Protein AF-A0ABD3PI04-F1 (afdb_monomer)

InterPro domains:
  IPR006575 RWD domain [PF05773] (42-159)
  IPR006575 RWD domain [PS50908] (46-163)
  IPR006575 RWD domain [SM00591] (46-163)
  IPR016135 Ubiquitin-conjugating enzyme/RWD-like [G3DSA:3.10.110.10] (34-164)
  IPR016135 Ubiquitin-conjugating enzyme/RWD-like [SSF54495] (39-161)
  IPR040213 GIR2-like [PTHR12292] (41-161)

Foldseek 3Di:
DDPVVVVVVVVVVVVVVVVVVVPPDDDDDDDDDPPDDPQLLVQVVVLLVVVCVVQVPFKAWDDSPPKTKIKGFQDAPPVVDPPPPPPVLDQPDRFKIWIWIDDNNPLQDFIDIAIGGPDPVSDQDPQLRVLLRVQLSVQSVVQRPHDGVVVSSVSSNVCSNVNVSVLSVLLPDDLLVLLVVLLVQDLDPVSSVVCCVVRVSCVVNVLALSNLLSSLCNNQLLAFCSVVLNVVLVVVVVVVVVVVVVVVVVCVVCVVPDDDDPDDPPPNNQSSVVSRVVVVVVLQDLFDDLVLQQVFWKFKFWQADPPDPPPCVVCVFKDQRDSDRPVFTWHADPVQAIPRPPDPPWGWDQDPVDRQWIWIDDPPDIDTWGWGHDPSRWIWTDDNTMIITGFGQNPNDTDDPCVSCVVVCVVADDDDDDPPDPDPTRIHGPPPDVVSSVVVVVVVVVD

pLDDT: mean 82.68, std 17.37, range [34.94, 98.5]

Solvent-accessible surface area (backbone atoms only — not comparable to full-atom values): 26022 Å² total; per-residue (Å²): 135,59,72,71,57,59,51,54,52,51,56,52,55,51,55,56,53,54,62,59,61,72,77,74,78,90,78,92,82,78,84,76,79,81,78,76,73,82,51,38,66,56,56,50,47,57,51,51,52,51,49,40,67,76,34,63,90,40,48,46,83,77,38,76,72,96,43,45,27,33,33,38,53,66,73,75,88,68,75,86,48,96,63,85,73,72,65,85,59,49,78,87,54,93,35,43,23,48,30,45,34,46,48,90,58,24,40,72,44,74,65,47,77,48,80,44,58,77,42,86,86,64,57,68,55,72,61,33,48,49,47,51,53,51,52,36,51,53,51,36,63,75,38,62,65,42,94,36,67,69,62,29,52,51,51,54,49,48,34,35,75,69,44,42,52,57,54,32,52,55,69,69,49,51,61,69,56,50,17,55,51,49,35,70,76,23,80,48,71,66,42,43,53,52,50,33,68,76,38,61,84,39,63,72,31,72,57,36,44,64,21,32,44,49,34,45,48,70,63,32,69,79,27,44,63,29,70,65,53,49,54,47,51,50,51,55,50,52,52,50,52,52,52,50,51,55,52,52,54,52,49,63,70,51,59,84,76,59,100,79,77,96,67,85,76,77,76,77,65,42,62,32,48,53,50,44,58,48,53,59,53,59,47,70,42,49,60,71,51,72,67,62,51,39,74,34,49,22,46,41,27,29,51,54,73,82,89,60,81,66,62,60,88,82,40,83,73,53,49,66,51,35,72,42,68,82,81,38,56,28,34,38,42,95,89,33,36,43,45,57,50,98,52,86,79,29,32,48,45,73,34,90,92,42,55,36,27,41,37,38,36,45,98,88,47,78,45,66,24,46,40,39,52,38,98,43,52,30,47,34,35,34,49,95,56,34,38,34,35,43,61,45,72,54,95,87,38,65,63,55,68,68,66,79,42,33,80,78,54,68,74,47,59,84,67,83,76,58,93,86,59,89,68,99,70,54,49,34,73,72,66,100,40,69,65,61,53,49,56,54,56,51,65,68,67,81,111

Mean predicted aligned error: 12.47 Å

Nearest PDB structures (foldseek):
  8xl0-assembly1_F  TM=3.400E-01  e=1.239E+00  Homo sapiens
  5csl-assembly1_A  TM=2.796E-01  e=2.886E+00  Saccharomyces cerevisiae S288C

Sequence (447 aa):
MNYLQKKKEKEKKEKEKEKKKENTAHGTMSTPLTIDDDDPLQLQRDESDSISAIFSEDFTMYSEIPSISYSINLRSAQLDDDNETENEFWPRDKGLALKVEYPSNYPEELPIFSVIYSQPKARLHKVQERALLNHLNSVAASEKGMPCILSCFYAARDFFDHLGLVLAGLSMLSDDCLACVLSYLASSKEDVDCVVTALPLFQGVYKTDIVWKELCCSRWKEKWGFRRRWEKALRDFHLQQQQQLETNQSKYRNQSRSNSSKRNSSHQPYFWFDRYDFEERDSLRATITIDELCQCPYERRRWFGHSDPLNIRSMRNLLPTGLTSPGNNCQFTFSGNILGYSHNNVTYSLDNSNPNIVIVSSMNAREHLVVHRTSTWGWQMQNDDFVLRSVVEEGGKFASPDQLWKDLTSIIVLQERPPDIQSRIMWREIPEDEDLKYFLSWRARDR

Organism: NCBI:txid29204

Structure (mmCIF, N/CA/C/O backbone):
data_AF-A0ABD3PI04-F1
#
_entry.id   AF-A0ABD3PI04-F1
#
loop_
_atom_site.group_PDB
_atom_site.id
_atom_site.type_symbol
_atom_site.label_atom_id
_atom_site.label_alt_id
_atom_site.label_comp_id
_atom_site.label_asym_id
_atom_site.label_entity_id
_atom_site.label_seq_id
_atom_site.pdbx_PDB_ins_code
_atom_site.Cartn_x
_atom_site.Cartn_y
_atom_site.Cartn_z
_atom_site.occupancy
_atom_site.B_iso_or_equiv
_atom_site.auth_seq_id
_atom_site.auth_comp_id
_atom_site.auth_asym_id
_atom_site.auth_atom_id
_atom_site.pdbx_PDB_model_num
ATOM 1 N N . MET A 1 1 ? 16.328 -25.340 14.668 1.00 55.28 1 MET A N 1
ATOM 2 C CA . MET A 1 1 ? 17.522 -25.030 13.844 1.00 55.28 1 MET A CA 1
ATOM 3 C C . MET A 1 1 ? 17.491 -23.557 13.456 1.00 55.28 1 MET A C 1
ATOM 5 O O . MET A 1 1 ? 16.519 -23.138 12.840 1.00 55.28 1 MET A O 1
ATOM 9 N N . ASN A 1 2 ? 18.499 -22.778 13.860 1.00 70.62 2 ASN A N 1
ATOM 10 C CA . ASN A 1 2 ? 18.573 -21.331 13.616 1.00 70.62 2 ASN A CA 1
ATOM 11 C C . ASN A 1 2 ? 18.861 -21.043 12.123 1.00 70.62 2 ASN A C 1
ATOM 13 O O . ASN A 1 2 ? 19.541 -21.827 11.460 1.00 70.62 2 ASN A O 1
ATOM 17 N N . TYR A 1 3 ? 18.351 -19.929 11.595 1.00 69.56 3 TYR A N 1
ATOM 18 C CA . TYR A 1 3 ? 18.490 -19.471 10.206 1.00 69.56 3 TYR A CA 1
ATOM 19 C C . TYR A 1 3 ? 19.941 -19.517 9.687 1.00 69.56 3 TYR A C 1
ATOM 21 O O . TYR A 1 3 ? 20.191 -19.968 8.568 1.00 69.56 3 TYR A O 1
ATOM 29 N N . LEU A 1 4 ? 20.920 -19.170 10.532 1.00 74.06 4 LEU A N 1
ATOM 30 C CA . LEU A 1 4 ? 22.346 -19.260 10.189 1.00 74.06 4 LEU A CA 1
ATOM 31 C C . LEU A 1 4 ? 22.822 -20.687 9.870 1.00 74.06 4 LEU A C 1
ATOM 33 O O . LEU A 1 4 ? 23.743 -20.867 9.077 1.00 74.06 4 LEU A O 1
ATOM 37 N N . GLN A 1 5 ? 22.202 -21.701 10.466 1.00 83.19 5 GLN A N 1
ATOM 38 C CA . GLN A 1 5 ? 22.579 -23.102 10.284 1.00 83.19 5 GLN A CA 1
ATOM 39 C C . GLN A 1 5 ? 22.042 -23.646 8.952 1.00 83.19 5 GLN A C 1
ATOM 41 O O . GLN A 1 5 ? 22.785 -24.290 8.215 1.00 83.19 5 GLN A O 1
ATOM 46 N N . LYS A 1 6 ? 20.814 -23.253 8.572 1.00 85.81 6 LYS A N 1
ATOM 47 C CA . LYS A 1 6 ? 20.247 -23.528 7.239 1.00 85.81 6 LYS A CA 1
ATOM 48 C C . LYS A 1 6 ? 21.042 -22.848 6.117 1.00 85.81 6 LYS A C 1
ATOM 50 O O . LYS A 1 6 ? 21.241 -23.450 5.065 1.00 85.81 6 LYS A O 1
ATOM 55 N N . LYS A 1 7 ? 21.539 -21.622 6.341 1.00 88.44 7 LYS A N 1
ATOM 56 C CA . LYS A 1 7 ? 22.371 -20.908 5.356 1.00 88.44 7 LYS A CA 1
ATOM 57 C C . LYS A 1 7 ? 23.713 -21.615 5.116 1.00 88.44 7 LYS A C 1
ATOM 59 O O . LYS A 1 7 ? 24.086 -21.828 3.967 1.00 88.44 7 LYS A O 1
ATOM 64 N N . LYS A 1 8 ? 24.384 -22.067 6.184 1.00 90.12 8 LYS A N 1
ATOM 65 C CA . LYS A 1 8 ? 25.651 -22.817 6.078 1.00 90.12 8 LYS A CA 1
ATOM 66 C C . LYS A 1 8 ? 25.493 -24.176 5.388 1.00 90.12 8 LYS A C 1
ATOM 68 O O . LYS A 1 8 ? 26.377 -24.574 4.635 1.00 90.12 8 LYS A O 1
ATOM 73 N N . GLU A 1 9 ? 24.383 -24.885 5.603 1.00 92.31 9 GLU A N 1
ATOM 74 C CA . GLU A 1 9 ? 24.108 -26.137 4.878 1.00 92.31 9 GLU A CA 1
ATOM 75 C C . GLU A 1 9 ? 23.837 -25.915 3.386 1.00 92.31 9 GLU A C 1
ATOM 77 O O . GLU A 1 9 ? 24.273 -26.725 2.566 1.00 92.31 9 GLU A O 1
ATOM 82 N N . LYS A 1 10 ? 23.158 -24.821 3.019 1.00 89.25 10 LYS A N 1
ATOM 83 C CA . LYS A 1 10 ? 22.892 -24.487 1.613 1.00 89.25 10 LYS A CA 1
ATOM 84 C C . LYS A 1 10 ? 24.184 -24.141 0.862 1.00 89.25 10 LYS A C 1
ATOM 86 O O . LYS A 1 10 ? 24.440 -24.735 -0.181 1.00 89.25 10 LYS A O 1
ATOM 91 N N . GLU A 1 11 ? 25.042 -23.301 1.446 1.00 90.88 11 GLU A N 1
ATOM 92 C CA . GLU A 1 11 ? 26.355 -22.954 0.868 1.00 90.88 11 GLU A CA 1
ATOM 93 C C . GLU A 1 11 ? 27.280 -24.178 0.748 1.00 90.88 11 GLU A C 1
ATOM 95 O O . GLU A 1 11 ? 28.028 -24.310 -0.222 1.00 90.88 11 GLU A O 1
ATOM 100 N N . LYS A 1 12 ? 27.216 -25.119 1.702 1.00 92.06 12 LYS A N 1
ATOM 101 C CA . LYS A 1 12 ? 27.989 -26.368 1.628 1.00 92.06 12 LYS A CA 1
ATOM 102 C C . LYS A 1 12 ? 27.526 -27.256 0.466 1.00 92.06 12 LYS A C 1
ATOM 104 O O . LYS A 1 12 ? 28.370 -27.808 -0.231 1.00 92.06 12 LYS A O 1
ATOM 109 N N . LYS A 1 13 ? 26.211 -27.355 0.229 1.00 90.50 13 LYS A N 1
ATOM 110 C CA . LYS A 1 13 ? 25.639 -28.140 -0.881 1.00 90.50 13 LYS A CA 1
ATOM 111 C C . LYS A 1 13 ? 25.898 -27.518 -2.258 1.00 90.50 13 LYS A C 1
ATOM 113 O O . LYS A 1 13 ? 26.044 -28.263 -3.223 1.00 90.50 13 LYS A O 1
ATOM 118 N N . GLU A 1 14 ? 25.977 -26.192 -2.364 1.00 87.31 14 GLU A N 1
ATOM 119 C CA . GLU A 1 14 ? 26.364 -25.512 -3.614 1.00 87.31 14 GLU A CA 1
ATOM 120 C C . GLU A 1 14 ? 27.832 -25.766 -3.969 1.00 87.31 14 GLU A C 1
ATOM 122 O O . GLU A 1 14 ? 28.119 -26.203 -5.083 1.00 87.31 14 GLU A O 1
ATOM 127 N N . LYS A 1 15 ? 28.746 -25.651 -2.996 1.00 87.25 15 LYS A N 1
ATOM 128 C CA . LYS A 1 15 ? 30.173 -25.947 -3.216 1.00 87.25 15 LYS A CA 1
ATOM 129 C C . LYS A 1 15 ? 30.441 -27.411 -3.579 1.00 87.25 15 LYS A C 1
ATOM 131 O O . LYS A 1 15 ? 31.375 -27.709 -4.320 1.00 87.25 15 LYS A O 1
ATOM 136 N N . GLU A 1 16 ? 29.624 -28.338 -3.080 1.00 85.44 16 GLU A N 1
ATOM 137 C CA . GLU A 1 16 ? 29.714 -29.761 -3.438 1.00 85.44 16 GLU A CA 1
ATOM 138 C C . GLU A 1 16 ? 29.197 -30.051 -4.859 1.00 85.44 16 GLU A C 1
ATOM 140 O O . GLU A 1 16 ? 29.680 -30.979 -5.512 1.00 85.44 16 GLU A O 1
ATOM 145 N N . LYS A 1 17 ? 28.251 -29.246 -5.367 1.00 79.25 17 LYS A N 1
ATOM 146 C CA . LYS A 1 17 ? 27.776 -29.330 -6.757 1.00 79.25 17 LYS A CA 1
ATOM 147 C C . LYS A 1 17 ? 28.774 -28.733 -7.749 1.00 79.25 17 LYS A C 1
ATOM 149 O O . LYS A 1 17 ? 28.950 -29.318 -8.815 1.00 79.25 17 LYS A O 1
ATOM 154 N N . GLU A 1 18 ? 29.457 -27.643 -7.401 1.00 75.62 18 GLU A N 1
ATOM 155 C CA . GLU A 1 18 ? 30.529 -27.077 -8.237 1.00 75.62 18 GLU A CA 1
ATOM 156 C C . GLU A 1 18 ? 31.714 -28.038 -8.366 1.00 75.62 18 GLU A C 1
ATOM 158 O O . GLU A 1 18 ? 32.129 -28.351 -9.480 1.00 75.62 18 GLU A O 1
ATOM 163 N N . LYS A 1 19 ? 32.163 -28.647 -7.259 1.00 72.06 19 LYS A N 1
ATOM 164 C CA . LYS A 1 19 ? 33.249 -29.645 -7.303 1.00 72.06 19 LYS A CA 1
ATOM 165 C C . LYS A 1 19 ? 32.917 -30.913 -8.092 1.00 72.06 19 LYS A C 1
ATOM 167 O O . LYS A 1 19 ? 33.825 -31.589 -8.566 1.00 72.06 19 LYS A O 1
ATOM 172 N N . LYS A 1 20 ? 31.635 -31.264 -8.242 1.00 64.62 20 LYS A N 1
ATOM 173 C CA . LYS A 1 20 ? 31.219 -32.390 -9.094 1.00 64.62 20 LYS A CA 1
ATOM 174 C C . LYS A 1 20 ? 31.152 -32.035 -10.581 1.00 64.62 20 LYS A C 1
ATOM 176 O O . LYS A 1 20 ? 31.234 -32.951 -11.394 1.00 64.62 20 LYS A O 1
ATOM 181 N N . LYS A 1 21 ? 31.050 -30.753 -10.948 1.00 60.00 21 LYS A N 1
ATOM 182 C CA . LYS A 1 21 ? 31.109 -30.324 -12.355 1.00 60.00 21 LYS A CA 1
ATOM 183 C C . LYS A 1 21 ? 32.540 -30.271 -12.900 1.00 60.00 21 LYS A C 1
ATOM 185 O O . LYS A 1 21 ? 32.724 -30.568 -14.073 1.00 60.00 21 LYS A O 1
ATOM 190 N N . GLU A 1 22 ? 33.545 -30.004 -12.067 1.00 53.09 22 GLU A N 1
ATOM 191 C CA . GLU A 1 22 ? 34.949 -29.935 -12.518 1.00 53.09 22 GLU A CA 1
ATOM 192 C C . GLU A 1 22 ? 35.589 -31.295 -12.853 1.00 53.09 22 GLU A C 1
ATOM 194 O O . GLU A 1 22 ? 36.534 -31.346 -13.632 1.00 53.09 22 GLU A O 1
ATOM 199 N N . ASN A 1 23 ? 35.061 -32.418 -12.355 1.00 50.22 23 ASN A N 1
ATOM 200 C CA . ASN A 1 23 ? 35.682 -33.739 -12.552 1.00 50.22 23 ASN A CA 1
ATOM 201 C C . ASN A 1 23 ? 35.126 -34.559 -13.735 1.00 50.22 23 ASN A C 1
ATOM 203 O O . ASN A 1 23 ? 35.385 -35.758 -13.812 1.00 50.22 23 ASN A O 1
ATOM 207 N N . THR A 1 24 ? 34.387 -33.947 -14.670 1.00 48.62 24 THR A N 1
ATOM 208 C CA . THR A 1 24 ? 33.804 -34.655 -15.836 1.00 48.62 24 THR A CA 1
ATOM 209 C C . THR A 1 24 ? 34.261 -34.071 -17.177 1.00 48.62 24 THR A C 1
ATOM 211 O O . THR A 1 24 ? 33.456 -33.894 -18.085 1.00 48.62 24 THR A O 1
ATOM 214 N N . ALA A 1 25 ? 35.548 -33.742 -17.324 1.00 52.44 25 ALA A N 1
ATOM 215 C CA . ALA A 1 25 ? 36.079 -33.270 -18.606 1.00 52.44 25 ALA A CA 1
ATOM 216 C C . ALA A 1 25 ? 37.562 -33.622 -18.806 1.00 52.44 25 ALA A C 1
ATOM 218 O O . ALA A 1 25 ? 38.414 -32.744 -18.879 1.00 52.44 25 ALA A O 1
ATOM 219 N N . HIS A 1 26 ? 37.879 -34.912 -18.939 1.00 47.84 26 HIS A N 1
ATOM 220 C CA . HIS A 1 26 ? 39.114 -35.357 -19.595 1.00 47.84 26 HIS A CA 1
ATOM 221 C C . HIS A 1 26 ? 38.802 -36.516 -20.545 1.00 47.84 26 HIS A C 1
ATOM 223 O O . HIS A 1 26 ? 38.909 -37.690 -20.204 1.00 47.84 26 HIS A O 1
ATOM 229 N N . GLY A 1 27 ? 38.374 -36.138 -21.750 1.00 43.12 27 GLY A N 1
ATOM 230 C CA . GLY A 1 27 ? 38.314 -36.979 -22.937 1.00 43.12 27 GLY A CA 1
ATOM 231 C C . GLY A 1 27 ? 38.999 -36.227 -24.070 1.00 43.12 27 GLY A C 1
ATOM 232 O O . GLY A 1 27 ? 38.442 -35.292 -24.632 1.00 43.12 27 GLY A O 1
ATOM 233 N N . THR A 1 28 ? 40.248 -36.590 -24.326 1.00 50.00 28 THR A N 1
ATOM 234 C CA . THR A 1 28 ? 41.088 -36.124 -25.427 1.00 50.00 28 THR A CA 1
ATOM 235 C C . THR A 1 28 ? 40.479 -36.567 -26.756 1.00 50.00 28 THR A C 1
ATOM 237 O O . THR A 1 28 ? 40.251 -37.763 -26.904 1.00 50.00 28 THR A O 1
ATOM 240 N N . MET A 1 29 ? 40.246 -35.648 -27.701 1.00 44.78 29 MET A N 1
ATOM 241 C CA . MET A 1 29 ? 40.470 -35.802 -29.153 1.00 44.78 29 MET A CA 1
ATOM 242 C C . MET A 1 29 ? 39.885 -34.611 -29.931 1.00 44.78 29 MET A C 1
ATOM 244 O O . MET A 1 29 ? 38.800 -34.130 -29.619 1.00 44.78 29 MET A O 1
ATOM 248 N N . SER A 1 30 ? 40.615 -34.234 -30.985 1.00 40.50 30 SER A N 1
ATOM 249 C CA . SER A 1 30 ? 40.223 -33.373 -32.111 1.00 40.50 30 SER A CA 1
ATOM 250 C C . SER A 1 30 ? 40.436 -31.867 -31.934 1.00 40.50 30 SER A C 1
ATOM 252 O O . SER A 1 30 ? 39.661 -31.151 -31.310 1.00 40.50 30 SER A O 1
ATOM 254 N N . THR A 1 31 ? 41.521 -31.405 -32.552 1.00 48.72 31 THR A N 1
ATOM 255 C CA . THR A 1 31 ? 41.856 -30.017 -32.881 1.00 48.72 31 THR A CA 1
ATOM 256 C C . THR A 1 31 ? 40.629 -29.285 -33.453 1.00 48.72 31 THR A C 1
ATOM 258 O O . THR A 1 31 ? 40.034 -29.808 -34.400 1.00 48.72 31 THR A O 1
ATOM 261 N N . PRO A 1 32 ? 40.227 -28.114 -32.921 1.00 46.47 32 PRO A N 1
ATOM 262 C CA . PRO A 1 32 ? 39.083 -27.380 -33.444 1.00 46.47 32 PRO A CA 1
ATOM 263 C C . PRO A 1 32 ? 39.429 -26.825 -34.824 1.00 46.47 32 PRO A C 1
ATOM 265 O O . PRO A 1 32 ? 40.480 -26.208 -35.001 1.00 46.47 32 PRO A O 1
ATOM 268 N N . LEU A 1 33 ? 38.534 -27.037 -35.787 1.00 43.28 33 LEU A N 1
ATOM 269 C CA . LEU A 1 33 ? 38.462 -26.214 -36.986 1.00 43.28 33 LEU A CA 1
ATOM 270 C C . LEU A 1 33 ? 38.284 -24.767 -36.514 1.00 43.28 33 LEU A C 1
ATOM 272 O O . LEU A 1 33 ? 37.268 -24.438 -35.905 1.00 43.28 33 LEU A O 1
ATOM 276 N N . THR A 1 34 ? 39.295 -23.933 -36.740 1.00 47.31 34 THR A N 1
ATOM 277 C CA . THR A 1 34 ? 39.160 -22.479 -36.748 1.00 47.31 34 THR A CA 1
ATOM 278 C C . THR A 1 34 ? 38.161 -22.151 -37.851 1.00 47.31 34 THR A C 1
ATOM 280 O O . THR A 1 34 ? 38.513 -22.146 -39.027 1.00 47.31 34 THR A O 1
ATOM 283 N N . ILE A 1 35 ? 36.886 -22.028 -37.479 1.00 50.66 35 ILE A N 1
ATOM 284 C CA . ILE A 1 35 ? 35.877 -21.397 -38.322 1.00 50.66 35 ILE A CA 1
ATOM 285 C C . ILE A 1 35 ? 36.302 -19.933 -38.361 1.00 50.66 35 ILE A C 1
ATOM 287 O O . ILE A 1 35 ? 36.248 -19.249 -37.340 1.00 50.66 35 ILE A O 1
ATOM 291 N N . ASP A 1 36 ? 36.875 -19.552 -39.497 1.00 51.84 36 ASP A N 1
ATOM 292 C CA . ASP A 1 36 ? 37.324 -18.203 -39.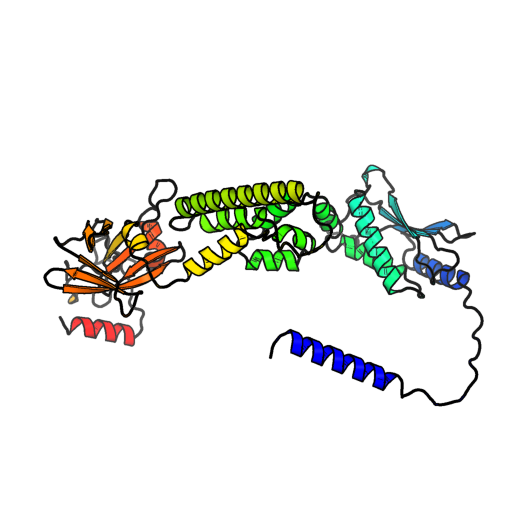802 1.00 51.84 36 ASP A CA 1
ATOM 293 C C . ASP A 1 36 ? 36.168 -17.215 -39.609 1.00 51.84 36 ASP A C 1
ATOM 295 O O . ASP A 1 36 ? 35.106 -17.382 -40.204 1.00 51.84 36 ASP A O 1
ATOM 299 N N . ASP A 1 37 ? 36.425 -16.221 -38.758 1.00 59.00 37 ASP A N 1
ATOM 300 C CA . ASP A 1 37 ? 35.950 -14.841 -38.826 1.00 59.00 37 ASP A CA 1
ATOM 301 C C . ASP A 1 37 ? 34.551 -14.636 -39.435 1.00 59.00 37 ASP A C 1
ATOM 303 O O . ASP A 1 37 ? 34.417 -14.227 -40.591 1.00 59.00 37 ASP A O 1
ATOM 307 N N . ASP A 1 38 ? 33.503 -14.816 -38.622 1.00 67.56 38 ASP A N 1
ATOM 308 C CA . ASP A 1 38 ? 32.255 -14.082 -38.846 1.00 67.56 38 ASP A CA 1
ATOM 309 C C . ASP A 1 38 ? 32.608 -12.589 -38.787 1.00 67.56 38 ASP A C 1
ATOM 311 O O . ASP A 1 38 ? 32.800 -12.021 -37.709 1.00 67.56 38 ASP A O 1
ATOM 315 N N . ASP A 1 39 ? 32.782 -11.973 -39.960 1.00 89.50 39 ASP A N 1
ATOM 316 C CA . ASP A 1 39 ? 33.062 -10.548 -40.085 1.00 89.50 39 ASP A CA 1
ATOM 317 C C . ASP A 1 39 ? 31.949 -9.792 -39.337 1.00 89.50 39 ASP A C 1
ATOM 319 O O . ASP A 1 39 ? 30.785 -9.862 -39.754 1.00 89.50 39 ASP A O 1
ATOM 323 N N . PRO A 1 40 ? 32.251 -9.081 -38.231 1.00 90.62 40 PRO A N 1
ATOM 324 C CA . PRO A 1 40 ? 31.237 -8.371 -37.455 1.00 90.62 40 PRO A CA 1
ATOM 325 C C . PRO A 1 40 ? 30.459 -7.380 -38.326 1.00 90.62 40 PRO A C 1
ATOM 327 O O . PRO A 1 40 ? 29.288 -7.111 -38.066 1.00 90.62 40 PRO A O 1
ATOM 330 N N . LEU A 1 41 ? 31.070 -6.882 -39.407 1.00 93.00 41 LEU A N 1
ATOM 331 C CA . LEU A 1 41 ? 30.399 -6.031 -40.379 1.00 93.00 41 LEU A CA 1
ATOM 332 C C . LEU A 1 41 ? 29.329 -6.783 -41.186 1.00 93.00 41 LEU A C 1
ATOM 334 O O . LEU A 1 41 ? 28.296 -6.198 -41.511 1.00 93.00 41 LEU A O 1
ATOM 338 N N . GLN A 1 42 ? 29.551 -8.059 -41.510 1.00 93.88 42 GLN A N 1
ATOM 339 C CA . GLN A 1 42 ? 28.562 -8.879 -42.207 1.00 93.88 42 GLN A CA 1
ATOM 340 C C . GLN A 1 42 ? 27.363 -9.164 -41.299 1.00 93.88 42 GLN A C 1
ATOM 342 O O . GLN A 1 42 ? 26.234 -8.943 -41.724 1.00 93.88 42 GLN A O 1
ATOM 347 N N . LEU A 1 43 ? 27.594 -9.525 -40.031 1.00 94.06 43 LEU A N 1
ATOM 348 C CA . LEU A 1 43 ? 26.514 -9.720 -39.051 1.00 94.06 43 LEU A CA 1
ATOM 349 C C . LEU A 1 43 ? 25.675 -8.449 -38.852 1.00 94.06 43 LEU A C 1
ATOM 351 O O . LEU A 1 43 ? 24.447 -8.506 -38.799 1.00 94.06 43 LEU A O 1
ATOM 355 N N . GLN A 1 44 ? 26.334 -7.290 -38.785 1.00 96.38 44 GLN A N 1
ATOM 356 C CA . GLN A 1 44 ? 25.670 -5.989 -38.712 1.00 96.38 44 GLN A CA 1
ATOM 357 C C . GLN A 1 44 ? 24.788 -5.714 -39.938 1.00 96.38 44 GLN A C 1
ATOM 359 O O . GLN A 1 44 ? 23.657 -5.243 -39.790 1.00 96.38 44 GLN A O 1
ATOM 364 N N . ARG A 1 45 ? 25.286 -6.004 -41.147 1.00 96.56 45 ARG A N 1
ATOM 365 C CA . ARG A 1 45 ? 24.523 -5.844 -42.395 1.00 96.56 45 ARG A CA 1
ATOM 366 C C . ARG A 1 45 ? 23.336 -6.792 -42.454 1.00 96.56 45 ARG A C 1
ATOM 368 O O . ARG A 1 45 ? 22.230 -6.330 -42.698 1.00 96.56 45 ARG A O 1
ATOM 375 N N . ASP A 1 46 ? 23.548 -8.067 -42.146 1.00 96.94 46 ASP A N 1
ATOM 376 C CA . ASP A 1 46 ? 22.500 -9.088 -42.180 1.00 96.94 46 ASP A CA 1
ATOM 377 C C . ASP A 1 46 ? 21.349 -8.744 -41.217 1.00 96.94 46 ASP A C 1
ATOM 379 O O . ASP A 1 46 ? 20.172 -8.853 -41.579 1.00 96.94 46 ASP A O 1
ATOM 383 N N . GLU A 1 47 ? 21.662 -8.269 -40.003 1.00 97.88 47 GLU A N 1
ATOM 384 C CA . GLU A 1 47 ? 20.640 -7.804 -39.059 1.00 97.88 47 GLU A CA 1
ATOM 385 C C . GLU A 1 47 ? 19.952 -6.525 -39.556 1.00 97.88 47 GLU A C 1
ATOM 387 O O . GLU A 1 47 ? 18.724 -6.453 -39.542 1.00 97.88 47 GLU A O 1
ATOM 392 N N . SER A 1 48 ? 20.707 -5.531 -40.037 1.00 97.75 48 SER A N 1
ATOM 393 C CA . SER A 1 48 ? 20.148 -4.277 -40.566 1.00 97.75 48 SER A CA 1
ATOM 394 C C . SER A 1 48 ? 19.198 -4.519 -41.745 1.00 97.75 48 SER A C 1
ATOM 396 O O . SER A 1 48 ? 18.102 -3.957 -41.784 1.00 97.75 48 SER A O 1
ATOM 398 N N . ASP A 1 49 ? 19.583 -5.382 -42.683 1.00 97.94 49 ASP A N 1
ATOM 399 C CA . ASP A 1 49 ? 18.775 -5.744 -43.846 1.00 97.94 49 ASP A CA 1
ATOM 400 C C . ASP A 1 49 ? 17.495 -6.459 -43.407 1.00 97.94 49 ASP A C 1
ATOM 402 O O . ASP A 1 49 ? 16.401 -6.111 -43.861 1.00 97.94 49 ASP A O 1
ATOM 406 N N . SER A 1 50 ? 17.607 -7.381 -42.446 1.00 98.19 50 SER A N 1
ATOM 407 C CA . SER A 1 50 ? 16.455 -8.068 -41.853 1.00 98.19 50 SER A CA 1
ATOM 408 C C . SER A 1 50 ? 15.486 -7.085 -41.187 1.00 98.19 50 SER A C 1
ATOM 410 O O . SER A 1 50 ? 14.279 -7.155 -41.412 1.00 98.19 50 SER A O 1
ATOM 412 N N . ILE A 1 51 ? 15.998 -6.125 -40.413 1.00 98.25 51 ILE A N 1
ATOM 413 C CA . ILE A 1 51 ? 15.199 -5.072 -39.772 1.00 98.25 51 ILE A CA 1
ATOM 414 C C . ILE A 1 51 ? 14.519 -4.182 -40.822 1.00 98.25 51 ILE A C 1
ATOM 416 O O . ILE A 1 51 ? 13.333 -3.879 -40.683 1.00 98.25 51 ILE A O 1
ATOM 420 N N . SER A 1 52 ? 15.226 -3.804 -41.891 1.00 98.12 52 SER A N 1
ATOM 421 C CA . SER A 1 52 ? 14.662 -2.996 -42.980 1.00 98.12 52 SER A CA 1
ATOM 422 C C . SER A 1 52 ? 13.531 -3.718 -43.723 1.00 98.12 52 SER A C 1
ATOM 424 O O . SER A 1 52 ? 12.542 -3.094 -44.104 1.00 98.12 52 SER A O 1
ATOM 426 N N . ALA A 1 53 ? 13.640 -5.042 -43.871 1.00 97.94 53 ALA A N 1
ATOM 427 C CA . ALA A 1 53 ? 12.617 -5.871 -44.494 1.00 97.94 53 ALA A CA 1
ATOM 428 C C . ALA A 1 53 ? 11.381 -6.035 -43.595 1.00 97.94 53 ALA A C 1
ATOM 430 O O . ALA A 1 53 ? 10.258 -6.019 -44.095 1.00 97.94 53 ALA A O 1
ATOM 431 N N . ILE A 1 54 ? 11.573 -6.174 -42.277 1.00 96.81 54 ILE A N 1
ATOM 432 C CA . ILE A 1 54 ? 10.476 -6.300 -41.303 1.00 96.81 54 ILE A CA 1
ATOM 433 C C . ILE A 1 54 ? 9.721 -4.971 -41.146 1.00 96.81 54 ILE A C 1
ATOM 435 O O . ILE A 1 54 ? 8.496 -4.972 -41.047 1.00 96.81 54 ILE A O 1
ATOM 439 N N . PHE A 1 55 ? 10.435 -3.841 -41.130 1.00 96.25 55 PHE A N 1
ATOM 440 C CA . PHE A 1 55 ? 9.881 -2.514 -40.839 1.00 96.25 55 PHE A CA 1
ATOM 441 C C . PHE A 1 55 ? 10.010 -1.550 -42.024 1.00 96.25 55 PHE A C 1
ATOM 443 O O . PHE A 1 55 ? 10.417 -0.402 -41.853 1.00 96.25 55 PHE A O 1
ATOM 450 N N . SER A 1 56 ? 9.653 -1.988 -43.232 1.00 96.06 56 SER A N 1
ATOM 451 C CA . SER A 1 56 ? 9.903 -1.231 -44.469 1.00 96.06 56 SER A CA 1
ATOM 452 C C . SER A 1 56 ? 9.325 0.191 -44.488 1.00 96.06 56 SER A C 1
ATOM 454 O O . SER A 1 56 ? 9.882 1.069 -45.139 1.00 96.06 56 SER A O 1
ATOM 456 N N . GLU A 1 57 ? 8.219 0.436 -43.781 1.00 95.00 57 GLU A N 1
ATOM 457 C CA . GLU A 1 57 ? 7.575 1.758 -43.701 1.00 95.00 57 GLU A CA 1
ATOM 458 C C . GLU A 1 57 ? 8.105 2.642 -42.563 1.00 95.00 57 GLU A C 1
ATOM 460 O O . GLU A 1 57 ? 7.897 3.857 -42.559 1.00 95.00 57 GLU A O 1
ATOM 465 N N . ASP A 1 58 ? 8.767 2.034 -41.581 1.00 95.69 58 ASP A N 1
ATOM 466 C CA . ASP A 1 58 ? 9.191 2.684 -40.341 1.00 95.69 58 ASP A CA 1
ATOM 467 C C . ASP A 1 58 ? 10.705 2.829 -40.217 1.00 95.69 58 ASP A C 1
ATOM 469 O O . ASP A 1 58 ? 11.185 3.510 -39.310 1.00 95.69 58 ASP A O 1
ATOM 473 N N . PHE A 1 59 ? 11.448 2.216 -41.133 1.00 97.69 59 PHE A N 1
ATOM 474 C CA . PHE A 1 59 ? 12.897 2.207 -41.163 1.00 97.69 59 PHE A CA 1
ATOM 475 C C . PHE A 1 59 ? 13.461 3.413 -41.923 1.00 97.69 59 PHE A C 1
ATOM 477 O O . PHE A 1 59 ? 13.020 3.754 -43.020 1.00 97.69 59 PHE A O 1
ATOM 484 N N . THR A 1 60 ? 14.477 4.064 -41.360 1.00 97.62 60 THR A N 1
ATOM 485 C CA . THR A 1 60 ? 15.227 5.139 -42.027 1.00 97.62 60 THR A CA 1
ATOM 486 C C . THR A 1 60 ? 16.725 4.948 -41.815 1.00 97.62 60 THR A C 1
ATOM 488 O O . THR A 1 60 ? 17.214 5.077 -40.694 1.00 97.62 60 THR A O 1
ATOM 491 N N . MET A 1 61 ? 17.467 4.687 -42.895 1.00 97.75 61 MET A N 1
ATOM 492 C CA . MET A 1 61 ? 18.930 4.577 -42.875 1.00 97.75 61 MET A CA 1
ATOM 493 C C . MET A 1 61 ? 19.587 5.966 -42.834 1.00 97.75 61 MET A C 1
ATOM 495 O O . MET A 1 61 ? 19.223 6.845 -43.616 1.00 97.75 61 MET A O 1
ATOM 499 N N . TYR A 1 62 ? 20.577 6.164 -41.958 1.00 97.19 62 TYR A N 1
ATOM 500 C CA . TYR A 1 62 ? 21.368 7.402 -41.887 1.00 97.19 62 TYR A CA 1
ATOM 501 C C . TYR A 1 62 ? 22.788 7.241 -42.426 1.00 97.19 62 TYR A C 1
ATOM 503 O O . TYR A 1 62 ? 23.308 8.156 -43.062 1.00 97.19 62 TYR A O 1
ATOM 511 N N . SER A 1 63 ? 23.434 6.115 -42.132 1.00 95.81 63 SER A N 1
ATOM 512 C CA . SER A 1 63 ? 24.825 5.844 -42.495 1.00 95.81 63 SER A CA 1
ATOM 513 C C . SER A 1 63 ? 25.042 4.343 -42.607 1.00 95.81 63 SER A C 1
ATOM 515 O O . SER A 1 63 ? 24.571 3.600 -41.755 1.00 95.81 63 SER A O 1
ATOM 517 N N . GLU A 1 64 ? 25.797 3.918 -43.617 1.00 92.56 64 GLU A N 1
ATOM 518 C CA . GLU A 1 64 ? 26.275 2.535 -43.767 1.00 92.56 64 GLU A CA 1
ATOM 519 C C . GLU A 1 64 ? 27.786 2.414 -43.506 1.00 92.56 64 GLU A C 1
ATOM 521 O O . GLU A 1 64 ? 28.280 1.337 -43.179 1.00 92.56 64 GLU A O 1
ATOM 526 N N . ILE A 1 65 ? 28.540 3.511 -43.663 1.00 87.75 65 ILE A N 1
ATOM 527 C CA . ILE A 1 65 ? 30.007 3.556 -43.570 1.00 87.75 65 ILE A CA 1
ATOM 528 C C . ILE A 1 65 ? 30.406 4.890 -42.913 1.00 87.75 65 ILE A C 1
ATOM 530 O O . ILE A 1 65 ? 29.968 5.938 -43.392 1.00 87.75 65 ILE A O 1
ATOM 534 N N . PRO A 1 66 ? 31.264 4.910 -41.870 1.00 85.75 66 PRO A N 1
ATOM 535 C CA . PRO A 1 66 ? 32.052 3.797 -41.321 1.00 85.75 66 PRO A CA 1
ATOM 536 C C . PRO A 1 66 ? 31.314 2.927 -40.292 1.00 85.75 66 PRO A C 1
ATOM 538 O O . PRO A 1 66 ? 31.810 1.857 -39.957 1.00 85.75 66 PRO A O 1
ATOM 541 N N . SER A 1 67 ? 30.162 3.376 -39.798 1.00 93.69 67 SER A N 1
ATOM 542 C CA . SER A 1 67 ? 29.291 2.632 -38.888 1.00 93.69 67 SER A CA 1
ATOM 543 C C . SER A 1 67 ? 27.861 2.645 -39.415 1.00 93.69 67 SER A C 1
ATOM 545 O O . SER A 1 67 ? 27.397 3.655 -39.967 1.00 93.69 67 SER A O 1
ATOM 547 N N . ILE A 1 68 ? 27.169 1.516 -39.249 1.00 97.38 68 ILE A N 1
ATOM 548 C CA . ILE A 1 68 ? 25.756 1.405 -39.595 1.00 97.38 68 ILE A CA 1
ATOM 549 C C . ILE A 1 68 ? 24.943 2.151 -38.536 1.00 97.38 68 ILE A C 1
ATOM 551 O O . ILE A 1 68 ? 25.064 1.903 -37.333 1.00 97.38 68 ILE A O 1
ATOM 555 N N . SER A 1 69 ? 24.114 3.087 -38.989 1.00 98.12 69 SER A N 1
ATOM 556 C CA . SER A 1 69 ? 23.167 3.799 -38.144 1.00 98.12 69 SER A CA 1
ATOM 557 C C . SER A 1 69 ? 21.863 4.045 -38.881 1.00 98.12 69 SER A C 1
ATOM 559 O O . SER A 1 69 ? 21.845 4.550 -40.004 1.00 98.12 69 SER A O 1
ATOM 561 N N . TYR A 1 70 ? 20.764 3.738 -38.206 1.00 98.44 70 TYR A N 1
ATOM 562 C CA . TYR A 1 70 ? 19.407 3.890 -38.711 1.00 98.44 70 TYR A CA 1
ATOM 563 C C . TYR A 1 70 ? 18.454 4.239 -37.566 1.00 98.44 70 TYR A C 1
ATOM 565 O O . TYR A 1 70 ? 18.841 4.273 -36.394 1.00 98.44 70 TYR A O 1
ATOM 573 N N . SER A 1 71 ? 17.197 4.520 -37.888 1.00 98.25 71 SER A N 1
ATOM 574 C CA . SER A 1 71 ? 16.115 4.567 -36.910 1.00 98.25 71 SER A CA 1
ATOM 575 C C . SER A 1 71 ? 14.921 3.731 -37.339 1.00 98.25 71 SER A C 1
ATOM 577 O O . SER A 1 71 ? 14.722 3.470 -38.525 1.00 98.25 71 SER A O 1
ATOM 579 N N . ILE A 1 72 ? 14.144 3.308 -36.345 1.00 98.00 72 ILE A N 1
ATOM 580 C CA . ILE A 1 72 ? 12.863 2.629 -36.522 1.00 98.00 72 ILE A CA 1
ATOM 581 C C . ILE A 1 72 ? 11.806 3.440 -35.773 1.00 98.00 72 ILE A C 1
ATOM 583 O O . ILE A 1 72 ? 11.960 3.690 -34.572 1.00 98.00 72 ILE A O 1
ATOM 587 N N . ASN A 1 73 ? 10.739 3.864 -36.448 1.00 96.50 73 ASN A N 1
ATOM 588 C CA . ASN A 1 73 ? 9.615 4.516 -35.775 1.00 96.50 73 ASN A CA 1
ATOM 589 C C . ASN A 1 73 ? 8.924 3.541 -34.811 1.00 96.50 73 ASN A C 1
ATOM 591 O O . ASN A 1 73 ? 8.660 2.385 -35.132 1.00 96.50 73 ASN A O 1
ATOM 595 N N . LEU A 1 74 ? 8.597 4.030 -33.619 1.00 95.25 74 LEU A N 1
ATOM 596 C CA . LEU A 1 74 ? 7.870 3.282 -32.603 1.00 95.25 74 LEU A CA 1
ATOM 597 C C . LEU A 1 74 ? 6.375 3.590 -32.743 1.00 95.25 74 LEU A C 1
ATOM 599 O O . LEU A 1 74 ? 5.958 4.741 -32.601 1.00 95.25 74 LEU A O 1
ATOM 603 N N . ARG A 1 75 ? 5.564 2.559 -33.007 1.00 91.06 75 ARG A N 1
ATOM 604 C CA . ARG A 1 75 ? 4.100 2.655 -33.128 1.00 91.06 75 ARG A CA 1
ATOM 605 C C . ARG A 1 75 ? 3.407 1.594 -32.269 1.00 91.06 75 ARG A C 1
ATOM 607 O O . ARG A 1 75 ? 3.926 0.487 -32.107 1.00 91.06 75 ARG A O 1
ATOM 614 N N . SER A 1 76 ? 2.223 1.932 -31.755 1.00 89.19 76 SER A N 1
ATOM 615 C CA . SER A 1 76 ? 1.345 0.983 -31.056 1.00 89.19 76 SER A CA 1
ATOM 616 C C . SER A 1 76 ? 0.886 -0.126 -32.005 1.00 89.19 76 SER A C 1
ATOM 618 O O . SER A 1 76 ? 0.606 0.139 -33.172 1.00 89.19 76 SER A O 1
ATOM 620 N N . ALA A 1 77 ? 0.779 -1.362 -31.501 1.00 81.94 77 ALA A N 1
ATOM 621 C CA . ALA A 1 77 ? 0.317 -2.518 -32.283 1.00 81.94 77 ALA A CA 1
ATOM 622 C C . ALA A 1 77 ? -1.155 -2.426 -32.705 1.00 81.94 77 ALA A C 1
ATOM 624 O O . ALA A 1 77 ? -1.569 -3.104 -33.634 1.00 81.94 77 ALA A O 1
ATOM 625 N N . GLN A 1 78 ? -1.949 -1.636 -31.981 1.00 68.94 78 GLN A N 1
ATOM 626 C CA . GLN A 1 78 ? -3.412 -1.666 -32.054 1.00 68.94 78 GLN A CA 1
ATOM 627 C C . GLN A 1 78 ? -4.012 -0.686 -33.070 1.00 68.94 78 GLN A C 1
ATOM 629 O O . GLN A 1 78 ? -5.227 -0.603 -33.173 1.00 68.94 78 GLN A O 1
ATOM 634 N N . LEU A 1 79 ? -3.192 0.075 -33.800 1.00 61.09 79 LEU A N 1
ATOM 635 C CA . LEU A 1 79 ? -3.675 1.155 -34.672 1.00 61.09 79 LEU A CA 1
ATOM 636 C C . LEU A 1 79 ? -4.139 0.701 -36.066 1.00 61.09 79 LEU A C 1
ATOM 638 O O . LEU A 1 79 ? -4.595 1.547 -36.830 1.00 61.09 79 LEU A O 1
ATOM 642 N N . ASP A 1 80 ? -4.034 -0.589 -36.392 1.00 63.38 80 ASP A N 1
ATOM 643 C CA . ASP A 1 80 ? -4.442 -1.122 -37.703 1.00 63.38 80 ASP A CA 1
ATOM 644 C C . ASP A 1 80 ? -5.922 -1.548 -37.754 1.00 63.38 80 ASP A C 1
ATOM 646 O O . ASP A 1 80 ? -6.416 -1.938 -38.810 1.00 63.38 80 ASP A O 1
ATOM 650 N N . ASP A 1 81 ? -6.637 -1.464 -36.629 1.00 65.75 81 ASP A N 1
ATOM 651 C CA . ASP A 1 81 ? -8.076 -1.711 -36.546 1.00 65.75 81 ASP A CA 1
ATOM 652 C C . ASP A 1 81 ? -8.759 -0.365 -36.258 1.00 65.75 81 ASP A C 1
ATOM 654 O O . ASP A 1 81 ? -8.391 0.308 -35.296 1.00 65.75 81 ASP A O 1
ATOM 658 N N . ASP A 1 82 ? -9.728 0.049 -37.084 1.00 67.19 82 ASP A N 1
ATOM 659 C CA . ASP A 1 82 ? -10.386 1.380 -37.105 1.00 67.19 82 ASP A CA 1
ATOM 660 C C . ASP A 1 82 ? -11.101 1.787 -35.786 1.00 67.19 82 ASP A C 1
ATOM 662 O O . ASP A 1 82 ? -11.828 2.781 -35.719 1.00 67.19 82 ASP A O 1
ATOM 666 N N . ASN A 1 83 ? -10.916 1.030 -34.707 1.00 65.38 83 ASN A N 1
ATOM 667 C CA . ASN A 1 83 ? -11.398 1.356 -33.379 1.00 65.38 83 ASN A CA 1
ATOM 668 C C . ASN A 1 83 ? -10.411 2.303 -32.681 1.00 65.38 83 ASN A C 1
ATOM 670 O O . ASN A 1 83 ? -9.441 1.878 -32.058 1.00 65.38 83 ASN A O 1
ATOM 674 N N . GLU A 1 84 ? -10.717 3.601 -32.747 1.00 61.91 84 GLU A N 1
ATOM 675 C CA . GLU A 1 84 ? -10.046 4.726 -32.071 1.00 61.91 84 GLU A CA 1
ATOM 676 C C . GLU A 1 84 ? -10.077 4.663 -30.525 1.00 61.91 84 GLU A C 1
ATOM 678 O O . GLU A 1 84 ? -10.215 5.682 -29.846 1.00 61.91 84 GLU A O 1
ATOM 683 N N . THR A 1 85 ? -9.946 3.493 -29.903 1.00 63.91 85 THR A N 1
ATOM 684 C CA . THR A 1 85 ? -9.547 3.448 -28.495 1.00 63.91 85 THR A CA 1
ATOM 685 C C . THR A 1 85 ? -8.079 3.846 -28.425 1.00 63.91 85 THR A C 1
ATOM 687 O O . THR A 1 85 ? -7.191 2.998 -28.488 1.00 63.91 85 THR A O 1
ATOM 690 N N . GLU A 1 86 ? -7.832 5.159 -28.372 1.00 65.56 86 GLU A N 1
ATOM 691 C CA . GLU A 1 86 ? -6.511 5.741 -28.150 1.00 65.56 86 GLU A CA 1
ATOM 692 C C . GLU A 1 86 ? -5.858 5.028 -26.961 1.00 65.56 86 GLU A C 1
ATOM 694 O O . GLU A 1 86 ? -6.336 5.105 -25.830 1.00 65.56 86 GLU A O 1
ATOM 699 N N . ASN A 1 87 ? -4.771 4.302 -27.219 1.00 72.88 87 ASN A N 1
ATOM 700 C CA . ASN A 1 87 ? -4.000 3.670 -26.161 1.00 72.88 87 ASN A CA 1
ATOM 701 C C . ASN A 1 87 ? -3.335 4.793 -25.340 1.00 72.88 87 ASN A C 1
ATOM 703 O O . ASN A 1 87 ? -2.318 5.348 -25.759 1.00 72.88 87 ASN A O 1
ATOM 707 N N . GLU A 1 88 ? -3.948 5.170 -24.207 1.00 81.12 88 GLU A N 1
ATOM 708 C CA . GLU A 1 88 ? -3.603 6.356 -23.395 1.00 81.12 88 GLU A CA 1
ATOM 709 C C . GLU A 1 88 ? -2.134 6.395 -22.937 1.00 81.12 88 GLU A C 1
ATOM 711 O O . GLU A 1 88 ? -1.629 7.445 -22.533 1.00 81.12 88 GLU A O 1
ATOM 716 N N . PHE A 1 89 ? -1.438 5.259 -22.999 1.00 83.38 89 PHE A N 1
ATOM 717 C CA . PHE A 1 89 ? -0.065 5.097 -22.526 1.00 83.38 89 PHE A CA 1
ATOM 718 C C . PHE A 1 89 ? 0.997 5.427 -23.576 1.00 83.38 89 PHE A C 1
ATOM 720 O O . PHE A 1 89 ? 2.157 5.654 -23.220 1.00 83.38 89 PHE A O 1
ATOM 727 N N . TRP A 1 90 ? 0.617 5.493 -24.853 1.00 90.06 90 TRP A N 1
ATOM 728 C CA . TRP A 1 90 ? 1.524 5.887 -25.923 1.00 90.06 90 TRP A CA 1
ATOM 729 C C . TRP A 1 90 ? 1.599 7.413 -26.048 1.00 90.06 90 TRP A C 1
ATOM 731 O O . TRP A 1 90 ? 0.598 8.110 -25.861 1.00 90.06 90 TRP A O 1
ATOM 741 N N . PRO A 1 91 ? 2.769 7.976 -26.401 1.00 88.44 91 PRO A N 1
ATOM 742 C CA . PRO A 1 91 ? 2.850 9.378 -26.783 1.00 88.44 91 PRO A CA 1
ATOM 743 C C . PRO A 1 91 ? 1.872 9.671 -27.928 1.00 88.44 91 PRO A C 1
ATOM 745 O O . PRO A 1 91 ? 1.900 9.002 -28.958 1.00 88.44 91 PRO A O 1
ATOM 748 N N . ARG A 1 92 ? 1.014 10.684 -27.752 1.00 82.94 92 ARG A N 1
ATOM 749 C CA . ARG A 1 92 ? -0.013 11.056 -28.746 1.00 82.94 92 ARG A CA 1
ATOM 750 C C . ARG A 1 92 ? 0.581 11.497 -30.084 1.00 82.94 92 ARG A C 1
ATOM 752 O O . ARG A 1 92 ? -0.045 11.351 -31.131 1.00 82.94 92 ARG A O 1
ATOM 759 N N . ASP A 1 93 ? 1.793 12.037 -30.050 1.00 80.88 93 ASP A N 1
ATOM 760 C CA . ASP A 1 93 ? 2.471 12.532 -31.236 1.00 80.88 93 ASP A CA 1
ATOM 761 C C . ASP A 1 93 ? 3.147 11.376 -31.989 1.00 80.88 93 ASP A C 1
ATOM 763 O O . ASP A 1 93 ? 4.121 10.779 -31.522 1.00 80.88 93 ASP A O 1
ATOM 767 N N . LYS A 1 94 ? 2.653 11.092 -33.201 1.00 75.50 94 LYS A N 1
ATOM 768 C CA . LYS A 1 94 ? 3.261 10.143 -34.145 1.00 75.50 94 LYS A CA 1
ATOM 769 C C . LYS A 1 94 ? 4.598 10.706 -34.632 1.00 75.50 94 LYS A C 1
ATOM 771 O O . LYS A 1 94 ? 4.661 11.505 -35.567 1.00 75.50 94 LYS A O 1
ATOM 776 N N . GLY A 1 95 ? 5.671 10.359 -33.934 1.00 88.06 95 GLY A N 1
ATOM 777 C CA . GLY A 1 95 ? 6.969 10.973 -34.191 1.00 88.06 95 GLY A CA 1
ATOM 778 C C . GLY A 1 95 ? 8.145 10.434 -33.403 1.00 88.06 95 GLY A C 1
ATOM 779 O O . GLY A 1 95 ? 9.218 11.027 -33.472 1.00 88.06 95 GLY A O 1
ATOM 780 N N . LEU A 1 96 ? 7.942 9.378 -32.625 1.00 95.06 96 LEU A N 1
ATOM 781 C CA . LEU A 1 96 ? 8.981 8.788 -31.803 1.00 95.06 96 LEU A CA 1
ATOM 782 C C . LEU A 1 96 ? 9.700 7.702 -32.601 1.00 95.06 96 LEU A C 1
ATOM 784 O O . LEU A 1 96 ? 9.054 6.773 -33.077 1.00 95.06 96 LEU A O 1
ATOM 788 N N . ALA A 1 97 ? 11.021 7.791 -32.715 1.00 96.88 97 ALA A N 1
ATOM 789 C CA . ALA A 1 97 ? 11.828 6.766 -33.365 1.00 96.88 97 ALA A CA 1
ATOM 790 C C . ALA A 1 97 ? 13.004 6.344 -32.484 1.00 96.88 97 ALA A C 1
ATOM 792 O O . ALA A 1 97 ? 13.638 7.175 -31.826 1.00 96.88 97 ALA A O 1
ATOM 793 N N . LEU A 1 98 ? 13.306 5.048 -32.484 1.00 98.00 98 LEU A N 1
ATOM 794 C CA . LEU A 1 98 ? 14.490 4.490 -31.848 1.00 98.00 98 LEU A CA 1
ATOM 795 C C . LEU A 1 98 ? 15.647 4.539 -32.845 1.00 98.00 98 LEU A C 1
ATOM 797 O O . LEU A 1 98 ? 15.625 3.829 -33.846 1.00 98.00 98 LEU A O 1
ATOM 801 N N . LYS A 1 99 ? 16.651 5.376 -32.579 1.00 98.38 99 LYS A N 1
ATOM 802 C CA . LYS A 1 99 ? 17.904 5.400 -33.334 1.00 98.38 99 LYS A CA 1
ATOM 803 C C . LYS A 1 99 ? 18.854 4.350 -32.779 1.00 98.38 99 LYS A C 1
ATOM 805 O O . LYS A 1 99 ? 19.100 4.312 -31.571 1.00 98.38 99 LYS A O 1
ATOM 810 N N . VAL A 1 100 ? 19.421 3.575 -33.690 1.00 98.50 100 VAL A N 1
ATOM 811 C CA . VAL A 1 100 ? 20.429 2.552 -33.440 1.00 98.50 100 VAL A CA 1
ATOM 812 C C . VAL A 1 100 ? 21.725 2.973 -34.128 1.00 98.50 100 VAL A C 1
ATOM 814 O O . VAL A 1 100 ? 21.722 3.495 -35.248 1.00 98.50 100 VAL A O 1
ATOM 817 N N . GLU A 1 101 ? 22.842 2.789 -33.439 1.00 98.50 101 GLU A N 1
ATOM 818 C CA . GLU A 1 101 ? 24.181 2.995 -33.980 1.00 98.50 101 GLU A CA 1
ATOM 819 C C . GLU A 1 101 ? 25.075 1.835 -33.538 1.00 98.50 101 GLU A C 1
ATOM 821 O O . GLU A 1 101 ? 25.231 1.581 -32.340 1.00 98.50 101 GLU A O 1
ATOM 826 N N . TYR A 1 102 ? 25.615 1.103 -34.512 1.00 98.31 102 TYR A N 1
ATOM 827 C CA . TYR A 1 102 ? 26.466 -0.049 -34.242 1.00 98.31 102 TYR A CA 1
ATOM 828 C C . TYR A 1 102 ? 27.902 0.383 -33.940 1.00 98.31 102 TYR A C 1
ATOM 830 O O . TYR A 1 102 ? 28.511 1.092 -34.750 1.00 98.31 102 TYR A O 1
ATOM 838 N N . PRO A 1 103 ? 28.485 -0.053 -32.807 1.00 97.50 103 PRO A N 1
ATOM 839 C CA . PRO A 1 103 ? 29.927 0.003 -32.634 1.00 97.50 103 PRO A CA 1
ATOM 840 C C . PRO A 1 103 ? 30.605 -0.963 -33.613 1.00 97.50 103 PRO A C 1
ATOM 842 O O . PRO A 1 103 ? 30.030 -1.959 -34.051 1.00 97.50 103 PRO A O 1
ATOM 845 N N . SER A 1 104 ? 31.868 -0.698 -33.940 1.00 95.38 104 SER A N 1
ATOM 846 C CA . SER A 1 104 ? 32.609 -1.457 -34.958 1.00 95.38 104 SER A CA 1
ATOM 847 C C . SER A 1 104 ? 32.815 -2.942 -34.629 1.00 95.38 104 SER A C 1
ATOM 849 O O . SER A 1 104 ? 33.153 -3.714 -35.515 1.00 95.38 104 SER A O 1
ATOM 851 N N . ASN A 1 105 ? 32.645 -3.344 -33.369 1.00 95.62 105 ASN A N 1
ATOM 852 C CA . ASN A 1 105 ? 32.778 -4.722 -32.882 1.00 95.62 105 ASN A CA 1
ATOM 853 C C . ASN A 1 105 ? 31.424 -5.351 -32.486 1.00 95.62 105 ASN A C 1
ATOM 855 O O . ASN A 1 105 ? 31.422 -6.391 -31.834 1.00 95.62 105 ASN A O 1
ATOM 859 N N . TYR A 1 106 ? 30.282 -4.728 -32.796 1.00 97.00 106 TYR A N 1
ATOM 860 C CA . TYR A 1 106 ? 28.975 -5.339 -32.536 1.00 97.00 106 TYR A CA 1
ATOM 861 C C . TYR A 1 106 ? 28.887 -6.712 -33.234 1.00 97.00 106 TYR A C 1
ATOM 863 O O . TYR A 1 106 ? 29.302 -6.791 -34.395 1.00 97.00 106 TYR A O 1
ATOM 871 N N . PRO A 1 107 ? 28.361 -7.769 -32.573 1.00 96.56 107 PRO A N 1
ATOM 872 C CA . PRO A 1 107 ? 27.586 -7.757 -31.318 1.00 96.56 107 PRO A CA 1
ATOM 873 C C . PRO A 1 107 ? 28.380 -7.912 -30.003 1.00 96.56 107 PRO A C 1
ATOM 875 O O . PRO A 1 107 ? 27.783 -8.077 -28.935 1.00 96.56 107 PRO A O 1
ATOM 878 N N . GLU A 1 108 ? 29.715 -7.854 -30.035 1.00 96.38 108 GLU A N 1
ATOM 879 C CA . GLU A 1 108 ? 30.545 -7.970 -28.822 1.00 96.38 108 GLU A CA 1
ATOM 880 C C . GLU A 1 108 ? 30.464 -6.733 -27.916 1.00 96.38 108 GLU A C 1
ATOM 882 O O . GLU A 1 108 ? 30.590 -6.834 -26.691 1.00 96.38 108 GLU A O 1
ATOM 887 N N . GLU A 1 109 ? 30.227 -5.555 -28.488 1.00 97.25 109 GLU A N 1
ATOM 888 C CA . GLU A 1 109 ? 29.861 -4.344 -27.749 1.00 97.25 109 GLU A CA 1
ATOM 889 C C . GLU A 1 109 ? 28.400 -4.001 -27.985 1.00 97.25 109 GLU A C 1
ATOM 891 O O . GLU A 1 109 ? 27.813 -4.319 -29.018 1.00 97.25 109 GLU A O 1
ATOM 896 N N . LEU A 1 110 ? 27.808 -3.347 -26.990 1.00 98.19 110 LEU A N 1
ATOM 897 C CA . LEU A 1 110 ? 26.396 -3.012 -27.016 1.00 98.19 110 LEU A CA 1
ATOM 898 C C . LEU A 1 110 ? 26.129 -1.903 -28.042 1.00 98.19 110 LEU A C 1
ATOM 900 O O . LEU A 1 110 ? 26.900 -0.943 -28.115 1.00 98.19 110 LEU A O 1
ATOM 904 N N . PRO A 1 111 ? 25.023 -1.993 -28.793 1.00 98.06 111 PRO A N 1
ATOM 905 C CA . PRO A 1 111 ? 24.615 -0.934 -29.700 1.00 98.06 111 PRO A CA 1
ATOM 906 C C . PRO A 1 111 ? 24.289 0.342 -28.917 1.00 98.06 111 PRO A C 1
ATOM 908 O O . PRO A 1 111 ? 23.856 0.305 -27.761 1.00 98.06 111 PRO A O 1
ATOM 911 N N . ILE A 1 112 ? 24.483 1.493 -29.553 1.00 98.44 112 ILE A N 1
ATOM 912 C CA . ILE A 1 112 ? 24.179 2.790 -28.953 1.00 98.44 112 ILE A CA 1
ATOM 913 C C . ILE A 1 112 ? 22.749 3.170 -29.330 1.00 98.44 112 ILE A C 1
ATOM 915 O O . ILE A 1 112 ? 22.429 3.393 -30.498 1.00 98.44 112 ILE A O 1
ATOM 919 N N . PHE A 1 113 ? 21.893 3.282 -28.317 1.00 98.50 113 PHE A N 1
ATOM 920 C CA . PHE A 1 113 ? 20.508 3.707 -28.485 1.00 98.50 113 PHE A CA 1
ATOM 921 C C . PHE A 1 113 ? 20.337 5.201 -28.211 1.00 98.50 113 PHE A C 1
ATOM 923 O O . PHE A 1 113 ? 20.875 5.749 -27.245 1.00 98.50 113 PHE A O 1
ATOM 930 N N . SER A 1 114 ? 19.514 5.861 -29.021 1.00 98.00 114 SER A N 1
ATOM 931 C CA . SER A 1 114 ? 18.993 7.198 -28.721 1.00 98.00 114 SER A CA 1
ATOM 932 C C . SER A 1 114 ? 17.580 7.368 -29.270 1.00 98.00 114 SER A C 1
ATOM 934 O O . SER A 1 114 ? 17.133 6.592 -30.110 1.00 98.00 114 SER A O 1
ATOM 936 N N . VAL A 1 115 ? 16.851 8.365 -28.775 1.00 97.50 115 VAL A N 1
ATOM 937 C CA . VAL A 1 115 ? 15.469 8.623 -29.192 1.00 97.50 115 VAL A CA 1
ATOM 938 C C . VAL A 1 115 ? 15.433 9.849 -30.097 1.00 97.50 115 VAL A C 1
ATOM 940 O O . VAL A 1 115 ? 15.926 10.919 -29.731 1.00 97.50 115 VAL A O 1
ATOM 943 N N . ILE A 1 116 ? 14.843 9.696 -31.280 1.00 96.88 116 ILE A N 1
ATOM 944 C CA . ILE A 1 116 ? 14.601 10.781 -32.231 1.00 96.88 116 ILE A CA 1
ATOM 945 C C . ILE A 1 116 ? 13.130 11.182 -32.154 1.00 96.88 116 ILE A C 1
ATOM 947 O O . ILE A 1 116 ? 12.244 10.344 -31.990 1.00 96.88 116 ILE A O 1
ATOM 951 N N . TYR A 1 117 ? 12.890 12.483 -32.293 1.00 95.62 117 TYR A N 1
ATOM 952 C CA . TYR A 1 117 ? 11.562 13.078 -32.288 1.00 95.62 117 TYR A CA 1
ATOM 953 C C . TYR A 1 117 ? 11.337 13.823 -33.602 1.00 95.62 117 TYR A C 1
ATOM 955 O O . TYR A 1 117 ? 12.140 14.685 -33.963 1.00 95.62 117 TYR A O 1
ATOM 963 N N . SER A 1 118 ? 10.235 13.539 -34.296 1.00 92.00 118 SER A N 1
ATOM 964 C CA . SER A 1 118 ? 9.842 14.272 -35.508 1.00 92.00 118 SER A CA 1
ATOM 965 C C . SER A 1 118 ? 9.439 15.718 -35.198 1.00 92.00 118 SER A C 1
ATOM 967 O O . SER A 1 118 ? 9.630 16.615 -36.019 1.00 92.00 118 SER A O 1
ATOM 969 N N . GLN A 1 119 ? 8.916 15.962 -33.991 1.00 89.62 119 GLN A N 1
ATOM 970 C CA . GLN A 1 119 ? 8.511 17.279 -33.513 1.00 89.62 119 GLN A CA 1
ATOM 971 C C . GLN A 1 119 ? 9.103 17.569 -32.127 1.00 89.62 119 GLN A C 1
ATOM 973 O O . GLN A 1 119 ? 9.051 16.709 -31.248 1.00 89.62 119 GLN A O 1
ATOM 978 N N . PRO A 1 120 ? 9.578 18.800 -31.853 1.00 85.38 120 PRO A N 1
ATOM 979 C CA . PRO A 1 120 ? 10.121 19.156 -30.540 1.00 85.38 120 PRO A CA 1
ATOM 980 C C . PRO A 1 120 ? 9.129 19.006 -29.376 1.00 85.38 120 PRO A C 1
ATOM 982 O O . PRO A 1 120 ? 9.550 18.802 -28.240 1.00 85.38 120 PRO A O 1
ATOM 985 N N . LYS A 1 121 ? 7.822 19.133 -29.647 1.00 84.75 121 LYS A N 1
ATOM 986 C CA . LYS A 1 121 ? 6.756 19.016 -28.638 1.00 84.75 121 LYS A CA 1
ATOM 987 C C . LYS A 1 121 ? 6.500 17.572 -28.195 1.00 84.75 121 LYS A C 1
ATOM 989 O O . LYS A 1 121 ? 6.097 17.377 -27.057 1.00 84.75 121 LYS A O 1
ATOM 994 N N . ALA A 1 122 ? 6.839 16.598 -29.038 1.00 85.38 122 ALA A N 1
ATOM 995 C CA . ALA A 1 122 ? 6.687 15.166 -28.776 1.00 85.38 122 ALA A CA 1
ATOM 996 C C . ALA A 1 122 ? 7.764 14.601 -27.831 1.00 85.38 122 ALA A C 1
ATOM 998 O O . ALA A 1 122 ? 7.863 13.390 -27.634 1.00 85.38 122 ALA A O 1
ATOM 999 N N . ARG A 1 123 ? 8.639 15.463 -27.297 1.00 92.81 123 ARG A N 1
ATOM 1000 C CA . ARG A 1 123 ? 9.822 15.036 -26.560 1.00 92.81 123 ARG A CA 1
ATOM 1001 C C . ARG A 1 123 ? 9.448 14.448 -25.201 1.00 92.81 123 ARG A C 1
ATOM 1003 O O . ARG A 1 123 ? 8.868 15.140 -24.366 1.00 92.81 123 ARG A O 1
ATOM 1010 N N . LEU A 1 124 ? 9.878 13.210 -24.950 1.00 93.56 124 LEU A N 1
ATOM 1011 C CA . LEU A 1 124 ? 9.757 12.588 -23.633 1.00 93.56 124 LEU A CA 1
ATOM 1012 C C . LEU A 1 124 ? 10.550 13.384 -22.595 1.00 93.56 124 LEU A C 1
ATOM 1014 O O . LEU A 1 124 ? 11.595 13.981 -22.882 1.00 93.56 124 LEU A O 1
ATOM 1018 N N . HIS A 1 125 ? 10.089 13.362 -21.346 1.00 94.12 125 HIS A N 1
ATOM 1019 C CA . HIS A 1 125 ? 10.890 13.931 -20.275 1.00 94.12 125 HIS A CA 1
ATOM 1020 C C . HIS A 1 125 ? 12.222 13.168 -20.154 1.00 94.12 125 HIS A C 1
ATOM 1022 O O . HIS A 1 125 ? 12.264 11.948 -20.300 1.00 94.12 125 HIS A O 1
ATOM 1028 N N . LYS A 1 126 ? 13.322 13.857 -19.815 1.00 92.50 126 LYS A N 1
ATOM 1029 C CA . LYS A 1 126 ? 14.672 13.253 -19.750 1.00 92.50 126 LYS A CA 1
ATOM 1030 C C . LYS A 1 126 ? 14.751 12.001 -18.865 1.00 92.50 126 LYS A C 1
ATOM 1032 O O . LYS A 1 126 ? 15.572 11.126 -19.114 1.00 92.50 126 LYS A O 1
ATOM 1037 N N . VAL A 1 127 ? 13.933 11.935 -17.813 1.00 90.62 127 VAL A N 1
ATOM 1038 C CA . VAL A 1 127 ? 13.856 10.769 -16.914 1.00 90.62 127 VAL A CA 1
ATOM 1039 C C . VAL A 1 127 ? 13.171 9.585 -17.597 1.00 90.62 127 VAL A C 1
ATOM 1041 O O . VAL A 1 127 ? 13.665 8.470 -17.483 1.00 90.62 127 VAL A O 1
ATOM 1044 N N . GLN A 1 128 ? 12.098 9.830 -18.351 1.00 94.50 128 GLN A N 1
ATOM 1045 C CA . GLN A 1 128 ? 11.399 8.805 -19.129 1.00 94.50 128 GLN A CA 1
ATOM 1046 C C . GLN A 1 128 ? 12.277 8.275 -20.264 1.00 94.50 128 GLN A C 1
ATOM 1048 O O . GLN A 1 128 ? 12.413 7.066 -20.411 1.00 94.50 128 GLN A O 1
ATOM 1053 N N . GLU A 1 129 ? 12.945 9.171 -20.999 1.00 95.81 129 GLU A N 1
ATOM 1054 C CA . GLU A 1 129 ? 13.901 8.804 -22.050 1.00 95.81 129 GLU A CA 1
ATOM 1055 C C . GLU A 1 129 ? 15.035 7.939 -21.480 1.00 95.81 129 GLU A C 1
ATOM 1057 O O . GLU A 1 129 ? 15.334 6.872 -22.004 1.00 95.81 129 GLU A O 1
ATOM 1062 N N . ARG A 1 130 ? 15.613 8.335 -20.337 1.00 95.19 130 ARG A N 1
ATOM 1063 C CA . ARG A 1 130 ? 16.633 7.530 -19.652 1.00 95.19 130 ARG A CA 1
ATOM 1064 C C . ARG A 1 130 ? 16.095 6.174 -19.190 1.00 95.19 130 ARG A C 1
ATOM 1066 O O . ARG A 1 130 ? 16.823 5.193 -19.283 1.00 95.19 130 ARG A O 1
ATOM 1073 N N . ALA A 1 131 ? 14.871 6.111 -18.669 1.00 94.81 131 ALA A N 1
ATOM 1074 C CA . ALA A 1 131 ? 14.265 4.858 -18.220 1.00 94.81 131 ALA A CA 1
ATOM 1075 C C . ALA A 1 131 ? 14.075 3.878 -19.386 1.00 94.81 131 ALA A C 1
ATOM 1077 O O . ALA A 1 131 ? 14.474 2.722 -19.263 1.00 94.81 131 ALA A O 1
ATOM 1078 N N . LEU A 1 132 ? 13.571 4.367 -20.525 1.00 96.94 132 LEU A N 1
ATOM 1079 C CA . LEU A 1 132 ? 13.476 3.597 -21.762 1.00 96.94 132 LEU A CA 1
ATOM 1080 C C . LEU A 1 132 ? 14.859 3.097 -22.197 1.00 96.94 132 LEU A C 1
ATOM 1082 O O . LEU A 1 132 ? 15.061 1.898 -22.327 1.00 96.94 132 LEU A O 1
ATOM 1086 N N . LEU A 1 133 ? 15.841 3.991 -22.345 1.00 97.62 133 LEU A N 1
ATOM 1087 C CA . LEU A 1 133 ? 17.184 3.611 -22.797 1.00 97.62 133 LEU A CA 1
ATOM 1088 C C . LEU A 1 133 ? 17.874 2.626 -21.839 1.00 97.62 133 LEU A C 1
ATOM 1090 O O . LEU A 1 133 ? 18.549 1.705 -22.286 1.00 97.62 133 LEU A O 1
ATOM 1094 N N . ASN A 1 134 ? 17.683 2.767 -20.525 1.00 96.44 134 ASN A N 1
ATOM 1095 C CA . ASN A 1 134 ? 18.184 1.801 -19.545 1.00 96.44 134 ASN A CA 1
ATOM 1096 C C . ASN A 1 134 ? 17.523 0.425 -19.704 1.00 96.44 134 ASN A C 1
ATOM 1098 O O . ASN A 1 134 ? 18.202 -0.588 -19.543 1.00 96.44 134 ASN A O 1
ATOM 1102 N N . HIS A 1 135 ? 16.225 0.385 -20.016 1.00 97.19 135 HIS A N 1
ATOM 1103 C CA . HIS A 1 135 ? 15.516 -0.861 -20.293 1.00 97.19 135 HIS A CA 1
ATOM 1104 C C . HIS A 1 135 ? 16.091 -1.556 -21.535 1.00 97.19 135 HIS A C 1
ATOM 1106 O O . HIS A 1 135 ? 16.449 -2.729 -21.458 1.00 97.19 135 HIS A O 1
ATOM 1112 N N . LEU A 1 136 ? 16.309 -0.810 -22.624 1.00 98.00 136 LEU A N 1
ATOM 1113 C CA . LEU A 1 136 ? 16.925 -1.329 -23.854 1.00 98.00 136 LEU A CA 1
ATOM 1114 C C . LEU A 1 136 ? 18.349 -1.834 -23.624 1.00 98.00 136 LEU A C 1
ATOM 1116 O O . LEU A 1 136 ? 18.680 -2.951 -24.005 1.00 98.00 136 LEU A O 1
ATOM 1120 N N . ASN A 1 137 ? 19.170 -1.053 -22.922 1.00 97.94 137 ASN A N 1
ATOM 1121 C CA . ASN A 1 137 ? 20.529 -1.459 -22.571 1.00 97.94 137 ASN A CA 1
ATOM 1122 C C . ASN A 1 137 ? 20.550 -2.726 -21.705 1.00 97.94 137 ASN A C 1
ATOM 1124 O O . ASN A 1 137 ? 21.455 -3.544 -21.849 1.00 97.94 137 ASN A O 1
ATOM 1128 N N . SER A 1 138 ? 19.569 -2.912 -20.814 1.00 97.69 138 SER A N 1
ATOM 1129 C CA . SER A 1 138 ? 19.450 -4.141 -20.023 1.00 97.69 138 SER A CA 1
ATOM 1130 C C . SER A 1 138 ? 19.126 -5.357 -20.892 1.00 97.69 138 SER A C 1
ATOM 1132 O O . SER A 1 138 ? 19.662 -6.432 -20.628 1.00 97.69 138 SER A O 1
ATOM 1134 N N . VAL A 1 139 ? 18.261 -5.202 -21.901 1.00 98.06 139 VAL A N 1
ATOM 1135 C CA . VAL A 1 139 ? 17.912 -6.280 -22.840 1.00 98.06 139 VAL A CA 1
ATOM 1136 C C . VAL A 1 139 ? 19.115 -6.621 -23.717 1.00 98.06 139 VAL A C 1
ATOM 1138 O O . VAL A 1 139 ? 19.551 -7.770 -23.714 1.00 98.06 139 VAL A O 1
ATOM 1141 N N . ALA A 1 140 ? 19.744 -5.620 -24.337 1.00 98.06 140 ALA A N 1
ATOM 1142 C CA . ALA A 1 140 ? 20.960 -5.803 -25.130 1.00 98.06 140 ALA A CA 1
ATOM 1143 C C . ALA A 1 140 ? 22.091 -6.467 -24.322 1.00 98.06 140 ALA A C 1
ATOM 1145 O O . ALA A 1 140 ? 22.756 -7.379 -24.800 1.00 98.06 140 ALA A O 1
ATOM 1146 N N . ALA A 1 141 ? 22.287 -6.071 -23.057 1.00 97.75 141 ALA A N 1
ATOM 1147 C CA . ALA A 1 141 ? 23.297 -6.677 -22.189 1.00 97.75 141 ALA A CA 1
ATOM 1148 C C . ALA A 1 141 ? 23.026 -8.156 -21.871 1.00 97.75 141 ALA A C 1
ATOM 1150 O O . ALA A 1 141 ? 23.977 -8.906 -21.645 1.00 97.75 141 ALA A O 1
ATOM 1151 N N . SER A 1 142 ? 21.758 -8.578 -21.848 1.00 97.94 142 SER A N 1
ATOM 1152 C CA . SER A 1 142 ? 21.389 -9.984 -21.646 1.00 97.94 142 SER A CA 1
ATOM 1153 C C . SER A 1 142 ? 21.636 -10.859 -22.881 1.00 97.94 142 SER A C 1
ATOM 1155 O O . SER A 1 142 ? 21.811 -12.067 -22.738 1.00 97.94 142 SER A O 1
ATOM 1157 N N . GLU A 1 143 ? 21.730 -10.238 -24.060 1.00 97.69 143 GLU A N 1
ATOM 1158 C CA . GLU A 1 143 ? 21.969 -10.876 -25.363 1.00 97.69 143 GLU A CA 1
ATOM 1159 C C . GLU A 1 143 ? 23.365 -10.555 -25.928 1.00 97.69 143 GLU A C 1
ATOM 1161 O O . GLU A 1 143 ? 23.620 -10.719 -27.118 1.00 97.69 143 GLU A O 1
ATOM 1166 N N . LYS A 1 144 ? 24.297 -10.102 -25.081 1.00 97.00 144 LYS A N 1
ATOM 1167 C CA . LYS A 1 144 ? 25.654 -9.727 -25.498 1.00 97.00 144 LYS A CA 1
ATOM 1168 C C . LYS A 1 144 ? 26.345 -10.864 -26.270 1.00 97.00 144 LYS A C 1
ATOM 1170 O O . LYS A 1 144 ? 26.382 -11.997 -25.786 1.00 97.00 144 LYS A O 1
ATOM 1175 N N . GLY A 1 145 ? 26.949 -10.534 -27.415 1.00 96.25 145 GLY A N 1
ATOM 1176 C CA . GLY A 1 145 ? 27.567 -11.499 -28.333 1.00 96.25 145 GLY A CA 1
ATOM 1177 C C . GLY A 1 145 ? 26.593 -12.091 -29.361 1.00 96.25 145 GLY A C 1
ATOM 1178 O O . GLY A 1 145 ? 26.988 -12.950 -30.142 1.00 96.25 145 GLY A O 1
ATOM 1179 N N . MET A 1 146 ? 25.330 -11.650 -29.380 1.00 96.75 146 MET A N 1
ATOM 1180 C CA . MET A 1 146 ? 24.322 -12.035 -30.373 1.00 96.75 146 MET A CA 1
ATOM 1181 C C . MET A 1 146 ? 23.615 -10.788 -30.942 1.00 96.75 146 MET A C 1
ATOM 1183 O O . MET A 1 146 ? 23.520 -9.775 -30.244 1.00 96.75 146 MET A O 1
ATOM 1187 N N . PRO A 1 147 ? 23.101 -10.841 -32.188 1.00 97.44 147 PRO A N 1
ATOM 1188 C CA . PRO A 1 147 ? 22.205 -9.814 -32.723 1.00 97.44 147 PRO A CA 1
ATOM 1189 C C . PRO A 1 147 ? 20.980 -9.612 -31.811 1.00 97.44 147 PRO A C 1
ATOM 1191 O O . PRO A 1 147 ? 20.297 -10.585 -31.490 1.00 97.44 147 PRO A O 1
ATOM 1194 N N . CYS A 1 148 ? 20.719 -8.378 -31.369 1.00 98.19 148 CYS A N 1
ATOM 1195 C CA . CYS A 1 148 ? 19.749 -8.071 -30.307 1.00 98.19 148 CYS A CA 1
ATOM 1196 C C . CYS A 1 148 ? 18.784 -6.914 -30.625 1.00 98.19 148 CYS A C 1
ATOM 1198 O O . CYS A 1 148 ? 17.957 -6.540 -29.783 1.00 98.19 148 CYS A O 1
ATOM 1200 N N . ILE A 1 149 ? 18.854 -6.304 -31.816 1.00 98.44 149 ILE A N 1
ATOM 1201 C CA . ILE A 1 149 ? 18.069 -5.094 -32.106 1.00 98.44 149 ILE A CA 1
ATOM 1202 C C . ILE A 1 149 ? 16.580 -5.386 -32.173 1.00 98.44 149 ILE A C 1
ATOM 1204 O O . ILE A 1 149 ? 15.782 -4.586 -31.682 1.00 98.44 149 ILE A O 1
ATOM 1208 N N . LEU A 1 150 ? 16.195 -6.538 -32.722 1.00 98.06 150 LEU A N 1
ATOM 1209 C CA . LEU A 1 150 ? 14.790 -6.926 -32.777 1.00 98.06 150 LEU A CA 1
ATOM 1210 C C . LEU A 1 150 ? 14.202 -7.100 -31.366 1.00 98.06 150 LEU A C 1
ATOM 1212 O O . LEU A 1 150 ? 13.133 -6.558 -31.080 1.00 98.06 150 LEU A O 1
ATOM 1216 N N . SER A 1 151 ? 14.923 -7.780 -30.466 1.00 98.31 151 SER A N 1
ATOM 1217 C CA . SER A 1 151 ? 14.542 -7.926 -29.054 1.00 98.31 151 SER A CA 1
ATOM 1218 C C . SER A 1 151 ? 14.420 -6.569 -28.362 1.00 98.31 151 SER A C 1
ATOM 1220 O O . SER A 1 151 ? 13.435 -6.306 -27.674 1.00 98.31 151 SER A O 1
ATOM 1222 N N . CYS A 1 152 ? 15.380 -5.666 -28.585 1.00 98.31 152 CYS A N 1
ATOM 1223 C CA . CYS A 1 152 ? 15.338 -4.314 -28.028 1.00 98.31 152 CYS A CA 1
ATOM 1224 C C . CYS A 1 152 ? 14.159 -3.498 -28.577 1.00 98.31 152 CYS A C 1
ATOM 1226 O O . CYS A 1 152 ? 13.506 -2.783 -27.822 1.00 98.31 152 CYS A O 1
ATOM 1228 N N . PHE A 1 153 ? 13.839 -3.613 -29.865 1.00 97.75 153 PHE A N 1
ATOM 1229 C CA . PHE A 1 153 ? 12.683 -2.935 -30.450 1.00 97.75 153 PHE A CA 1
ATOM 1230 C C . PHE A 1 153 ? 11.370 -3.394 -29.802 1.00 97.75 153 PHE A C 1
ATOM 1232 O O . PHE A 1 153 ? 10.566 -2.555 -29.393 1.00 97.75 153 PHE A O 1
ATOM 1239 N N . TYR A 1 154 ? 11.163 -4.705 -29.639 1.00 97.06 154 TYR A N 1
ATOM 1240 C CA . TYR A 1 154 ? 9.977 -5.212 -28.943 1.00 97.06 154 TYR A CA 1
ATOM 1241 C C . TYR A 1 154 ? 9.967 -4.833 -27.461 1.00 97.06 154 TYR A C 1
ATOM 1243 O O . TYR A 1 154 ? 8.928 -4.415 -26.963 1.00 97.06 154 TYR A O 1
ATOM 1251 N N . ALA A 1 155 ? 11.117 -4.836 -26.785 1.00 97.50 155 ALA A N 1
ATOM 1252 C CA . ALA A 1 155 ? 11.222 -4.335 -25.416 1.00 97.50 155 ALA A CA 1
ATOM 1253 C C . ALA A 1 155 ? 10.862 -2.843 -25.303 1.00 97.50 155 ALA A C 1
ATOM 1255 O O . ALA A 1 155 ? 10.238 -2.422 -24.329 1.00 97.50 155 ALA A O 1
ATOM 1256 N N . ALA A 1 156 ? 11.210 -2.026 -26.305 1.00 97.25 156 ALA A N 1
ATOM 1257 C CA . ALA A 1 156 ? 10.782 -0.631 -26.366 1.00 97.25 156 ALA A CA 1
ATOM 1258 C C . ALA A 1 156 ? 9.255 -0.531 -26.436 1.00 97.25 156 ALA A C 1
ATOM 1260 O O . ALA A 1 156 ? 8.668 0.267 -25.714 1.00 97.25 156 ALA A O 1
ATOM 1261 N N . ARG A 1 157 ? 8.612 -1.343 -27.282 1.00 95.12 157 ARG A N 1
ATOM 1262 C CA . ARG A 1 157 ? 7.146 -1.378 -27.415 1.00 95.12 157 ARG A CA 1
ATOM 1263 C C . ARG A 1 157 ? 6.479 -1.835 -26.126 1.00 95.12 157 ARG A C 1
ATOM 1265 O O . ARG A 1 157 ? 5.637 -1.112 -25.601 1.00 95.12 157 ARG A O 1
ATOM 1272 N N . ASP A 1 158 ? 6.947 -2.947 -25.567 1.00 94.88 158 ASP A N 1
ATOM 1273 C CA . ASP A 1 158 ? 6.463 -3.486 -24.299 1.00 94.88 158 ASP A CA 1
ATOM 1274 C C . ASP A 1 158 ? 6.585 -2.459 -23.171 1.00 94.88 158 ASP A C 1
ATOM 1276 O O . ASP A 1 158 ? 5.694 -2.365 -22.328 1.00 94.88 158 ASP A O 1
ATOM 1280 N N . PHE A 1 159 ? 7.644 -1.645 -23.167 1.00 95.38 159 PHE A N 1
ATOM 1281 C CA . PHE A 1 159 ? 7.803 -0.558 -22.207 1.00 95.38 159 PHE A CA 1
ATOM 1282 C C . PHE A 1 159 ? 6.676 0.482 -22.306 1.00 95.38 159 PHE A C 1
ATOM 1284 O O . PHE A 1 159 ? 6.216 0.968 -21.273 1.00 95.38 159 PHE A O 1
ATOM 1291 N N . PHE A 1 160 ? 6.200 0.831 -23.504 1.00 93.62 160 PHE A N 1
ATOM 1292 C CA . PHE A 1 160 ? 5.044 1.726 -23.651 1.00 93.62 160 PHE A CA 1
ATOM 1293 C C . PHE A 1 160 ? 3.734 1.025 -23.289 1.00 93.62 160 PHE A C 1
ATOM 1295 O O . PHE A 1 160 ? 2.927 1.595 -22.553 1.00 93.62 160 PHE A O 1
ATOM 1302 N N . ASP A 1 161 ? 3.560 -0.219 -23.735 1.00 90.75 161 ASP A N 1
ATOM 1303 C CA . ASP A 1 161 ? 2.340 -0.999 -23.511 1.00 90.75 161 ASP A CA 1
ATOM 1304 C C . ASP A 1 161 ? 2.114 -1.336 -22.024 1.00 90.75 161 ASP A C 1
ATOM 1306 O O . ASP A 1 161 ? 0.977 -1.373 -21.559 1.00 90.75 161 ASP A O 1
ATOM 1310 N N . HIS A 1 162 ? 3.184 -1.498 -21.239 1.00 90.44 162 HIS A N 1
ATOM 1311 C CA . HIS A 1 162 ? 3.125 -1.865 -19.818 1.00 90.44 162 HIS A CA 1
ATOM 1312 C C . HIS A 1 162 ? 3.395 -0.687 -18.871 1.00 90.44 162 HIS A C 1
ATOM 1314 O O . HIS A 1 162 ? 4.042 -0.840 -17.832 1.00 90.44 162 HIS A O 1
ATOM 1320 N N . LEU A 1 163 ? 2.884 0.503 -19.204 1.00 90.38 163 LEU A N 1
ATOM 1321 C CA . LEU A 1 163 ? 2.931 1.697 -18.345 1.00 90.38 163 LEU A CA 1
ATOM 1322 C C . LEU A 1 163 ? 4.344 2.218 -18.029 1.00 90.38 163 LEU A C 1
ATOM 1324 O O . LEU A 1 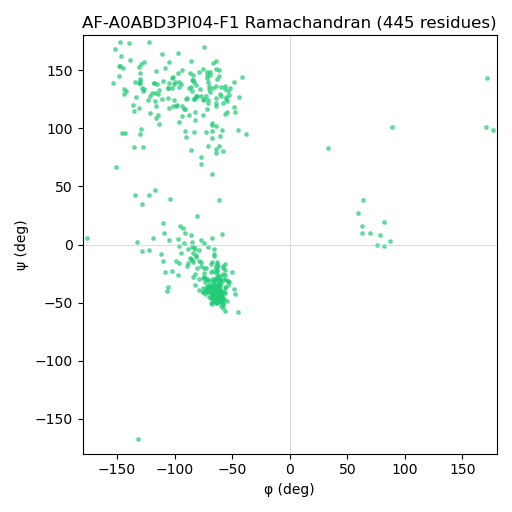163 ? 4.500 3.039 -17.122 1.00 90.38 163 LEU A O 1
ATOM 1328 N N . GLY A 1 164 ? 5.386 1.806 -18.753 1.00 93.12 164 GLY A N 1
ATOM 1329 C CA . GLY A 1 164 ? 6.775 2.174 -18.459 1.00 93.12 164 GLY A CA 1
ATOM 1330 C C . GLY A 1 164 ? 6.995 3.688 -18.403 1.00 93.12 164 GLY A C 1
ATOM 1331 O O . GLY A 1 164 ? 7.691 4.181 -17.512 1.00 93.12 164 GLY A O 1
ATOM 1332 N N . LEU A 1 165 ? 6.321 4.456 -19.269 1.00 92.06 165 LEU A N 1
ATOM 1333 C CA . LEU A 1 165 ? 6.343 5.924 -19.222 1.00 92.06 165 LEU A CA 1
ATOM 1334 C C . LEU A 1 165 ? 5.709 6.506 -17.957 1.00 92.06 165 LEU A C 1
ATOM 1336 O O . LEU A 1 165 ? 6.236 7.477 -17.403 1.00 92.06 165 LEU A O 1
ATOM 1340 N N . VAL A 1 166 ? 4.587 5.936 -17.513 1.00 91.19 166 VAL A N 1
ATOM 1341 C CA . VAL A 1 166 ? 3.885 6.364 -16.297 1.00 91.19 166 VAL A CA 1
ATOM 1342 C C . VAL A 1 166 ? 4.755 6.057 -15.086 1.00 91.19 166 VAL A C 1
ATOM 1344 O O . VAL A 1 166 ? 4.984 6.941 -14.268 1.00 91.19 166 VAL A O 1
ATOM 1347 N N . LEU A 1 167 ? 5.329 4.854 -15.011 1.00 90.81 167 LEU A N 1
ATOM 1348 C CA . LEU A 1 167 ? 6.236 4.454 -13.931 1.00 90.81 167 LEU A CA 1
ATOM 1349 C C . LEU A 1 167 ? 7.490 5.330 -13.880 1.00 90.81 167 LEU A C 1
ATOM 1351 O O . LEU A 1 167 ? 7.894 5.780 -12.806 1.00 90.81 167 LEU A O 1
ATOM 1355 N N . ALA A 1 168 ? 8.074 5.637 -15.038 1.00 91.75 168 ALA A N 1
ATOM 1356 C CA . ALA A 1 168 ? 9.203 6.551 -15.115 1.00 91.75 168 ALA A CA 1
ATOM 1357 C C . ALA A 1 168 ? 8.806 7.978 -14.689 1.00 91.75 168 ALA A C 1
ATOM 1359 O O . ALA A 1 168 ? 9.572 8.646 -13.997 1.00 91.75 168 ALA A O 1
ATOM 1360 N N . GLY A 1 169 ? 7.595 8.432 -15.023 1.00 90.50 169 GLY A N 1
ATOM 1361 C CA . GLY A 1 169 ? 7.050 9.704 -14.543 1.00 90.50 169 GLY A CA 1
ATOM 1362 C C . GLY A 1 169 ? 6.832 9.720 -13.028 1.00 90.50 169 GLY A C 1
ATOM 1363 O O . GLY A 1 169 ? 7.244 10.663 -12.358 1.00 90.50 169 GLY A O 1
ATOM 1364 N N . LEU A 1 170 ? 6.271 8.648 -12.464 1.00 89.44 170 LEU A N 1
ATOM 1365 C CA . LEU A 1 170 ? 6.088 8.496 -11.020 1.00 89.44 170 LEU A CA 1
ATOM 1366 C C . LEU A 1 170 ? 7.423 8.511 -10.275 1.00 89.44 170 LEU A C 1
ATOM 1368 O O . LEU A 1 170 ? 7.511 9.121 -9.217 1.00 89.44 170 LEU A O 1
ATOM 1372 N N . SER A 1 171 ? 8.487 7.937 -10.842 1.00 88.19 171 SER A N 1
ATOM 1373 C CA . SER A 1 171 ? 9.824 8.000 -10.232 1.00 88.19 171 SER A CA 1
ATOM 1374 C C . SER A 1 171 ? 10.427 9.413 -10.162 1.00 88.19 171 SER A C 1
ATOM 1376 O O . SER A 1 171 ? 11.455 9.610 -9.519 1.00 88.19 171 SER A O 1
ATOM 1378 N N . MET A 1 172 ? 9.805 10.404 -10.812 1.00 88.44 172 MET A N 1
ATOM 1379 C CA . MET A 1 172 ? 10.173 11.816 -10.675 1.00 88.44 172 MET A CA 1
ATOM 1380 C C . MET A 1 172 ? 9.524 12.498 -9.470 1.00 88.44 172 MET A C 1
ATOM 1382 O O . MET A 1 172 ? 9.924 13.609 -9.118 1.00 88.44 172 MET A O 1
ATOM 1386 N N . LEU A 1 173 ? 8.496 11.886 -8.884 1.00 90.69 173 LEU A N 1
ATOM 1387 C CA . LEU A 1 173 ? 7.845 12.420 -7.700 1.00 90.69 173 LEU A CA 1
ATOM 1388 C C . LEU A 1 173 ? 8.800 12.319 -6.506 1.00 90.69 173 LEU A C 1
ATOM 1390 O O . LEU A 1 173 ? 9.595 11.387 -6.406 1.00 90.69 173 LEU A O 1
ATOM 1394 N N . SER A 1 174 ? 8.724 13.290 -5.595 1.00 90.88 174 SER A N 1
ATOM 1395 C CA . SER A 1 174 ? 9.441 13.191 -4.325 1.00 90.88 174 SER A CA 1
ATOM 1396 C C . SER A 1 174 ? 8.905 12.020 -3.500 1.00 90.88 174 SER A C 1
ATOM 1398 O O . SER A 1 174 ? 7.746 11.625 -3.655 1.00 90.88 174 SER A O 1
ATOM 1400 N N . ASP A 1 175 ? 9.717 11.515 -2.569 1.00 88.69 175 ASP A N 1
ATOM 1401 C CA . ASP A 1 175 ? 9.291 10.474 -1.626 1.00 88.69 175 ASP A CA 1
ATOM 1402 C C . ASP A 1 175 ? 8.014 10.881 -0.871 1.00 88.69 175 ASP A C 1
ATOM 1404 O O . ASP A 1 175 ? 7.141 10.046 -0.660 1.00 88.69 175 ASP A O 1
ATOM 1408 N N . ASP A 1 176 ? 7.847 12.169 -0.549 1.00 87.44 176 ASP A N 1
ATOM 1409 C CA . ASP A 1 176 ? 6.631 12.698 0.082 1.00 87.44 176 ASP A CA 1
ATOM 1410 C C . ASP A 1 176 ? 5.402 12.566 -0.832 1.00 87.44 176 ASP A C 1
ATOM 1412 O O . ASP A 1 176 ? 4.332 12.144 -0.396 1.00 87.44 176 ASP A O 1
ATOM 1416 N N . CYS A 1 177 ? 5.540 12.895 -2.121 1.00 91.31 177 CYS A N 1
ATOM 1417 C CA . CYS A 1 177 ? 4.458 12.743 -3.092 1.00 91.31 177 CYS A CA 1
ATOM 1418 C C . CYS A 1 177 ? 4.117 11.268 -3.319 1.00 91.31 177 CYS A C 1
ATOM 1420 O O . CYS A 1 177 ? 2.941 10.910 -3.346 1.00 91.31 177 CYS A O 1
ATOM 1422 N N . LEU A 1 178 ? 5.128 10.407 -3.440 1.00 92.38 178 LEU A N 1
ATOM 1423 C CA . LEU A 1 178 ? 4.935 8.963 -3.530 1.00 92.38 178 LEU A CA 1
ATOM 1424 C C . LEU A 1 178 ? 4.270 8.408 -2.266 1.00 92.38 178 LEU A C 1
ATOM 1426 O O . LEU A 1 178 ? 3.422 7.526 -2.367 1.00 92.38 178 LEU A O 1
ATOM 1430 N N . ALA A 1 179 ? 4.595 8.946 -1.088 1.00 90.94 179 ALA A N 1
ATOM 1431 C CA . ALA A 1 179 ? 3.987 8.528 0.166 1.00 90.94 179 ALA A CA 1
ATOM 1432 C C . ALA A 1 179 ? 2.495 8.866 0.186 1.00 90.94 179 ALA A C 1
ATOM 1434 O O . ALA A 1 179 ? 1.692 8.022 0.575 1.00 90.94 179 ALA A O 1
ATOM 1435 N N . CYS A 1 180 ? 2.127 10.057 -0.294 1.00 88.88 180 CYS A N 1
ATOM 1436 C CA . CYS A 1 180 ? 0.734 10.472 -0.455 1.00 88.88 180 CYS A CA 1
ATOM 1437 C C . CYS A 1 180 ? -0.026 9.614 -1.476 1.00 88.88 180 CYS A C 1
ATOM 1439 O O . CYS A 1 180 ? -1.184 9.273 -1.251 1.00 88.88 180 CYS A O 1
ATOM 1441 N N . VAL A 1 181 ? 0.604 9.252 -2.599 1.00 92.62 181 VAL A N 1
ATOM 1442 C CA . VAL A 1 181 ? -0.015 8.347 -3.583 1.00 92.62 181 VAL A CA 1
ATOM 1443 C C . VAL A 1 181 ? -0.238 6.969 -2.961 1.00 92.62 181 VAL A C 1
ATOM 1445 O O . VAL A 1 181 ? -1.332 6.421 -3.059 1.00 92.62 181 VAL A O 1
ATOM 1448 N N . LEU A 1 182 ? 0.766 6.421 -2.274 1.00 93.81 182 LEU A N 1
ATOM 1449 C CA . LEU A 1 182 ? 0.657 5.113 -1.635 1.00 93.81 182 LEU A CA 1
ATOM 1450 C C . LEU A 1 182 ? -0.399 5.098 -0.521 1.00 93.81 182 LEU A C 1
ATOM 1452 O O . LEU A 1 182 ? -1.185 4.159 -0.453 1.00 93.81 182 LEU A O 1
ATOM 1456 N N . SER A 1 183 ? -0.457 6.135 0.320 1.00 89.75 183 SER A N 1
ATOM 1457 C CA . SER A 1 183 ? -1.464 6.239 1.384 1.00 89.75 183 SER A CA 1
ATOM 1458 C C . SER A 1 183 ? -2.883 6.454 0.857 1.00 89.75 183 SER A C 1
ATOM 1460 O O . SER A 1 183 ? -3.843 6.116 1.545 1.00 89.75 183 SER A O 1
ATOM 1462 N N . TYR A 1 184 ? -3.028 6.989 -0.357 1.00 91.81 184 TYR A N 1
ATOM 1463 C CA . TYR A 1 184 ? -4.312 7.072 -1.047 1.00 91.81 184 TYR A CA 1
ATOM 1464 C C . TYR A 1 184 ? -4.754 5.718 -1.618 1.00 91.81 184 TYR A C 1
ATOM 1466 O O . TYR A 1 184 ? -5.931 5.372 -1.541 1.00 91.81 184 TYR A O 1
ATOM 1474 N N . LEU A 1 185 ? -3.818 4.956 -2.192 1.00 93.56 185 LEU A N 1
ATOM 1475 C CA . LEU A 1 185 ? -4.104 3.666 -2.824 1.00 93.56 185 LEU A CA 1
ATOM 1476 C C . LEU A 1 185 ? -4.342 2.535 -1.816 1.00 93.56 185 LEU A C 1
ATOM 1478 O O . LEU A 1 185 ? -5.062 1.592 -2.131 1.00 93.56 185 LEU A O 1
ATOM 1482 N N . ALA A 1 186 ? -3.735 2.608 -0.630 1.00 95.06 186 ALA A N 1
ATOM 1483 C CA . ALA A 1 186 ? -3.791 1.546 0.366 1.00 95.06 186 ALA A CA 1
ATOM 1484 C C . ALA A 1 186 ? -4.707 1.892 1.548 1.00 95.06 186 ALA A C 1
ATOM 1486 O O . ALA A 1 186 ? -4.627 2.977 2.121 1.00 95.06 186 ALA A O 1
ATOM 1487 N N . SER A 1 187 ? -5.545 0.935 1.960 1.00 93.06 187 SER A N 1
ATOM 1488 C CA . SER A 1 187 ? -6.434 1.058 3.125 1.00 93.06 187 SER A CA 1
ATOM 1489 C C . SER A 1 187 ? -6.029 0.162 4.304 1.00 93.06 187 SER A C 1
ATOM 1491 O O . SER A 1 187 ? -6.470 0.381 5.440 1.00 93.06 187 SER A O 1
ATOM 1493 N N . SER A 1 188 ? -5.147 -0.810 4.058 1.00 94.38 188 SER A N 1
ATOM 1494 C CA . SER A 1 188 ? -4.553 -1.691 5.062 1.00 94.38 188 SER A CA 1
ATOM 1495 C C . SER A 1 188 ? -3.064 -1.956 4.803 1.00 94.38 188 SER A C 1
ATOM 1497 O O . SER A 1 188 ? -2.506 -1.560 3.780 1.00 94.38 188 SER A O 1
ATOM 1499 N N . LYS A 1 189 ? -2.409 -2.641 5.747 1.00 94.94 189 LYS A N 1
ATOM 1500 C CA . LYS A 1 189 ? -1.029 -3.124 5.591 1.00 94.94 189 LYS A CA 1
ATOM 1501 C C . LYS A 1 189 ? -0.880 -4.078 4.406 1.00 94.94 189 LYS A C 1
ATOM 1503 O O . LYS A 1 189 ? 0.092 -3.982 3.666 1.00 94.94 189 LYS A O 1
ATOM 1508 N N . GLU A 1 190 ? -1.850 -4.963 4.214 1.00 95.75 190 GLU A N 1
ATOM 1509 C CA . GLU A 1 190 ? -1.873 -5.916 3.106 1.00 95.75 190 GLU A CA 1
ATOM 1510 C C . GLU A 1 190 ? -1.980 -5.188 1.761 1.00 95.75 190 GLU A C 1
ATOM 1512 O O . GLU A 1 190 ? -1.256 -5.534 0.830 1.00 95.75 190 GLU A O 1
ATOM 1517 N N . ASP A 1 191 ? -2.800 -4.132 1.678 1.00 96.25 191 ASP A N 1
ATOM 1518 C CA . ASP A 1 191 ? -2.886 -3.297 0.476 1.00 96.25 191 ASP A CA 1
ATOM 1519 C C . ASP A 1 191 ? -1.536 -2.636 0.158 1.00 96.25 191 ASP A C 1
ATOM 1521 O O . ASP A 1 191 ? -1.106 -2.636 -0.996 1.00 96.25 191 ASP A O 1
ATOM 1525 N N . VAL A 1 192 ? -0.835 -2.109 1.175 1.00 95.56 192 VAL A N 1
ATOM 1526 C CA . VAL A 1 192 ? 0.514 -1.538 1.005 1.00 95.56 192 VAL A CA 1
ATOM 1527 C C . VAL A 1 192 ? 1.471 -2.588 0.438 1.00 95.56 192 VAL A C 1
ATOM 1529 O O . VAL A 1 192 ? 2.165 -2.311 -0.541 1.00 95.56 192 VAL A O 1
ATOM 1532 N N . ASP A 1 193 ? 1.492 -3.793 1.010 1.00 95.19 193 ASP A N 1
ATOM 1533 C CA . ASP A 1 193 ? 2.369 -4.876 0.557 1.00 95.19 193 ASP A CA 1
ATOM 1534 C C . ASP A 1 193 ? 2.049 -5.298 -0.890 1.00 95.19 193 ASP A C 1
ATOM 1536 O O . ASP A 1 193 ? 2.966 -5.498 -1.697 1.00 95.19 193 ASP A O 1
ATOM 1540 N N . CYS A 1 194 ? 0.765 -5.373 -1.256 1.00 96.06 194 CYS A N 1
ATOM 1541 C CA . CYS A 1 194 ? 0.324 -5.646 -2.624 1.00 96.06 194 CYS A CA 1
ATOM 1542 C C . CYS A 1 194 ? 0.781 -4.556 -3.604 1.00 96.06 194 CYS A C 1
ATOM 1544 O O . CYS A 1 194 ? 1.368 -4.880 -4.640 1.00 96.06 194 CYS A O 1
ATOM 1546 N N . VAL A 1 195 ? 0.576 -3.275 -3.274 1.00 94.56 195 VAL A N 1
ATOM 1547 C CA . VAL A 1 195 ? 0.979 -2.147 -4.131 1.00 94.56 195 VAL A CA 1
ATOM 1548 C C . VAL A 1 195 ? 2.497 -2.089 -4.285 1.00 94.56 195 VAL A C 1
ATOM 1550 O O . VAL A 1 195 ? 2.982 -1.933 -5.399 1.00 94.56 195 VAL A O 1
ATOM 1553 N N . VAL A 1 196 ? 3.268 -2.267 -3.210 1.00 95.12 196 VAL A N 1
ATOM 1554 C CA . VAL A 1 196 ? 4.743 -2.257 -3.259 1.00 95.12 196 VAL A CA 1
ATOM 1555 C C . VAL A 1 196 ? 5.294 -3.438 -4.061 1.00 95.12 196 VAL A C 1
ATOM 1557 O O . VAL A 1 196 ? 6.307 -3.298 -4.750 1.00 95.12 196 VAL A O 1
ATOM 1560 N N . THR A 1 197 ? 4.633 -4.597 -3.994 1.00 93.06 197 THR A N 1
ATOM 1561 C CA . THR A 1 197 ? 4.996 -5.774 -4.797 1.00 93.06 197 THR A CA 1
ATOM 1562 C C . THR A 1 197 ? 4.731 -5.531 -6.281 1.00 93.06 197 THR A C 1
ATOM 1564 O O . THR A 1 197 ? 5.575 -5.864 -7.110 1.00 93.06 197 THR A O 1
ATOM 1567 N N . ALA A 1 198 ? 3.589 -4.924 -6.615 1.00 90.75 198 ALA A N 1
ATOM 1568 C CA . ALA A 1 198 ? 3.228 -4.594 -7.992 1.00 90.75 198 ALA A CA 1
ATOM 1569 C C . ALA A 1 198 ? 4.059 -3.431 -8.562 1.00 90.75 198 ALA A C 1
ATOM 1571 O O . ALA A 1 198 ? 4.402 -3.431 -9.741 1.00 90.75 198 ALA A O 1
ATOM 1572 N N . LEU A 1 199 ? 4.402 -2.448 -7.724 1.00 91.69 199 LEU A N 1
ATOM 1573 C CA . LEU A 1 199 ? 5.070 -1.203 -8.096 1.00 91.69 199 LEU A CA 1
ATOM 1574 C C . LEU A 1 199 ? 6.317 -0.986 -7.219 1.00 91.69 199 LEU A C 1
ATOM 1576 O O . LEU A 1 199 ? 6.275 -0.233 -6.238 1.00 91.69 199 LEU A O 1
ATOM 1580 N N . PRO A 1 200 ? 7.466 -1.590 -7.588 1.00 90.12 200 PRO A N 1
ATOM 1581 C CA . PRO A 1 200 ? 8.695 -1.537 -6.794 1.00 90.12 200 PRO A CA 1
ATOM 1582 C C . PRO A 1 200 ? 9.226 -0.128 -6.501 1.00 90.12 200 PRO A C 1
ATOM 1584 O O . PRO A 1 200 ? 10.003 0.046 -5.563 1.00 90.12 200 PRO A O 1
ATOM 1587 N N . LEU A 1 201 ? 8.795 0.892 -7.253 1.00 91.81 201 LEU A N 1
ATOM 1588 C CA . LEU A 1 201 ? 9.143 2.295 -6.999 1.00 91.81 201 LEU A CA 1
ATOM 1589 C C . LEU A 1 201 ? 8.733 2.767 -5.590 1.00 91.81 201 LEU A C 1
ATOM 1591 O O . LEU A 1 201 ? 9.378 3.647 -5.027 1.00 91.81 201 LEU A O 1
ATOM 1595 N N . PHE A 1 202 ? 7.728 2.137 -4.974 1.00 94.31 202 PHE A N 1
ATOM 1596 C CA . PHE A 1 202 ? 7.310 2.445 -3.607 1.00 94.31 202 PHE A CA 1
ATOM 1597 C C . PHE A 1 202 ? 8.160 1.763 -2.519 1.00 94.31 202 PHE A C 1
ATOM 1599 O O . PHE A 1 202 ? 7.961 2.057 -1.341 1.00 94.31 202 PHE A O 1
ATOM 1606 N N . GLN A 1 203 ? 9.135 0.899 -2.855 1.00 92.44 203 GLN A N 1
ATOM 1607 C CA . GLN A 1 203 ? 9.939 0.142 -1.872 1.00 92.44 203 GLN A CA 1
ATOM 1608 C C . GLN A 1 203 ? 10.751 1.014 -0.900 1.00 92.44 203 GLN A C 1
ATOM 1610 O O . GLN A 1 203 ? 11.018 0.605 0.233 1.00 92.44 203 GLN A O 1
ATOM 1615 N N . GLY A 1 204 ? 11.189 2.198 -1.327 1.00 89.31 204 GLY A N 1
ATOM 1616 C CA . GLY A 1 204 ? 11.832 3.156 -0.423 1.00 89.31 204 GLY A CA 1
ATOM 1617 C C . GLY A 1 204 ? 10.811 3.847 0.479 1.00 89.31 204 GLY A C 1
ATOM 1618 O O . GLY A 1 204 ? 11.024 4.004 1.679 1.00 89.31 204 GLY A O 1
ATOM 1619 N N . VAL A 1 205 ? 9.669 4.194 -0.105 1.00 90.88 205 VAL A N 1
ATOM 1620 C CA . VAL A 1 205 ? 8.697 5.127 0.460 1.00 90.88 205 VAL A CA 1
ATOM 1621 C C . VAL A 1 205 ? 7.761 4.472 1.468 1.00 90.88 205 VAL A C 1
ATOM 1623 O O . VAL A 1 205 ? 7.437 5.088 2.482 1.00 90.88 205 VAL A O 1
ATOM 1626 N N . TYR A 1 206 ? 7.382 3.204 1.278 1.00 93.06 206 TYR A N 1
ATOM 1627 C CA . TYR A 1 206 ? 6.541 2.491 2.252 1.00 93.06 206 TYR A CA 1
ATOM 1628 C C . TYR A 1 206 ? 7.224 2.329 3.619 1.00 93.06 206 TYR A C 1
ATOM 1630 O O . TYR A 1 206 ? 6.571 2.021 4.609 1.00 93.06 206 TYR A O 1
ATOM 1638 N N . LYS A 1 207 ? 8.543 2.543 3.693 1.00 89.88 207 LYS A N 1
ATOM 1639 C CA . LYS A 1 207 ? 9.316 2.529 4.940 1.00 89.88 207 LYS A CA 1
ATOM 1640 C C . LYS A 1 207 ? 9.308 3.870 5.671 1.00 89.88 207 LYS A C 1
ATO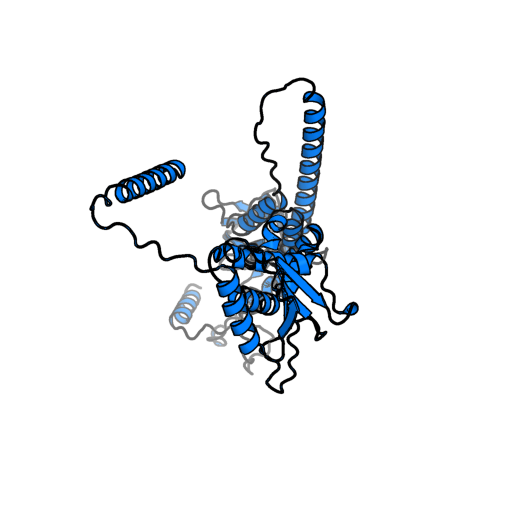M 1642 O O . LYS A 1 207 ? 9.928 3.977 6.723 1.00 89.88 207 LYS A O 1
ATOM 1647 N N . THR A 1 208 ? 8.661 4.887 5.112 1.00 90.25 208 THR A N 1
ATOM 1648 C CA . THR A 1 208 ? 8.584 6.219 5.711 1.00 90.25 208 THR A CA 1
ATOM 1649 C C . THR A 1 208 ? 7.420 6.314 6.688 1.00 90.25 208 THR A C 1
ATOM 1651 O O . THR A 1 208 ? 6.358 5.723 6.496 1.00 90.25 208 THR A O 1
ATOM 1654 N N . ASP A 1 209 ? 7.599 7.126 7.725 1.00 92.75 209 ASP A N 1
ATOM 1655 C CA . ASP A 1 209 ? 6.557 7.412 8.711 1.00 92.75 209 ASP A CA 1
ATOM 1656 C C . ASP A 1 209 ? 5.333 8.126 8.104 1.00 92.75 209 ASP A C 1
ATOM 1658 O O . ASP A 1 209 ? 4.246 8.044 8.668 1.00 92.75 209 ASP A O 1
ATOM 1662 N N . ILE A 1 210 ? 5.479 8.802 6.957 1.00 92.19 210 ILE A N 1
ATOM 1663 C CA . ILE A 1 210 ? 4.396 9.553 6.297 1.00 92.19 210 ILE A CA 1
ATOM 1664 C C . ILE A 1 210 ? 3.269 8.609 5.872 1.00 92.19 210 ILE A C 1
ATOM 1666 O O . ILE A 1 210 ? 2.114 8.838 6.230 1.00 92.19 210 ILE A O 1
ATOM 1670 N N . VAL A 1 211 ? 3.611 7.522 5.173 1.00 93.69 211 VAL A N 1
ATOM 1671 C CA . VAL A 1 211 ? 2.638 6.531 4.682 1.00 93.69 211 VAL A CA 1
ATOM 1672 C C . VAL A 1 211 ? 1.849 5.944 5.846 1.00 93.69 211 VAL A C 1
ATOM 1674 O O . VAL A 1 211 ? 0.621 5.967 5.848 1.00 93.69 211 VAL A O 1
ATOM 1677 N N . TRP A 1 212 ? 2.556 5.461 6.868 1.00 95.25 212 TRP A N 1
ATOM 1678 C CA . TRP A 1 212 ? 1.930 4.795 8.007 1.00 95.25 212 TRP A CA 1
ATOM 1679 C C . TRP A 1 212 ? 1.128 5.749 8.876 1.00 95.25 212 TRP A C 1
ATOM 1681 O O . TRP A 1 212 ? 0.079 5.361 9.383 1.00 95.25 212 TRP A O 1
ATOM 1691 N N . LYS A 1 213 ? 1.568 7.000 9.030 1.00 95.50 213 LYS A N 1
ATOM 1692 C CA . LYS A 1 213 ? 0.797 8.026 9.730 1.00 95.50 213 LYS A CA 1
ATOM 1693 C C . LYS A 1 213 ? -0.533 8.283 9.020 1.00 95.50 213 LYS A C 1
ATOM 1695 O O . LYS A 1 213 ? -1.574 8.247 9.673 1.00 95.50 213 LYS A O 1
ATOM 1700 N N . GLU A 1 214 ? -0.523 8.503 7.708 1.00 93.31 214 GLU A N 1
ATOM 1701 C CA . GLU A 1 214 ? -1.758 8.724 6.943 1.00 93.31 214 GLU A CA 1
ATOM 1702 C C . GLU A 1 214 ? -2.667 7.490 6.958 1.00 93.31 214 GLU A C 1
ATOM 1704 O O . GLU A 1 214 ? -3.871 7.615 7.189 1.00 93.31 214 GLU A O 1
ATOM 1709 N N . LEU A 1 215 ? -2.092 6.289 6.833 1.00 93.62 215 LEU A N 1
ATOM 1710 C CA . LEU A 1 215 ? -2.840 5.038 6.929 1.00 93.62 215 LEU A CA 1
ATOM 1711 C C . LEU A 1 215 ? -3.496 4.880 8.306 1.00 93.62 215 LEU A C 1
ATOM 1713 O O . LEU A 1 215 ? -4.688 4.594 8.382 1.00 93.62 215 LEU A O 1
ATOM 1717 N N . CYS A 1 216 ? -2.760 5.136 9.394 1.00 94.94 216 CYS A N 1
ATOM 1718 C CA . CYS A 1 216 ? -3.306 5.155 10.752 1.00 94.94 216 CYS A CA 1
ATOM 1719 C C . CYS A 1 216 ? -4.455 6.166 10.870 1.00 94.94 216 CYS A C 1
ATOM 1721 O O . CYS A 1 216 ? -5.511 5.837 11.397 1.00 94.94 216 CYS A O 1
ATOM 1723 N N . CYS A 1 217 ? -4.282 7.391 10.365 1.00 94.00 217 CYS A N 1
ATOM 1724 C CA . CYS A 1 217 ? -5.319 8.420 10.413 1.00 94.00 217 CYS A CA 1
ATOM 1725 C C . CYS A 1 217 ? -6.586 7.958 9.678 1.00 94.00 217 CYS A C 1
ATOM 1727 O O . CYS A 1 217 ? -7.671 7.928 10.258 1.00 94.00 217 CYS A O 1
ATOM 1729 N N . SER A 1 218 ? -6.443 7.531 8.422 1.00 90.81 218 SER A N 1
ATOM 1730 C CA . SER A 1 218 ? -7.555 7.095 7.573 1.00 90.81 218 SER A CA 1
ATOM 1731 C C . SER A 1 218 ? -8.282 5.879 8.150 1.00 90.81 218 SER A C 1
ATOM 1733 O O . SER A 1 218 ? -9.512 5.873 8.243 1.00 90.81 218 SER A O 1
ATOM 1735 N N . ARG A 1 219 ? -7.519 4.876 8.599 1.00 91.19 219 ARG A N 1
ATOM 1736 C CA . ARG A 1 219 ? -8.034 3.612 9.132 1.00 91.19 219 ARG A CA 1
ATOM 1737 C C . ARG A 1 219 ? -8.687 3.783 10.499 1.00 91.19 219 ARG A C 1
ATOM 1739 O O . ARG A 1 219 ? -9.657 3.083 10.802 1.00 91.19 219 ARG A O 1
ATOM 1746 N N . TRP A 1 220 ? -8.147 4.670 11.335 1.00 92.00 220 TRP A N 1
ATOM 1747 C CA . TRP A 1 220 ? -8.551 4.781 12.734 1.00 92.00 220 TRP A CA 1
ATOM 1748 C C . TRP A 1 220 ? -9.541 5.894 13.014 1.00 92.00 220 TRP A C 1
ATOM 1750 O O . TRP A 1 220 ? -10.133 5.866 14.084 1.00 92.00 220 TRP A O 1
ATOM 1760 N N . LYS A 1 221 ? -9.762 6.844 12.097 1.00 90.25 221 LYS A N 1
ATOM 1761 C CA . LYS A 1 221 ? -10.635 8.007 12.347 1.00 90.25 221 LYS A CA 1
ATOM 1762 C C . LYS A 1 221 ? -12.046 7.654 12.839 1.00 90.25 221 LYS A C 1
ATOM 1764 O O . LYS A 1 221 ? -12.606 8.407 13.626 1.00 90.25 221 LYS A O 1
ATOM 1769 N N . GLU A 1 222 ? -12.575 6.505 12.417 1.00 85.62 222 GLU A N 1
ATOM 1770 C CA . GLU A 1 222 ? -13.910 5.981 12.776 1.00 85.62 222 GLU A CA 1
ATOM 1771 C C . GLU A 1 222 ? -13.858 4.968 13.937 1.00 85.62 222 GLU A C 1
ATOM 1773 O O . GLU A 1 222 ? -14.840 4.300 14.266 1.00 85.62 222 GLU A O 1
ATOM 1778 N N . LYS A 1 223 ? -12.678 4.767 14.534 1.00 88.94 223 LYS A N 1
ATOM 1779 C CA . LYS A 1 223 ? -12.463 3.805 15.613 1.00 88.94 223 LYS A CA 1
ATOM 1780 C C . LYS A 1 223 ? -12.611 4.469 16.975 1.00 88.94 223 LYS A C 1
ATOM 1782 O O . LYS A 1 223 ? -12.315 5.646 17.189 1.00 88.94 223 LYS A O 1
ATOM 1787 N N . TRP A 1 224 ? -13.037 3.674 17.944 1.00 87.25 224 TRP A N 1
ATOM 1788 C CA . TRP A 1 224 ? -13.219 4.100 19.314 1.00 87.25 224 TRP A CA 1
ATOM 1789 C C . TRP A 1 224 ? -11.909 4.620 19.912 1.00 87.25 224 TRP A C 1
ATOM 1791 O O . TRP A 1 224 ? -10.836 4.030 19.772 1.00 87.25 224 TRP A O 1
ATOM 1801 N N . GLY A 1 225 ? -12.012 5.754 20.606 1.00 85.56 225 GLY A N 1
ATOM 1802 C CA . GLY A 1 225 ? -10.870 6.386 21.252 1.00 85.56 225 GLY A CA 1
ATOM 1803 C C . GLY A 1 225 ? -9.856 6.988 20.279 1.00 85.56 225 GLY A C 1
ATOM 1804 O O . GLY A 1 225 ? -8.797 7.411 20.750 1.00 85.56 225 GLY A O 1
ATOM 1805 N N . PHE A 1 226 ? -10.169 7.073 18.974 1.00 89.56 226 PHE A N 1
ATOM 1806 C CA . PHE A 1 226 ? -9.269 7.589 17.940 1.00 89.56 226 PHE A CA 1
ATOM 1807 C C . PHE A 1 226 ? -8.580 8.873 18.371 1.00 89.56 226 PHE A C 1
ATOM 1809 O O . PHE A 1 226 ? -7.363 8.890 18.475 1.00 89.56 226 PHE A O 1
ATOM 1816 N N . ARG A 1 227 ? -9.338 9.921 18.715 1.00 89.31 227 ARG A N 1
ATOM 1817 C CA . ARG A 1 227 ? -8.767 11.227 19.069 1.00 89.31 227 ARG A CA 1
ATOM 1818 C C . ARG A 1 227 ? -7.729 11.131 20.191 1.00 89.31 227 ARG A C 1
ATOM 1820 O O . ARG A 1 227 ? -6.625 11.642 20.043 1.00 89.31 227 ARG A O 1
ATOM 1827 N N . ARG A 1 228 ? -8.051 10.443 21.293 1.00 89.00 228 ARG A N 1
ATOM 1828 C CA . ARG A 1 228 ? -7.132 10.293 22.437 1.00 89.00 228 ARG A CA 1
ATOM 1829 C C . ARG A 1 228 ? -5.897 9.468 22.068 1.00 89.00 228 ARG A C 1
ATOM 1831 O O . ARG A 1 228 ? -4.785 9.851 22.434 1.00 89.00 228 ARG A O 1
ATOM 1838 N N . ARG A 1 229 ? -6.083 8.353 21.349 1.00 90.50 229 ARG A N 1
ATOM 1839 C CA . ARG A 1 229 ? -4.992 7.480 20.878 1.00 90.50 229 ARG A CA 1
ATOM 1840 C C . ARG A 1 229 ? -4.089 8.217 19.888 1.00 90.50 229 ARG A C 1
ATOM 1842 O O . ARG A 1 229 ? -2.873 8.175 20.031 1.00 90.50 229 ARG A O 1
ATOM 1849 N N . TRP A 1 230 ? -4.682 8.960 18.961 1.00 93.88 230 TRP A N 1
ATOM 1850 C CA . TRP A 1 230 ? -4.016 9.767 17.946 1.00 93.88 230 TRP A CA 1
ATOM 1851 C C . TRP A 1 230 ? -3.201 10.904 18.560 1.00 93.88 230 TRP A C 1
ATOM 1853 O O . TRP A 1 230 ? -2.012 11.026 18.287 1.00 93.88 230 TRP A O 1
ATOM 1863 N N . GLU A 1 231 ? -3.792 11.691 19.463 1.00 94.56 231 GLU A N 1
ATOM 1864 C CA . GLU A 1 231 ? -3.083 12.752 20.188 1.00 94.56 231 GLU A CA 1
ATOM 1865 C C . GLU A 1 231 ? -1.925 12.191 21.025 1.00 94.56 231 GLU A C 1
ATOM 1867 O O . GLU A 1 231 ? -0.851 12.793 21.083 1.00 94.56 231 GLU A O 1
ATOM 1872 N N . LYS A 1 232 ? -2.113 11.027 21.662 1.00 94.31 232 LYS A N 1
ATOM 1873 C CA . LYS A 1 232 ? -1.034 10.332 22.373 1.00 94.31 232 LYS A CA 1
ATOM 1874 C C . LYS A 1 232 ? 0.070 9.891 21.410 1.00 94.31 232 LYS A C 1
ATOM 1876 O O . LYS A 1 232 ? 1.227 10.189 21.673 1.00 94.31 232 LYS A O 1
ATOM 1881 N N . ALA A 1 233 ? -0.275 9.246 20.297 1.00 96.19 233 ALA A N 1
ATOM 1882 C CA . ALA A 1 233 ? 0.688 8.803 19.292 1.00 96.19 233 ALA A CA 1
ATOM 1883 C C . ALA A 1 233 ? 1.479 9.981 18.706 1.00 96.19 233 ALA A C 1
ATOM 1885 O O . ALA A 1 233 ? 2.695 9.891 18.582 1.00 96.19 233 ALA A O 1
ATOM 1886 N N . LEU A 1 234 ? 0.819 11.113 18.440 1.00 96.56 234 LEU A N 1
ATOM 1887 C CA . LEU A 1 234 ? 1.486 12.346 18.033 1.00 96.56 234 LEU A CA 1
ATOM 1888 C C . LEU A 1 234 ? 2.473 12.823 19.101 1.00 96.56 234 LEU A C 1
ATOM 1890 O O . LEU A 1 234 ? 3.615 13.112 18.760 1.00 96.56 234 LEU A O 1
ATOM 1894 N N . ARG A 1 235 ? 2.086 12.895 20.381 1.00 97.56 235 ARG A N 1
ATOM 1895 C CA . ARG A 1 235 ? 3.013 13.292 21.460 1.00 97.56 235 ARG A CA 1
ATOM 1896 C C . ARG A 1 235 ? 4.216 12.355 21.559 1.00 97.56 235 ARG A C 1
ATOM 1898 O O . ARG A 1 235 ? 5.345 12.835 21.614 1.00 97.56 235 ARG A O 1
ATOM 1905 N N . ASP A 1 236 ? 3.971 11.048 21.538 1.00 96.06 236 ASP A N 1
ATOM 1906 C CA . ASP A 1 236 ? 5.012 10.020 21.612 1.00 96.06 236 ASP A CA 1
ATOM 1907 C C . ASP A 1 236 ? 5.986 10.144 20.421 1.00 96.06 236 ASP A C 1
ATOM 1909 O O . ASP A 1 236 ? 7.202 10.087 20.605 1.00 96.06 236 ASP A O 1
ATOM 1913 N N . PHE A 1 237 ? 5.466 10.413 19.217 1.00 95.88 237 PHE A N 1
ATOM 1914 C CA . PHE A 1 237 ? 6.262 10.643 18.010 1.00 95.88 237 PHE A CA 1
ATOM 1915 C C . PHE A 1 237 ? 7.151 11.888 18.117 1.00 95.88 237 PHE A C 1
ATOM 1917 O O . PHE A 1 237 ? 8.342 11.828 17.819 1.00 95.88 237 PHE A O 1
ATOM 1924 N N . HIS A 1 238 ? 6.599 13.016 18.580 1.00 95.69 238 HIS A N 1
ATOM 1925 C CA . HIS A 1 238 ? 7.376 14.247 18.771 1.00 95.69 238 HIS A CA 1
ATOM 1926 C C . HIS A 1 238 ? 8.482 14.053 19.814 1.00 95.69 238 HIS A C 1
ATOM 1928 O O . HIS A 1 238 ? 9.612 14.490 19.598 1.00 95.69 238 HIS A O 1
ATOM 1934 N N . LEU A 1 239 ? 8.180 13.360 20.917 1.00 95.50 239 LEU A N 1
ATOM 1935 C CA . LEU A 1 239 ? 9.166 13.046 21.948 1.00 95.50 239 LEU A CA 1
ATOM 1936 C C . LEU A 1 239 ? 10.303 12.183 21.383 1.00 95.50 239 LEU A C 1
ATOM 1938 O O . LEU A 1 239 ? 11.474 12.454 21.649 1.00 95.50 239 LEU A O 1
ATOM 1942 N N . GLN A 1 240 ? 9.976 11.179 20.568 1.00 94.00 240 GLN A N 1
ATOM 1943 C CA . GLN A 1 240 ? 10.978 10.340 19.916 1.00 94.00 240 GLN A CA 1
ATOM 1944 C C . GLN A 1 240 ? 11.848 11.142 18.938 1.00 94.00 240 GLN A C 1
ATOM 1946 O O . GLN A 1 240 ? 13.070 10.984 18.950 1.00 94.00 240 GLN A O 1
ATOM 1951 N N . GLN A 1 241 ? 11.261 12.033 18.130 1.00 92.81 241 GLN A N 1
ATOM 1952 C CA . GLN A 1 241 ? 12.032 12.912 17.243 1.00 92.81 241 GLN A CA 1
ATOM 1953 C C . GLN A 1 241 ? 12.984 13.821 18.026 1.00 92.81 241 GLN A C 1
ATOM 1955 O O . GLN A 1 241 ? 14.155 13.948 17.664 1.00 92.81 241 GLN A O 1
ATOM 1960 N N . GLN A 1 242 ? 12.521 14.409 19.132 1.00 94.06 242 GLN A N 1
ATOM 1961 C CA . GLN A 1 242 ? 13.361 15.245 19.987 1.00 94.06 242 GLN A CA 1
ATOM 1962 C C . GLN A 1 242 ? 14.549 14.454 20.558 1.00 94.06 242 GLN A C 1
ATOM 1964 O O . GLN A 1 242 ? 15.693 14.901 20.466 1.00 94.06 242 GLN A O 1
ATOM 1969 N N . GLN A 1 243 ? 14.307 13.240 21.060 1.00 92.50 243 GLN A N 1
ATOM 1970 C CA . GLN A 1 243 ? 15.368 12.360 21.562 1.00 92.50 243 GLN A CA 1
ATOM 1971 C C . GLN A 1 243 ? 16.383 11.982 20.471 1.00 92.50 243 GLN A C 1
ATOM 1973 O O . GLN A 1 243 ? 17.587 11.902 20.738 1.00 92.50 243 GLN A O 1
ATOM 1978 N N . GLN A 1 244 ? 15.932 11.773 19.230 1.00 90.00 244 GLN A N 1
ATOM 1979 C CA . GLN A 1 244 ? 16.822 11.509 18.095 1.00 90.00 244 GLN A CA 1
ATOM 1980 C C . GLN A 1 244 ? 17.704 12.722 17.769 1.00 90.00 244 GLN A C 1
ATOM 1982 O O . GLN A 1 244 ? 18.907 12.557 17.543 1.00 90.00 244 GLN A O 1
ATOM 1987 N N . LEU A 1 245 ? 17.149 13.937 17.804 1.00 91.00 245 LEU A N 1
ATOM 1988 C CA . LEU A 1 245 ? 17.903 15.176 17.589 1.00 91.00 245 LEU A CA 1
ATOM 1989 C C . LEU A 1 245 ? 18.973 15.384 18.670 1.00 91.00 245 LEU A C 1
ATOM 1991 O O . LEU A 1 245 ? 20.135 15.629 18.339 1.00 91.00 245 LEU A O 1
ATOM 1995 N N . GLU A 1 246 ? 18.623 15.212 19.946 1.00 92.75 246 GLU A N 1
ATOM 1996 C CA . GLU A 1 246 ? 19.561 15.314 21.076 1.00 92.75 246 GLU A CA 1
ATOM 1997 C C . GLU A 1 246 ? 20.678 14.254 20.986 1.00 92.75 246 GLU A C 1
ATOM 1999 O O . GLU A 1 246 ? 21.868 14.540 21.177 1.00 92.75 246 GLU A O 1
ATOM 2004 N N . THR A 1 247 ? 20.321 13.027 20.596 1.00 89.38 247 THR A N 1
ATOM 2005 C CA . THR A 1 247 ? 21.283 11.939 20.369 1.00 89.38 247 THR A CA 1
ATOM 2006 C C . THR A 1 247 ? 22.236 12.264 19.217 1.00 89.38 247 THR A C 1
ATOM 2008 O O . THR A 1 247 ? 23.437 12.008 19.314 1.00 89.38 247 THR A O 1
ATOM 2011 N N . ASN A 1 248 ? 21.746 12.856 18.129 1.00 87.44 248 ASN A N 1
ATOM 2012 C CA . ASN A 1 248 ? 22.589 13.223 16.994 1.00 87.44 248 ASN A CA 1
ATOM 2013 C C . ASN A 1 248 ? 23.521 14.394 17.336 1.00 87.44 248 ASN A C 1
ATOM 2015 O O . ASN A 1 248 ? 24.713 14.322 17.034 1.00 87.44 248 ASN A O 1
ATOM 2019 N N . GLN A 1 249 ? 23.045 15.411 18.060 1.00 90.25 249 GLN A N 1
ATOM 2020 C CA . GLN A 1 249 ? 23.887 16.517 18.533 1.00 90.25 249 GLN A CA 1
ATOM 2021 C C . GLN A 1 249 ? 25.012 16.041 19.470 1.00 90.25 249 GLN A C 1
ATOM 2023 O O . GLN A 1 249 ? 26.164 16.461 19.326 1.00 90.25 249 GLN A O 1
ATOM 2028 N N . SER A 1 250 ? 24.720 15.117 20.394 1.00 87.56 250 SER A N 1
ATOM 2029 C CA . SER A 1 250 ? 25.745 14.561 21.292 1.00 87.56 250 SER A CA 1
ATOM 2030 C C . SER A 1 250 ? 26.803 13.727 20.553 1.00 87.56 250 SER A C 1
ATOM 2032 O O . SER A 1 250 ? 27.984 13.786 20.907 1.00 87.56 250 SER A O 1
ATOM 2034 N N . LYS A 1 251 ? 26.426 13.011 19.482 1.00 84.94 251 LYS A N 1
ATOM 2035 C CA . LYS A 1 251 ? 27.377 12.290 18.616 1.00 84.94 251 LYS A CA 1
ATOM 2036 C C . LYS A 1 251 ? 28.361 13.236 17.928 1.00 84.94 251 LYS A C 1
ATOM 2038 O O . LYS A 1 251 ? 29.556 12.950 17.954 1.00 84.94 251 LYS A O 1
ATOM 2043 N N . TYR A 1 252 ? 27.904 14.366 17.384 1.00 83.06 252 TYR A N 1
ATOM 2044 C CA . TYR A 1 252 ? 28.798 15.351 16.757 1.00 83.06 252 TYR A CA 1
ATOM 2045 C C . TYR A 1 252 ? 29.779 15.970 17.756 1.00 83.06 252 TYR A C 1
ATOM 2047 O O . TYR A 1 252 ? 30.953 16.143 17.438 1.00 83.06 252 TYR A O 1
ATOM 2055 N N . ARG A 1 253 ? 29.337 16.229 18.994 1.00 82.25 253 ARG A N 1
ATOM 2056 C CA . ARG A 1 253 ? 30.216 16.762 20.048 1.00 82.25 253 ARG A CA 1
ATOM 2057 C C . ARG A 1 253 ? 31.303 15.768 20.479 1.00 82.25 253 ARG A C 1
ATOM 2059 O O . ARG A 1 253 ? 32.399 16.183 20.845 1.00 82.25 253 ARG A O 1
ATOM 2066 N N . ASN A 1 254 ? 31.014 14.467 20.425 1.00 75.38 254 ASN A N 1
ATOM 2067 C CA . ASN A 1 254 ? 31.925 13.410 20.875 1.00 75.38 254 ASN A CA 1
ATOM 2068 C C . ASN A 1 254 ? 32.773 12.789 19.745 1.00 75.38 254 ASN A C 1
ATOM 2070 O O . ASN A 1 254 ? 33.796 12.164 20.031 1.00 75.38 254 ASN A O 1
ATOM 2074 N N . GLN A 1 255 ? 32.414 12.991 18.471 1.00 64.88 255 GLN A N 1
ATOM 2075 C CA . GLN A 1 255 ? 33.175 12.496 17.312 1.00 64.88 255 GLN A CA 1
ATOM 2076 C C . GLN A 1 255 ? 34.575 13.112 17.178 1.00 64.88 255 GLN A C 1
ATOM 2078 O O . GLN A 1 255 ? 35.442 12.503 16.560 1.00 64.88 255 GLN A O 1
ATOM 2083 N N . SER A 1 256 ? 34.857 14.245 17.829 1.00 62.72 256 SER A N 1
ATOM 2084 C CA . SER A 1 256 ? 36.210 14.816 17.872 1.00 62.72 256 SER A CA 1
ATOM 2085 C C . SER A 1 256 ? 37.205 14.019 18.735 1.00 62.72 256 SER A C 1
ATOM 2087 O O . SER A 1 256 ? 38.365 14.415 18.819 1.00 62.72 256 SER A O 1
ATOM 2089 N N . ARG A 1 257 ? 36.797 12.925 19.406 1.00 64.00 257 ARG A N 1
ATOM 2090 C CA . ARG A 1 257 ? 37.661 12.200 20.360 1.00 64.00 257 ARG A CA 1
ATOM 2091 C C . ARG A 1 257 ? 37.807 10.686 20.171 1.00 64.00 257 ARG A C 1
ATOM 2093 O O . ARG A 1 257 ? 38.639 10.110 20.866 1.00 64.00 257 ARG A O 1
ATOM 2100 N N . SER A 1 258 ? 37.098 10.018 19.256 1.00 56.53 258 SER A N 1
ATOM 2101 C CA . SER A 1 258 ? 37.244 8.556 19.109 1.00 56.53 258 SER A CA 1
ATOM 2102 C C . SER A 1 258 ? 37.104 8.028 17.674 1.00 56.53 258 SER A C 1
ATOM 2104 O O . SER A 1 258 ? 36.029 7.682 17.189 1.00 56.53 258 SER A O 1
ATOM 2106 N N . ASN A 1 259 ? 38.252 7.845 17.016 1.00 58.53 259 ASN A N 1
ATOM 2107 C CA . ASN A 1 259 ? 38.400 7.036 15.804 1.00 58.53 259 ASN A CA 1
ATOM 2108 C C . ASN A 1 259 ? 38.406 5.538 16.154 1.00 58.53 259 ASN A C 1
ATOM 2110 O O . ASN A 1 259 ? 39.450 4.902 16.091 1.00 58.53 259 ASN A O 1
ATOM 2114 N N . SER A 1 260 ? 37.288 4.955 16.585 1.00 57.16 260 SER A N 1
ATOM 2115 C CA . SER A 1 260 ? 37.040 3.506 16.428 1.00 57.16 260 SER A CA 1
ATOM 2116 C C . SER A 1 260 ? 35.732 3.086 17.085 1.00 57.16 260 SER A C 1
ATOM 2118 O O . SER A 1 260 ? 35.649 2.836 18.281 1.00 57.16 260 SER A O 1
ATOM 2120 N N . SER A 1 261 ? 34.684 2.969 16.279 1.00 54.78 261 SER A N 1
ATOM 2121 C CA . SER A 1 261 ? 33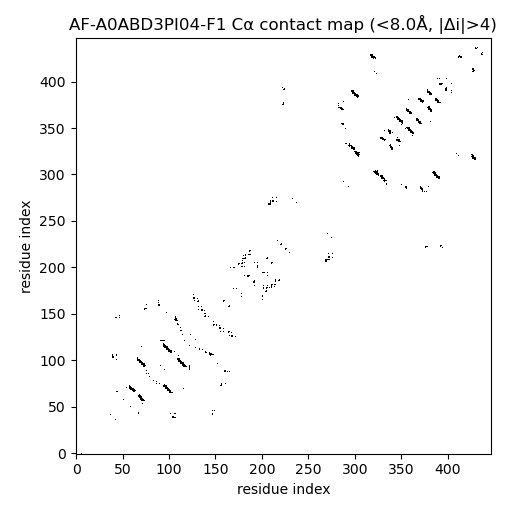.813 1.785 16.235 1.00 54.78 261 SER A CA 1
ATOM 2122 C C . SER A 1 261 ? 32.589 2.111 15.383 1.00 54.78 261 SER A C 1
ATOM 2124 O O . SER A 1 261 ? 31.641 2.759 15.818 1.00 54.78 261 SER A O 1
ATOM 2126 N N . LYS A 1 262 ? 32.604 1.632 14.135 1.00 55.19 262 LYS A N 1
ATOM 2127 C CA . LYS A 1 262 ? 31.412 1.513 13.289 1.00 55.19 262 LYS A CA 1
ATOM 2128 C C . LYS A 1 262 ? 30.465 0.500 13.945 1.00 55.19 262 LYS A C 1
ATOM 2130 O O . LYS A 1 262 ? 30.500 -0.681 13.614 1.00 55.19 262 LYS A O 1
ATOM 2135 N N . ARG A 1 263 ? 29.666 0.919 14.926 1.00 51.59 263 ARG A N 1
ATOM 2136 C CA . ARG A 1 263 ? 28.521 0.131 15.395 1.00 51.59 263 ARG A CA 1
ATOM 2137 C C . ARG A 1 263 ? 27.268 0.686 14.744 1.00 51.59 263 ARG A C 1
ATOM 2139 O O . ARG A 1 263 ? 26.945 1.857 14.912 1.00 51.59 263 ARG A O 1
ATOM 2146 N N . ASN A 1 264 ? 26.620 -0.186 13.976 1.00 48.59 264 ASN A N 1
ATOM 2147 C CA . ASN A 1 264 ? 25.351 0.013 13.294 1.00 48.59 264 ASN A CA 1
ATOM 2148 C C . ASN A 1 264 ? 24.345 0.671 14.242 1.00 48.59 264 ASN A C 1
ATOM 2150 O O . ASN A 1 264 ? 23.743 -0.009 15.070 1.00 48.59 264 ASN A O 1
ATOM 2154 N N . SER A 1 265 ? 24.165 1.990 14.140 1.00 51.41 265 SER A N 1
ATOM 2155 C CA . SER A 1 265 ? 23.012 2.617 14.765 1.00 51.41 265 SER A CA 1
ATOM 2156 C C . SER A 1 265 ? 21.815 2.228 13.916 1.00 51.41 265 SER A C 1
ATOM 2158 O O . SER A 1 265 ? 21.577 2.832 12.869 1.00 51.41 265 SER A O 1
ATOM 2160 N N . SER A 1 266 ? 21.103 1.190 14.343 1.00 53.84 266 SER A N 1
ATOM 2161 C CA . SER A 1 266 ? 19.744 0.931 13.899 1.00 53.84 266 SER A CA 1
ATOM 2162 C C . SER A 1 266 ? 18.903 2.128 14.338 1.00 53.84 266 SER A C 1
ATOM 2164 O O . SER A 1 266 ? 18.331 2.137 15.427 1.00 53.84 266 SER A O 1
ATOM 2166 N N . HIS A 1 267 ? 18.893 3.187 13.528 1.00 57.53 267 HIS A N 1
ATOM 2167 C CA . HIS A 1 267 ? 17.758 4.095 13.541 1.00 57.53 267 HIS A CA 1
ATOM 2168 C C . HIS A 1 267 ? 16.540 3.190 13.349 1.00 57.53 267 HIS A C 1
ATOM 2170 O O . HIS A 1 267 ? 16.575 2.307 12.492 1.00 57.53 267 HIS A O 1
ATOM 2176 N N . GLN A 1 268 ? 15.540 3.312 14.214 1.00 59.69 268 GLN A N 1
ATOM 2177 C CA . GLN A 1 268 ? 14.240 2.690 14.001 1.00 59.69 268 GLN A CA 1
ATOM 2178 C C . GLN A 1 268 ? 13.391 3.714 13.241 1.00 59.69 268 GLN A C 1
ATOM 2180 O O . GLN A 1 268 ? 12.814 4.584 13.889 1.00 59.69 268 GLN A O 1
ATOM 2185 N N . PRO A 1 269 ? 13.349 3.688 11.896 1.00 66.00 269 PRO A N 1
ATOM 2186 C CA . PRO A 1 269 ? 12.583 4.649 11.102 1.00 66.00 269 PRO A CA 1
ATOM 2187 C C . PRO A 1 269 ? 11.085 4.294 11.016 1.00 66.00 269 PRO A C 1
ATOM 2189 O O . PRO A 1 269 ? 10.437 4.650 10.044 1.00 66.00 269 PRO A O 1
ATOM 2192 N N . TYR A 1 270 ? 10.542 3.546 11.982 1.00 87.81 270 TYR A N 1
ATOM 2193 C CA . TYR A 1 270 ? 9.256 2.850 11.839 1.00 87.81 270 TYR A CA 1
ATOM 2194 C C . TYR A 1 270 ? 8.280 3.137 12.985 1.00 87.81 270 TYR A C 1
ATOM 2196 O O . TYR A 1 270 ? 7.536 2.246 13.386 1.00 87.81 270 TYR A O 1
ATOM 2204 N N . PHE A 1 271 ? 8.264 4.351 13.544 1.00 95.00 271 PHE A N 1
ATOM 2205 C CA . PHE A 1 271 ? 7.373 4.641 14.674 1.00 95.00 271 PHE A CA 1
ATOM 2206 C C . PHE A 1 271 ? 5.909 4.399 14.319 1.00 95.00 271 PHE A C 1
ATOM 2208 O O . PHE A 1 271 ? 5.196 3.723 15.061 1.00 95.00 271 PHE A O 1
ATOM 2215 N N . TRP A 1 272 ? 5.453 4.954 13.194 1.00 95.94 272 TRP A N 1
ATOM 2216 C CA . TRP A 1 272 ? 4.047 4.856 12.813 1.00 95.94 272 TRP A CA 1
ATOM 2217 C C . TRP A 1 272 ? 3.668 3.454 12.361 1.00 95.94 272 TRP A C 1
ATOM 2219 O O . TRP A 1 272 ? 2.545 3.034 12.610 1.00 95.94 272 TRP A O 1
ATOM 2229 N N . PHE A 1 273 ? 4.603 2.704 11.782 1.00 95.06 273 PHE A N 1
ATOM 2230 C CA . PHE A 1 273 ? 4.400 1.290 11.477 1.00 95.06 273 PHE A CA 1
ATOM 2231 C C . PHE A 1 273 ? 4.264 0.445 12.751 1.00 95.06 273 PHE A C 1
ATOM 2233 O O . PHE A 1 273 ? 3.302 -0.306 12.897 1.00 95.06 273 PHE A O 1
ATOM 2240 N N . ASP A 1 274 ? 5.173 0.612 13.715 1.00 95.12 274 ASP A N 1
ATOM 2241 C CA . ASP A 1 274 ? 5.114 -0.107 14.991 1.00 95.12 274 ASP A CA 1
ATOM 2242 C C . ASP A 1 274 ? 3.840 0.256 15.763 1.00 95.12 274 ASP A C 1
ATOM 2244 O O . ASP A 1 274 ? 3.195 -0.605 16.369 1.00 95.12 274 ASP A O 1
ATOM 2248 N N . ARG A 1 275 ? 3.447 1.536 15.711 1.00 96.00 275 ARG A N 1
ATOM 2249 C CA . ARG A 1 275 ? 2.185 2.019 16.268 1.00 96.00 275 ARG A CA 1
ATOM 2250 C C . ARG A 1 275 ? 0.994 1.390 15.550 1.00 96.00 275 ARG A C 1
ATOM 2252 O O . ARG A 1 275 ? 0.071 0.963 16.238 1.00 96.00 275 ARG A O 1
ATOM 2259 N N . TYR A 1 276 ? 1.029 1.300 14.220 1.00 95.56 276 TYR A N 1
ATOM 2260 C CA . TYR A 1 276 ? -0.013 0.656 13.425 1.00 95.56 276 TYR A CA 1
ATOM 2261 C C . TYR A 1 276 ? -0.230 -0.790 13.874 1.00 95.56 276 TYR A C 1
ATOM 2263 O O . TYR A 1 276 ? -1.306 -1.157 14.347 1.00 95.56 276 TYR A O 1
ATOM 2271 N N . ASP A 1 277 ? 0.844 -1.579 13.835 1.00 95.06 277 ASP A N 1
ATOM 2272 C CA . ASP A 1 277 ? 0.839 -2.992 14.209 1.00 95.06 277 ASP A CA 1
ATOM 2273 C C . ASP A 1 277 ? 0.452 -3.206 15.680 1.00 95.06 277 ASP A C 1
ATOM 2275 O O . ASP A 1 277 ? -0.115 -4.242 16.034 1.00 95.06 277 ASP A O 1
ATOM 2279 N N . PHE A 1 278 ? 0.801 -2.279 16.576 1.00 95.44 278 PHE A N 1
ATOM 2280 C CA . PHE A 1 278 ? 0.412 -2.352 17.983 1.00 95.44 278 PHE A CA 1
ATOM 2281 C C . PHE A 1 278 ? -1.099 -2.171 18.168 1.00 95.44 278 PHE A C 1
ATOM 2283 O O . PHE A 1 278 ? -1.728 -3.000 18.824 1.00 95.44 278 PHE A O 1
ATOM 2290 N N . GLU A 1 279 ? -1.681 -1.116 17.596 1.00 94.81 279 GLU A N 1
ATOM 2291 C CA . GLU A 1 279 ? -3.102 -0.801 17.781 1.00 94.81 279 GLU A CA 1
ATOM 2292 C C . GLU A 1 279 ? -4.005 -1.816 17.057 1.00 94.81 279 GLU A C 1
ATOM 2294 O O . GLU A 1 279 ? -5.012 -2.245 17.620 1.00 94.81 279 GLU A O 1
ATOM 2299 N N . GLU A 1 280 ? -3.618 -2.289 15.864 1.00 93.81 280 GLU A N 1
ATOM 2300 C CA . GLU A 1 280 ? -4.347 -3.360 15.167 1.00 93.81 280 GLU A CA 1
ATOM 2301 C C . GLU A 1 280 ? -4.328 -4.664 15.983 1.00 93.81 280 GLU A C 1
ATOM 2303 O O . GLU A 1 280 ? -5.364 -5.312 16.132 1.00 93.81 280 GLU A O 1
ATOM 2308 N N . ARG A 1 281 ? -3.202 -5.024 16.616 1.00 94.38 281 ARG A N 1
ATOM 2309 C CA . ARG A 1 281 ? -3.155 -6.183 17.527 1.00 94.38 281 ARG A CA 1
ATOM 2310 C C . ARG A 1 281 ? -3.970 -5.972 18.803 1.00 94.38 281 ARG A C 1
ATOM 2312 O O . ARG A 1 281 ? -4.651 -6.903 19.228 1.00 94.38 281 ARG A O 1
ATOM 2319 N N . ASP A 1 282 ? -3.938 -4.779 19.405 1.00 93.25 282 ASP A N 1
ATOM 2320 C CA . ASP A 1 282 ? -4.806 -4.440 20.549 1.00 93.25 282 ASP A CA 1
ATOM 2321 C C . ASP A 1 282 ? -6.288 -4.563 20.176 1.00 93.25 282 ASP A C 1
ATOM 2323 O O . ASP A 1 282 ? -7.101 -4.986 20.994 1.00 93.25 282 ASP A O 1
ATOM 2327 N N . SER A 1 283 ? -6.647 -4.264 18.926 1.00 90.50 283 SER A N 1
ATOM 2328 C CA . SER A 1 283 ? -8.023 -4.397 18.447 1.00 90.50 283 SER A CA 1
ATOM 2329 C C . SER A 1 283 ? -8.538 -5.837 18.361 1.00 90.50 283 SER A C 1
ATOM 2331 O O . SER A 1 283 ? -9.745 -6.048 18.280 1.00 90.50 283 SER A O 1
ATOM 2333 N N . LEU A 1 284 ? -7.650 -6.830 18.420 1.00 92.38 284 LEU A N 1
ATOM 2334 C CA . LEU A 1 284 ? -8.007 -8.250 18.429 1.00 92.38 284 LEU A CA 1
ATOM 2335 C C . LEU A 1 284 ? -8.072 -8.831 19.849 1.00 92.38 284 LEU A C 1
ATOM 2337 O O . LEU A 1 284 ? -8.358 -10.015 20.032 1.00 92.38 284 LEU A O 1
ATOM 2341 N N . ARG A 1 285 ? -7.787 -8.020 20.873 1.00 93.88 285 ARG A N 1
ATOM 2342 C CA . ARG A 1 285 ? -7.773 -8.450 22.271 1.00 93.88 285 ARG A CA 1
ATOM 2343 C C . ARG A 1 285 ? -9.191 -8.734 22.773 1.00 93.88 285 ARG A C 1
ATOM 2345 O O . ARG A 1 285 ? -10.095 -7.922 22.608 1.00 93.88 285 ARG A O 1
ATOM 2352 N N . ALA A 1 286 ? -9.361 -9.865 23.459 1.00 91.69 286 ALA A N 1
ATOM 2353 C CA . ALA A 1 286 ? -10.634 -10.261 24.072 1.00 91.69 286 ALA A CA 1
ATOM 2354 C C . ALA A 1 286 ? -10.844 -9.704 25.497 1.00 91.69 286 ALA A C 1
ATOM 2356 O O . ALA A 1 286 ? -11.950 -9.760 26.025 1.00 91.69 286 ALA A O 1
ATOM 2357 N N . THR A 1 287 ? -9.797 -9.152 26.116 1.00 94.44 287 THR A N 1
ATOM 2358 C CA . THR A 1 287 ? -9.797 -8.705 27.516 1.00 94.44 287 THR A CA 1
ATOM 2359 C C . THR A 1 287 ? -9.936 -7.194 27.639 1.00 94.44 287 THR A C 1
ATOM 2361 O O . THR A 1 287 ? -9.196 -6.456 26.990 1.00 94.44 287 THR A O 1
ATOM 2364 N N . ILE A 1 288 ? -10.797 -6.717 28.539 1.00 94.94 288 ILE A N 1
ATOM 2365 C CA . ILE A 1 288 ? -10.936 -5.287 28.858 1.00 94.94 288 ILE A CA 1
ATOM 2366 C C . ILE A 1 288 ? -10.186 -4.935 30.146 1.00 94.94 288 ILE A C 1
ATOM 2368 O O . ILE A 1 288 ? -10.204 -5.693 31.114 1.00 94.94 288 ILE A O 1
ATOM 2372 N N . THR A 1 289 ? -9.517 -3.782 30.179 1.00 94.81 289 THR A N 1
ATOM 2373 C CA . THR A 1 289 ? -8.921 -3.263 31.424 1.00 94.81 289 THR A CA 1
ATOM 2374 C C . THR A 1 289 ? -9.933 -2.460 32.245 1.00 94.81 289 THR A C 1
ATOM 2376 O O . THR A 1 289 ? -10.894 -1.917 31.704 1.00 94.81 289 THR A O 1
ATOM 2379 N N . ILE A 1 290 ? -9.700 -2.326 33.557 1.00 95.56 290 ILE A N 1
ATOM 2380 C CA . ILE A 1 290 ? -10.532 -1.472 34.427 1.00 95.56 290 ILE A CA 1
ATOM 2381 C C . ILE A 1 290 ? -10.531 -0.024 33.919 1.00 95.56 290 ILE A C 1
ATOM 2383 O O . ILE A 1 290 ? -11.584 0.603 33.876 1.00 95.56 290 ILE A O 1
ATOM 2387 N N . ASP A 1 291 ? -9.376 0.486 33.485 1.00 94.25 291 ASP A N 1
ATOM 2388 C CA . ASP A 1 291 ? -9.263 1.838 32.935 1.00 94.25 291 ASP A CA 1
ATOM 2389 C C . ASP A 1 291 ? -10.138 2.022 31.689 1.00 94.25 291 ASP A C 1
ATOM 2391 O O . ASP A 1 291 ? -10.890 2.992 31.608 1.00 94.25 291 ASP A O 1
ATOM 2395 N N . GLU A 1 292 ? -10.086 1.089 30.733 1.00 93.06 292 GLU A N 1
ATOM 2396 C CA . GLU A 1 292 ? -10.941 1.123 29.538 1.00 93.06 292 GLU A CA 1
ATOM 2397 C C . GLU A 1 292 ? -12.426 1.038 29.903 1.00 93.06 292 GLU A C 1
ATOM 2399 O O . GLU A 1 292 ? -13.239 1.791 29.365 1.00 93.06 292 GLU A O 1
ATOM 2404 N N . LEU A 1 293 ? -12.775 0.164 30.850 1.00 94.56 293 LEU A N 1
ATOM 2405 C CA . LEU A 1 293 ? -14.143 -0.006 31.324 1.00 94.56 293 LEU A CA 1
ATOM 2406 C C . LEU A 1 293 ? -14.683 1.290 31.954 1.00 94.56 293 LEU A C 1
ATOM 2408 O O . LEU A 1 293 ? -15.787 1.709 31.625 1.00 94.56 293 LEU A O 1
ATOM 2412 N N . CYS A 1 294 ? -13.895 1.973 32.786 1.00 94.88 294 CYS A N 1
ATOM 2413 C CA . CYS A 1 294 ? -14.287 3.222 33.448 1.00 94.88 294 CYS A CA 1
ATOM 2414 C C . CYS A 1 294 ? -14.294 4.452 32.526 1.00 94.88 294 CYS A C 1
ATOM 2416 O O . CYS A 1 294 ? -15.008 5.423 32.783 1.00 94.88 294 CYS A O 1
ATOM 2418 N N . GLN A 1 295 ? -13.473 4.459 31.473 1.00 91.12 295 GLN A N 1
ATOM 2419 C CA . GLN A 1 295 ? -13.351 5.606 30.568 1.00 91.12 295 GLN A CA 1
ATOM 2420 C C . GLN A 1 295 ? -14.511 5.729 29.573 1.00 91.12 295 GLN A C 1
ATOM 2422 O O . GLN A 1 295 ? -14.651 6.785 28.951 1.00 91.12 295 GLN A O 1
ATOM 2427 N N . CYS A 1 296 ? -15.317 4.677 29.411 1.00 88.62 296 CYS A N 1
ATOM 2428 C CA . CYS A 1 296 ? -16.380 4.625 28.414 1.00 88.62 296 CYS A CA 1
ATOM 2429 C C . CYS A 1 296 ? -17.769 4.785 29.044 1.00 88.62 296 CYS A C 1
ATOM 2431 O O . CYS A 1 296 ? -18.094 4.076 30.000 1.00 88.62 296 CYS A O 1
ATOM 2433 N N . PRO A 1 297 ? -18.647 5.616 28.460 1.00 92.00 297 PRO A N 1
ATOM 2434 C CA . PRO A 1 297 ? -20.077 5.405 28.598 1.00 92.00 297 PRO A CA 1
ATOM 2435 C C . PRO A 1 297 ? -20.500 4.187 27.764 1.00 92.00 297 PRO A C 1
ATOM 2437 O O . PRO A 1 297 ? -19.965 3.942 26.679 1.00 92.00 297 PRO A O 1
ATOM 2440 N N . TYR A 1 298 ? -21.489 3.447 28.253 1.00 93.69 298 TYR A N 1
ATOM 2441 C CA . TYR A 1 298 ? -22.074 2.302 27.565 1.00 93.69 298 TYR A CA 1
ATOM 2442 C C . TYR A 1 298 ? -23.556 2.538 27.325 1.00 93.69 298 TYR A C 1
ATOM 2444 O O . TYR A 1 298 ? -24.287 2.848 28.261 1.00 93.69 298 TYR A O 1
ATOM 2452 N N . GLU A 1 299 ? -24.027 2.333 26.102 1.00 92.50 299 GLU A N 1
ATOM 2453 C CA . GLU A 1 299 ? -25.459 2.205 25.863 1.00 92.50 299 GLU A CA 1
ATOM 2454 C C . GLU A 1 299 ? -25.866 0.773 26.206 1.00 92.50 299 GLU A C 1
ATOM 2456 O O . GLU A 1 299 ? -25.261 -0.194 25.734 1.00 92.50 299 GLU A O 1
ATOM 2461 N N . ARG A 1 300 ? -26.884 0.630 27.053 1.00 91.62 300 ARG A N 1
ATOM 2462 C CA . ARG A 1 300 ? -27.471 -0.663 27.400 1.00 91.62 300 ARG A CA 1
ATOM 2463 C C . ARG A 1 300 ? -28.691 -0.900 26.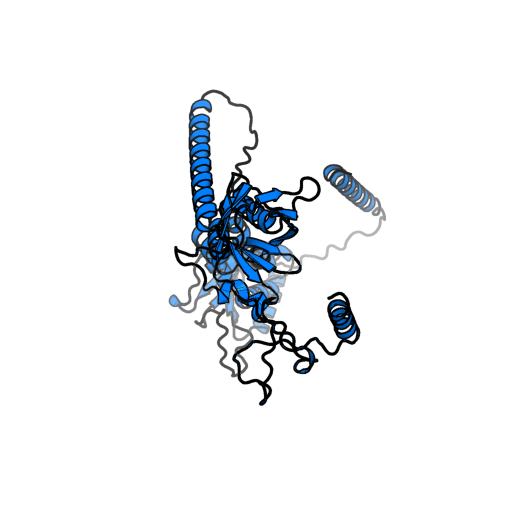532 1.00 91.62 300 ARG A C 1
ATOM 2465 O O . ARG A 1 300 ? -29.539 -0.023 26.443 1.00 91.62 300 ARG A O 1
ATOM 2472 N N . ARG A 1 301 ? -28.853 -2.103 25.988 1.00 89.44 301 ARG A N 1
ATOM 2473 C CA . ARG A 1 301 ? -30.107 -2.557 25.376 1.00 89.44 301 ARG A CA 1
ATOM 2474 C C . ARG A 1 301 ? -30.439 -3.961 25.846 1.00 89.44 301 ARG A C 1
ATOM 2476 O O . ARG A 1 301 ? -29.552 -4.792 26.001 1.00 89.44 301 ARG A O 1
ATOM 2483 N N . ARG A 1 302 ? -31.716 -4.222 26.115 1.00 86.00 302 ARG A N 1
ATOM 2484 C CA . ARG A 1 302 ? -32.182 -5.579 26.441 1.00 86.00 302 ARG A CA 1
ATOM 2485 C C . ARG A 1 302 ? -32.461 -6.337 25.156 1.00 86.00 302 ARG A C 1
ATOM 2487 O O . ARG A 1 302 ? -33.006 -5.737 24.237 1.00 86.00 302 ARG A O 1
ATOM 2494 N N . TRP A 1 303 ? -32.124 -7.623 25.117 1.00 78.50 303 TRP A N 1
ATOM 2495 C CA . TRP A 1 303 ? -32.470 -8.483 23.984 1.00 78.50 303 TRP A CA 1
ATOM 2496 C C . TRP A 1 303 ? -33.987 -8.643 23.857 1.00 78.50 303 TRP A C 1
ATOM 2498 O O . TRP A 1 303 ? -34.520 -8.582 22.754 1.00 78.50 303 TRP A O 1
ATOM 2508 N N . PHE A 1 304 ? -34.667 -8.805 25.000 1.00 72.75 304 PHE A N 1
ATOM 2509 C CA . PHE A 1 304 ? -36.115 -8.980 25.089 1.00 72.75 304 PHE A CA 1
ATOM 2510 C C . PHE A 1 304 ? -36.667 -8.280 26.343 1.00 72.75 304 PHE A C 1
ATOM 2512 O O . PHE A 1 304 ? -36.128 -8.419 27.445 1.00 72.75 304 PHE A O 1
ATOM 2519 N N . GLY A 1 305 ? -37.761 -7.527 26.205 1.00 62.56 305 GLY A N 1
ATOM 2520 C CA . GLY A 1 305 ? -38.444 -6.898 27.340 1.00 62.56 305 GLY A CA 1
ATOM 2521 C C . GLY A 1 305 ? -39.163 -7.936 28.208 1.00 62.56 305 GLY A C 1
ATOM 2522 O O . GLY A 1 305 ? -40.022 -8.655 27.721 1.00 62.56 305 GLY A O 1
ATOM 2523 N N . HIS A 1 306 ? -38.833 -8.020 29.501 1.00 55.31 306 HIS A N 1
ATOM 2524 C CA . HIS A 1 306 ? -39.532 -8.900 30.458 1.00 55.31 306 HIS A CA 1
ATOM 2525 C C . HIS A 1 306 ? -40.874 -8.338 30.951 1.00 55.31 306 HIS A C 1
ATOM 2527 O O . HIS A 1 306 ? -41.646 -9.059 31.574 1.00 55.31 306 HIS A O 1
ATOM 2533 N N . SER A 1 307 ? -41.136 -7.052 30.716 1.00 54.19 307 SER A N 1
ATOM 2534 C CA . SER A 1 307 ? -42.270 -6.332 31.301 1.00 54.19 307 SER A CA 1
ATOM 2535 C C . SER A 1 307 ? -43.588 -6.491 30.546 1.00 54.19 307 SER A C 1
ATOM 2537 O O . SER A 1 307 ? -44.609 -6.079 31.076 1.00 54.19 307 SER A O 1
ATOM 2539 N N . ASP A 1 308 ? -43.584 -7.119 29.372 1.00 49.44 308 ASP A N 1
ATOM 2540 C CA . ASP A 1 308 ? -44.806 -7.553 28.703 1.00 49.44 308 ASP A CA 1
ATOM 2541 C C . ASP A 1 308 ? -44.635 -9.020 28.310 1.00 49.44 308 ASP A C 1
ATOM 2543 O O . ASP A 1 308 ? -44.067 -9.313 27.251 1.00 49.44 308 ASP A O 1
ATOM 2547 N N . PRO A 1 309 ? -45.105 -9.977 29.131 1.00 48.25 309 PRO A N 1
ATOM 2548 C CA . PRO A 1 309 ? -45.455 -11.289 28.620 1.00 48.25 309 PRO A CA 1
ATOM 2549 C C . PRO A 1 309 ? -46.630 -11.079 27.663 1.00 48.25 309 PRO A C 1
ATOM 2551 O O . PRO A 1 309 ? -47.792 -11.276 28.012 1.00 48.25 309 PRO A O 1
ATOM 2554 N N . LEU A 1 310 ? -46.328 -10.615 26.449 1.00 48.91 310 LEU A N 1
ATOM 2555 C CA . LEU A 1 310 ? -47.254 -10.643 25.337 1.00 48.91 310 LEU A CA 1
ATOM 2556 C C . LEU A 1 310 ? -47.809 -12.055 25.307 1.00 48.91 310 LEU A C 1
ATOM 2558 O O . LEU A 1 310 ? -47.042 -13.011 25.226 1.00 48.91 310 LEU A O 1
ATOM 2562 N N . ASN A 1 311 ? -49.122 -12.153 25.486 1.00 49.31 311 ASN A N 1
ATOM 2563 C CA . ASN A 1 311 ? -49.904 -13.374 25.540 1.00 49.31 311 ASN A CA 1
ATOM 2564 C C . ASN A 1 311 ? -49.359 -14.379 24.508 1.00 49.31 311 ASN A C 1
ATOM 2566 O O . ASN A 1 311 ? -49.695 -14.302 23.332 1.00 49.31 311 ASN A O 1
ATOM 2570 N N . ILE A 1 312 ? -48.471 -15.292 24.930 1.00 50.28 312 ILE A N 1
ATOM 2571 C CA . ILE A 1 312 ? -47.668 -16.159 24.036 1.00 50.28 312 ILE A CA 1
ATOM 2572 C C . ILE A 1 312 ? -48.580 -16.971 23.101 1.00 50.28 312 ILE A C 1
ATOM 2574 O O . ILE A 1 312 ? -48.193 -17.380 22.008 1.00 50.28 312 ILE A O 1
ATOM 2578 N N . ARG A 1 313 ? -49.846 -17.141 23.501 1.00 50.72 313 ARG A N 1
ATOM 2579 C CA . ARG A 1 313 ? -50.899 -17.772 22.709 1.00 50.72 313 ARG A CA 1
ATOM 2580 C C . ARG A 1 313 ? -51.195 -17.064 21.383 1.00 50.72 313 ARG A C 1
ATOM 2582 O O . ARG A 1 313 ? -51.563 -17.762 20.447 1.00 50.72 313 ARG A O 1
ATOM 2589 N N . SER A 1 314 ? -51.028 -15.744 21.274 1.00 50.22 314 SER A N 1
ATOM 2590 C CA . SER A 1 314 ? -51.292 -14.993 20.036 1.00 50.22 314 SER A CA 1
ATOM 2591 C C . SER A 1 314 ? -50.056 -14.784 19.158 1.00 50.22 314 SER A C 1
ATOM 2593 O O . SER A 1 314 ? -50.197 -14.307 18.042 1.00 50.22 314 SER A O 1
ATOM 2595 N N . MET A 1 315 ? -48.852 -15.144 19.623 1.00 50.41 315 MET A N 1
ATOM 2596 C CA . MET A 1 315 ? -47.594 -14.907 18.894 1.00 50.41 315 MET A CA 1
ATOM 2597 C C . MET A 1 315 ? -46.677 -16.127 18.877 1.00 50.41 315 MET A C 1
ATOM 2599 O O . MET A 1 315 ? -45.463 -16.016 19.014 1.00 50.41 315 MET A O 1
ATOM 2603 N N . ARG A 1 316 ? -47.267 -17.310 18.660 1.00 53.91 316 ARG A N 1
ATOM 2604 C CA . ARG A 1 316 ? -46.553 -18.597 18.557 1.00 53.91 316 ARG A CA 1
ATOM 2605 C C . ARG A 1 316 ? -45.362 -18.588 17.587 1.00 53.91 316 ARG A C 1
ATOM 2607 O O . ARG A 1 316 ? -44.461 -19.396 17.772 1.00 53.91 316 ARG A O 1
ATOM 2614 N N . ASN A 1 317 ? -45.352 -17.681 16.607 1.00 51.75 317 ASN A N 1
ATOM 2615 C CA . ASN A 1 317 ? -44.353 -17.637 15.537 1.00 51.75 317 ASN A CA 1
ATOM 2616 C C . ASN A 1 317 ? -43.530 -16.334 15.502 1.00 51.75 317 ASN A C 1
ATOM 2618 O O . ASN A 1 317 ? -42.761 -16.141 14.567 1.00 51.75 317 ASN A O 1
ATOM 2622 N N . LEU A 1 318 ? -43.686 -15.425 16.475 1.00 49.66 318 LEU A N 1
ATOM 2623 C CA . LEU A 1 318 ? -43.032 -14.112 16.448 1.00 49.66 318 LEU A CA 1
ATOM 2624 C C . LEU A 1 318 ? -42.328 -13.824 17.775 1.00 49.66 318 LEU A C 1
ATOM 2626 O O . LEU A 1 318 ? -42.969 -13.696 18.818 1.00 49.66 318 LEU A O 1
ATOM 2630 N N . LEU A 1 319 ? -41.002 -13.668 17.733 1.00 51.28 319 LEU A N 1
ATOM 2631 C CA . LEU A 1 319 ? -40.249 -13.080 18.839 1.00 51.28 319 LEU A CA 1
ATOM 2632 C C . LEU A 1 319 ? -40.187 -11.562 18.625 1.00 51.28 319 LEU A C 1
ATOM 2634 O O . LEU A 1 319 ? -39.748 -11.130 17.553 1.00 51.28 319 LEU A O 1
ATOM 2638 N N . PRO A 1 320 ? -40.591 -10.733 19.608 1.00 52.97 320 PRO A N 1
ATOM 2639 C CA . PRO A 1 320 ? -40.338 -9.303 19.540 1.00 52.97 320 PRO A CA 1
ATOM 2640 C C . PRO A 1 320 ? -38.824 -9.100 19.574 1.00 52.97 320 PRO A C 1
ATOM 2642 O O . PRO A 1 320 ? -38.192 -9.195 20.624 1.00 52.97 320 PRO A O 1
ATOM 2645 N N . THR A 1 321 ? -38.217 -8.843 18.422 1.00 55.41 321 THR A N 1
ATOM 2646 C CA . THR A 1 321 ? -36.819 -8.429 18.356 1.00 55.41 321 THR A CA 1
ATOM 2647 C C . THR A 1 321 ? -36.765 -6.941 18.534 1.00 55.41 321 THR A C 1
ATOM 2649 O O . THR A 1 321 ? -36.694 -6.160 17.590 1.00 55.41 321 THR A O 1
ATOM 2652 N N . GLY A 1 322 ? -36.824 -6.547 19.792 1.00 58.78 322 GLY A N 1
ATOM 2653 C CA . GLY A 1 322 ? -36.497 -5.204 20.189 1.00 58.78 322 GLY A CA 1
ATOM 2654 C C . GLY A 1 322 ? -35.250 -5.290 21.025 1.00 58.78 322 GLY A C 1
ATOM 2655 O O . GLY A 1 322 ? -35.353 -5.604 22.205 1.00 58.78 322 GLY A O 1
ATOM 2656 N N . LEU A 1 323 ? -34.099 -4.923 20.457 1.00 72.81 323 LEU A N 1
ATOM 2657 C CA . LEU A 1 323 ? -33.081 -4.255 21.259 1.00 72.81 323 LEU A CA 1
ATOM 2658 C C . LEU A 1 323 ? -33.737 -2.988 21.822 1.00 72.81 323 LEU A C 1
ATOM 2660 O O . LEU A 1 323 ? -33.637 -1.907 21.242 1.00 72.81 323 LEU A O 1
ATOM 2664 N N . THR A 1 324 ? -34.512 -3.139 22.894 1.00 77.38 324 THR A N 1
ATOM 2665 C CA . THR A 1 324 ? -35.248 -2.038 23.498 1.00 77.38 324 THR A CA 1
ATOM 2666 C C . THR A 1 324 ? -34.227 -1.221 24.250 1.00 77.38 324 THR A C 1
ATOM 2668 O O . THR A 1 324 ? -33.508 -1.772 25.090 1.00 77.38 324 THR A O 1
ATOM 2671 N N . SER A 1 325 ? -34.147 0.068 23.934 1.00 76.56 325 SER A N 1
ATOM 2672 C CA . SER A 1 325 ? -33.366 0.994 24.735 1.00 76.56 325 SER A CA 1
ATOM 2673 C C . SER A 1 325 ? -34.152 1.272 26.018 1.00 76.56 325 SER A C 1
ATOM 2675 O O . SER A 1 325 ? -35.205 1.904 25.947 1.00 76.56 325 SER A O 1
ATOM 2677 N N . PRO A 1 326 ? -33.689 0.823 27.199 1.00 67.69 326 PRO A N 1
ATOM 2678 C CA . PRO A 1 326 ? -34.254 1.247 28.471 1.00 67.69 326 PRO A CA 1
ATOM 2679 C C . PRO A 1 326 ? -33.973 2.735 28.768 1.00 67.69 326 PRO A C 1
ATOM 2681 O O . PRO A 1 326 ? -34.283 3.185 29.864 1.00 67.69 326 PRO A O 1
ATOM 2684 N N . GLY A 1 327 ? -33.375 3.492 27.835 1.00 66.44 327 GLY A N 1
ATOM 2685 C CA . GLY A 1 327 ? -33.163 4.936 27.944 1.00 66.44 327 GLY A CA 1
ATOM 2686 C C . GLY A 1 327 ? -31.944 5.358 28.765 1.00 66.44 327 GLY A C 1
ATOM 2687 O O . GLY A 1 327 ? -31.671 6.551 28.851 1.00 66.44 327 GLY A O 1
ATOM 2688 N N . ASN A 1 328 ? -31.183 4.414 29.332 1.00 75.62 328 ASN A N 1
ATOM 2689 C CA . ASN A 1 328 ? -30.098 4.737 30.256 1.00 75.62 328 ASN A CA 1
ATOM 2690 C C . ASN A 1 328 ? -28.730 4.315 29.713 1.00 75.62 328 ASN A C 1
ATOM 2692 O O . ASN A 1 328 ? -28.457 3.125 29.530 1.00 75.62 328 ASN A O 1
ATOM 2696 N N . ASN A 1 329 ? -27.847 5.299 29.543 1.00 88.75 329 ASN A N 1
ATOM 2697 C CA . ASN A 1 329 ? -26.416 5.049 29.432 1.00 88.75 329 ASN A CA 1
ATOM 2698 C C . ASN A 1 329 ? -25.884 4.606 30.798 1.00 88.75 329 ASN A C 1
ATOM 2700 O O . ASN A 1 329 ? -26.229 5.185 31.828 1.00 88.75 329 ASN A O 1
ATOM 2704 N N . CYS A 1 330 ? -25.045 3.578 30.806 1.00 93.06 330 CYS A N 1
ATOM 2705 C CA . CYS A 1 330 ? -24.358 3.092 31.990 1.00 93.06 330 CYS A CA 1
ATOM 2706 C C . CYS A 1 330 ? -22.905 3.578 31.998 1.00 93.06 330 CYS A C 1
ATOM 2708 O O . CYS A 1 330 ? -22.261 3.646 30.951 1.00 93.06 330 CYS A O 1
ATOM 2710 N N . GLN A 1 331 ? -22.372 3.882 33.179 1.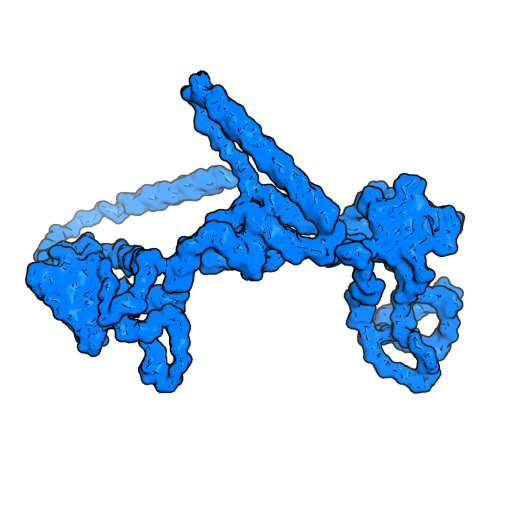00 94.94 331 GLN A N 1
ATOM 2711 C CA . GLN A 1 331 ? -20.969 4.255 33.346 1.00 94.94 331 GLN A CA 1
ATOM 2712 C C . GLN A 1 331 ? -20.359 3.506 34.526 1.00 94.94 331 GLN A C 1
ATOM 2714 O O . GLN A 1 331 ? -20.885 3.542 35.637 1.00 94.94 331 GLN A O 1
ATOM 2719 N N . PHE A 1 332 ? -19.239 2.839 34.279 1.00 96.06 332 PHE A N 1
ATOM 2720 C CA . PHE A 1 332 ? -18.477 2.136 35.302 1.00 96.06 332 PHE A CA 1
ATOM 2721 C C . PHE A 1 332 ? -17.557 3.125 36.023 1.00 96.06 332 PHE A C 1
ATOM 2723 O O . PHE A 1 332 ? -16.982 4.016 35.397 1.00 96.06 332 PHE A O 1
ATOM 2730 N N . THR A 1 333 ? -17.425 2.994 37.340 1.00 96.69 333 THR A N 1
ATOM 2731 C CA . THR A 1 333 ? -16.562 3.857 38.155 1.00 96.69 333 THR A CA 1
ATOM 2732 C C . THR A 1 333 ? -15.433 3.062 38.796 1.00 96.69 333 THR A C 1
ATOM 2734 O O 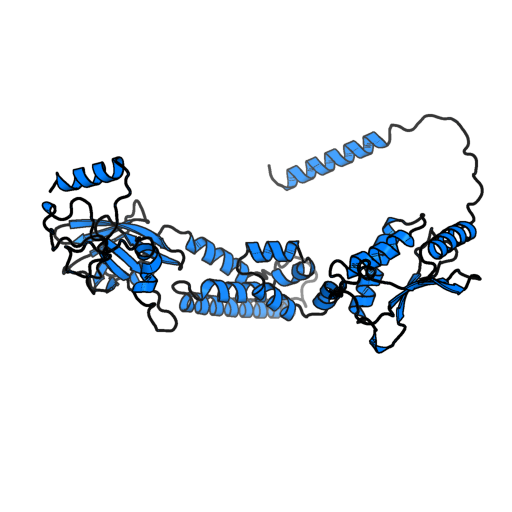. THR A 1 333 ? -15.622 1.927 39.216 1.00 96.69 333 THR A O 1
ATOM 2737 N N . PHE A 1 334 ? -14.280 3.698 39.010 1.00 96.81 334 PHE A N 1
ATOM 2738 C CA . PHE A 1 334 ? -13.134 3.072 39.688 1.00 96.81 334 PHE A CA 1
ATOM 2739 C C . PHE A 1 334 ? -13.426 2.567 41.106 1.00 96.81 334 PHE A C 1
ATOM 2741 O O . PHE A 1 334 ? -12.713 1.708 41.612 1.00 96.81 334 PHE A O 1
ATOM 2748 N N . SER A 1 335 ? -14.483 3.074 41.744 1.00 96.06 335 SER A N 1
ATOM 2749 C CA . SER A 1 335 ? -14.960 2.578 43.037 1.00 96.06 335 SER A CA 1
ATOM 2750 C C . SER A 1 335 ? -15.695 1.233 42.946 1.00 96.06 335 SER A C 1
ATOM 2752 O O . SER A 1 335 ? -16.199 0.762 43.959 1.00 96.06 335 SER A O 1
ATOM 2754 N N . GLY A 1 336 ? -15.812 0.649 41.750 1.00 96.50 336 GLY A N 1
ATOM 2755 C CA . GLY A 1 336 ? -16.509 -0.609 41.511 1.00 96.50 336 GLY A CA 1
ATOM 2756 C C . GLY A 1 336 ? -18.024 -0.471 41.378 1.00 96.50 336 GLY A C 1
ATOM 2757 O O . GLY A 1 336 ? -18.710 -1.471 41.539 1.00 96.50 336 GLY A O 1
ATOM 2758 N N . ASN A 1 337 ? -18.566 0.724 41.099 1.00 96.69 337 ASN A N 1
ATOM 2759 C CA . ASN A 1 337 ? -20.012 0.947 40.937 1.00 96.69 337 ASN A CA 1
ATOM 2760 C C . ASN A 1 337 ? -20.401 1.119 39.461 1.00 96.69 337 ASN A C 1
ATOM 2762 O O . ASN A 1 337 ? -19.579 1.523 38.637 1.00 96.69 337 ASN A O 1
ATOM 2766 N N . ILE A 1 338 ? -21.673 0.866 39.138 1.00 95.19 338 ILE A N 1
ATOM 2767 C CA . ILE A 1 338 ? -22.253 1.150 37.817 1.00 95.19 338 ILE A CA 1
ATOM 2768 C C . ILE A 1 338 ? -23.331 2.234 37.943 1.00 95.19 338 ILE A C 1
ATOM 2770 O O . ILE A 1 338 ? -24.404 2.004 38.500 1.00 95.19 338 ILE A O 1
ATOM 2774 N N . LEU A 1 339 ? -23.061 3.419 37.399 1.00 93.56 339 LEU A N 1
ATOM 2775 C CA . LEU A 1 339 ? -24.019 4.524 37.303 1.00 93.56 339 LEU A CA 1
ATOM 2776 C C . LEU A 1 339 ? -24.984 4.297 36.133 1.00 93.56 339 LEU A C 1
ATOM 2778 O O . LEU A 1 339 ? -24.603 3.701 35.129 1.00 93.56 339 LEU A O 1
ATOM 2782 N N . GLY A 1 340 ? -26.229 4.774 36.249 1.00 88.94 340 GLY A N 1
ATOM 2783 C CA . GLY A 1 340 ? -27.257 4.639 35.202 1.00 88.94 340 GLY A CA 1
ATOM 2784 C C . GLY A 1 340 ? -27.874 3.239 35.081 1.00 88.94 340 GLY A C 1
ATOM 2785 O O . GLY A 1 340 ? -28.772 3.018 34.265 1.00 88.94 340 GLY A O 1
ATOM 2786 N N . TYR A 1 341 ? -27.441 2.283 35.908 1.00 84.19 341 TYR A N 1
ATOM 2787 C CA . TYR A 1 341 ? -28.097 0.984 36.018 1.00 84.19 341 TYR A CA 1
ATOM 2788 C C . TYR A 1 341 ? -29.444 1.139 36.744 1.00 84.19 341 TYR A C 1
ATOM 2790 O O . TYR A 1 341 ? -29.576 1.937 37.666 1.00 84.19 341 TYR A O 1
ATOM 2798 N N . SER A 1 342 ? -30.465 0.378 36.343 1.00 79.06 342 SER A N 1
ATOM 2799 C CA . SER A 1 342 ? -31.847 0.525 36.841 1.00 79.06 342 SER A CA 1
ATOM 2800 C C . SER A 1 342 ? -32.043 0.200 38.329 1.00 79.06 342 SER A C 1
ATOM 2802 O O . SER A 1 342 ? -33.132 0.392 38.856 1.00 79.06 342 SER A O 1
ATOM 2804 N N . HIS A 1 343 ? -31.020 -0.338 38.989 1.00 78.50 343 HIS A N 1
ATOM 2805 C CA . HIS A 1 343 ? -31.046 -0.712 40.396 1.00 78.50 343 HIS A CA 1
ATOM 2806 C C . HIS A 1 343 ? -30.004 0.120 41.139 1.00 78.50 343 HIS A C 1
ATOM 2808 O O . HIS A 1 343 ? -28.892 0.309 40.647 1.00 78.50 343 HIS A O 1
ATOM 2814 N N . ASN A 1 344 ? -30.348 0.588 42.336 1.00 78.94 344 ASN A N 1
ATOM 2815 C CA . ASN A 1 344 ? -29.375 1.227 43.214 1.00 78.94 344 ASN A CA 1
ATOM 2816 C C . ASN A 1 344 ? -28.375 0.176 43.726 1.00 78.94 344 ASN A C 1
ATOM 2818 O O . ASN A 1 344 ? -28.742 -0.980 43.936 1.00 78.94 344 ASN A O 1
ATOM 2822 N N . ASN A 1 345 ? -27.128 0.590 43.967 1.00 88.69 345 ASN A N 1
ATOM 2823 C CA . ASN A 1 345 ? -26.058 -0.241 44.541 1.00 88.69 345 ASN A CA 1
ATOM 2824 C C . ASN A 1 345 ? -25.626 -1.442 43.680 1.00 88.69 345 ASN A C 1
ATOM 2826 O O . ASN A 1 345 ? -25.338 -2.513 44.212 1.00 88.69 345 ASN A O 1
ATOM 2830 N N . VAL A 1 346 ? -25.569 -1.274 42.356 1.00 93.69 346 VAL A N 1
ATOM 2831 C CA . VAL A 1 346 ? -24.938 -2.272 41.482 1.00 93.69 346 VAL A CA 1
ATOM 2832 C C . VAL A 1 346 ? -23.434 -2.057 41.444 1.00 93.69 346 VAL A C 1
ATOM 2834 O O . VAL A 1 346 ? -22.958 -0.965 41.116 1.00 93.69 346 VAL A O 1
ATOM 2837 N N . THR A 1 347 ? -22.701 -3.119 41.761 1.00 96.50 347 THR A N 1
ATOM 2838 C CA . THR A 1 347 ? -21.244 -3.156 41.727 1.00 96.50 347 THR A CA 1
ATOM 2839 C C . THR A 1 347 ? -20.739 -4.049 40.604 1.00 96.50 347 THR A C 1
ATOM 2841 O O . THR A 1 347 ? -21.484 -4.852 40.036 1.00 96.50 347 THR A O 1
ATOM 2844 N N . TYR A 1 348 ? -19.464 -3.912 40.258 1.00 97.12 348 TYR A N 1
ATOM 2845 C CA . TYR A 1 348 ? -18.817 -4.780 39.286 1.00 97.12 348 TYR A CA 1
ATOM 2846 C C . TYR A 1 348 ? -17.401 -5.168 39.706 1.00 97.12 348 TYR A C 1
ATOM 2848 O O . TYR A 1 348 ? -16.751 -4.492 40.503 1.00 97.12 348 TYR A O 1
ATOM 2856 N N . SER A 1 349 ? -16.916 -6.263 39.129 1.00 96.75 349 SER A N 1
ATOM 2857 C CA . SER A 1 349 ? -15.523 -6.701 39.224 1.00 96.75 349 SER A CA 1
ATOM 2858 C C . SER A 1 349 ? -15.115 -7.436 37.948 1.00 96.75 349 SER A C 1
ATOM 2860 O O . SER A 1 349 ? -15.967 -7.988 37.251 1.00 96.75 349 SER A O 1
ATOM 2862 N N . LEU A 1 350 ? -13.821 -7.434 37.627 1.00 96.25 350 LEU A N 1
ATOM 2863 C CA . LEU A 1 350 ? -13.281 -8.322 36.597 1.00 96.25 350 LEU A CA 1
ATOM 2864 C C . LEU A 1 350 ? -13.045 -9.701 37.205 1.00 96.25 350 LEU A C 1
ATOM 2866 O O . LEU A 1 350 ? -12.542 -9.808 38.325 1.00 96.25 350 LEU A O 1
ATOM 2870 N N . ASP A 1 351 ? -13.408 -10.750 36.477 1.00 95.31 351 ASP A N 1
ATOM 2871 C CA . ASP A 1 351 ? -13.127 -12.110 36.912 1.00 95.31 351 ASP A CA 1
ATOM 2872 C C . ASP A 1 351 ? -11.623 -12.402 36.787 1.00 95.31 351 ASP A C 1
ATOM 2874 O O . ASP A 1 351 ? -11.054 -12.412 35.695 1.00 95.31 351 ASP A O 1
ATOM 2878 N N . ASN A 1 352 ? -10.974 -12.665 37.922 1.00 92.81 352 ASN A N 1
ATOM 2879 C CA . ASN A 1 352 ? -9.547 -12.991 37.977 1.00 92.81 352 ASN A CA 1
ATOM 2880 C C . ASN A 1 352 ? -9.202 -14.284 37.220 1.00 92.81 352 ASN A C 1
ATOM 2882 O O . ASN A 1 352 ? -8.062 -14.453 36.794 1.00 92.81 352 ASN A O 1
ATOM 2886 N N . SER A 1 353 ? -10.160 -15.208 37.090 1.00 94.88 353 SER A N 1
ATOM 2887 C CA . SER A 1 353 ? -9.970 -16.478 36.384 1.00 94.88 353 SER A CA 1
ATOM 2888 C C . SER A 1 353 ? -10.183 -16.351 34.877 1.00 94.88 353 SER A C 1
ATOM 2890 O O . SER A 1 353 ? -9.562 -17.079 34.102 1.00 94.88 353 SER A O 1
ATOM 2892 N N . ASN A 1 354 ? -11.022 -15.402 34.454 1.00 93.19 354 ASN A N 1
ATOM 2893 C CA . ASN A 1 354 ? -11.314 -15.144 33.055 1.00 93.19 354 ASN A CA 1
ATOM 2894 C C . ASN A 1 354 ? -11.484 -13.635 32.803 1.00 93.19 354 ASN A C 1
ATOM 2896 O O . ASN A 1 354 ? -12.589 -13.111 32.934 1.00 93.19 354 ASN A O 1
ATOM 2900 N N . PRO A 1 355 ? -10.430 -12.929 32.361 1.00 88.12 355 PRO A N 1
ATOM 2901 C CA . PRO A 1 355 ? -10.481 -11.482 32.133 1.00 88.12 355 PRO A CA 1
ATOM 2902 C C . PRO A 1 355 ? -11.425 -11.048 30.995 1.00 88.12 355 PRO A C 1
ATOM 2904 O O . PRO A 1 355 ? -11.604 -9.851 30.773 1.00 88.12 355 PRO A O 1
ATOM 2907 N N . ASN A 1 356 ? -12.043 -11.996 30.282 1.00 93.12 356 ASN A N 1
ATOM 2908 C CA . ASN A 1 356 ? -13.118 -11.726 29.328 1.00 93.12 356 ASN A CA 1
ATOM 2909 C C . ASN A 1 356 ? -14.495 -11.657 30.011 1.00 93.12 356 ASN A C 1
ATOM 2911 O O . ASN A 1 356 ? -15.503 -11.538 29.320 1.00 93.12 356 ASN A O 1
ATOM 2915 N N . ILE A 1 357 ? -14.573 -11.788 31.339 1.00 94.06 357 ILE A N 1
ATOM 2916 C CA . ILE A 1 357 ? -15.827 -11.754 32.090 1.00 94.06 357 ILE A CA 1
ATOM 2917 C C . ILE A 1 357 ? -15.824 -10.566 33.050 1.00 94.06 357 ILE A C 1
ATOM 2919 O O . ILE A 1 357 ? -14.971 -10.441 33.932 1.00 94.06 357 ILE A O 1
ATOM 2923 N N . VAL A 1 358 ? -16.840 -9.718 32.909 1.00 95.06 358 VAL A N 1
ATOM 2924 C CA . VAL A 1 358 ? -17.196 -8.699 33.899 1.00 95.06 358 VAL A CA 1
ATOM 2925 C C . VAL A 1 358 ? -18.334 -9.258 34.741 1.00 95.06 358 VAL A C 1
ATOM 2927 O O . VAL A 1 358 ? -19.403 -9.585 34.231 1.00 95.06 358 VAL A O 1
ATOM 2930 N N . ILE A 1 359 ? -18.109 -9.370 36.043 1.00 95.88 359 ILE A N 1
ATOM 2931 C CA . ILE A 1 359 ? -19.114 -9.825 36.998 1.00 95.88 359 ILE A CA 1
ATOM 2932 C C . ILE A 1 359 ? -19.845 -8.596 37.516 1.00 95.88 359 ILE A C 1
ATOM 2934 O O . ILE A 1 359 ? -19.244 -7.760 38.191 1.00 95.88 359 ILE A O 1
ATOM 2938 N N . VAL A 1 360 ? -21.142 -8.511 37.243 1.00 95.44 360 VAL A N 1
ATOM 2939 C CA . VAL A 1 360 ? -22.028 -7.465 37.757 1.00 95.44 360 VAL A CA 1
ATOM 2940 C C . VAL A 1 360 ? -22.821 -8.032 38.926 1.00 95.44 360 VAL A C 1
ATOM 2942 O O . VAL A 1 360 ? -23.477 -9.063 38.802 1.00 95.44 360 VAL A O 1
ATOM 2945 N N . SER A 1 361 ? -22.739 -7.384 40.084 1.00 94.38 361 SER A N 1
ATOM 2946 C CA . SER A 1 361 ? -23.394 -7.828 41.314 1.00 94.38 361 SER A CA 1
ATOM 2947 C C . SER A 1 361 ? -24.424 -6.800 41.769 1.00 94.38 361 SER A C 1
ATOM 2949 O O . SER A 1 361 ? -24.146 -5.608 41.865 1.00 94.38 361 SER A O 1
ATOM 2951 N N . SER A 1 362 ? -25.627 -7.274 42.063 1.00 93.06 362 SER A N 1
ATOM 2952 C CA . SER A 1 362 ? -26.701 -6.519 42.711 1.00 93.06 362 SER A CA 1
ATOM 2953 C C . SER A 1 362 ? -27.117 -7.239 43.997 1.00 93.06 362 SER A C 1
ATOM 2955 O O . SER A 1 362 ? -26.651 -8.347 44.255 1.00 93.06 362 SER A O 1
ATOM 2957 N N . MET A 1 363 ? -28.013 -6.650 44.798 1.00 88.12 363 MET A N 1
ATOM 2958 C CA . MET A 1 363 ? -28.453 -7.257 46.067 1.00 88.12 363 MET A CA 1
ATOM 2959 C C . MET A 1 363 ? -28.961 -8.702 45.926 1.00 88.12 363 MET A C 1
ATOM 2961 O O . MET A 1 363 ? -28.772 -9.492 46.844 1.00 88.12 363 MET A O 1
ATOM 2965 N N . ASN A 1 364 ? -29.567 -9.051 44.784 1.00 88.31 364 ASN A N 1
ATOM 2966 C CA . ASN A 1 364 ? -30.258 -10.332 44.600 1.00 88.31 364 ASN A CA 1
ATOM 2967 C C . ASN A 1 364 ? -29.727 -11.173 43.431 1.00 88.31 364 ASN A C 1
ATOM 2969 O O . ASN A 1 364 ? -30.205 -12.284 43.222 1.00 88.31 364 ASN A O 1
ATOM 2973 N N . ALA A 1 365 ? -28.788 -10.654 42.638 1.00 89.94 365 ALA A N 1
ATOM 2974 C CA . ALA A 1 365 ? -28.345 -11.319 41.418 1.00 89.94 365 ALA A CA 1
ATOM 2975 C C . ALA A 1 365 ? -26.873 -11.043 41.122 1.00 89.94 365 ALA A C 1
ATOM 2977 O O . ALA A 1 365 ? -26.374 -9.937 41.351 1.00 89.94 365 ALA A O 1
ATOM 2978 N N . ARG A 1 366 ? -26.212 -12.057 40.564 1.00 92.81 366 ARG A N 1
ATOM 2979 C CA . ARG A 1 366 ? -24.849 -11.993 40.045 1.00 92.81 366 ARG A CA 1
ATOM 2980 C C . ARG A 1 366 ? -24.885 -12.375 38.573 1.00 92.81 366 ARG A C 1
ATOM 2982 O O . ARG A 1 366 ? -25.198 -13.511 38.233 1.00 92.81 366 ARG A O 1
ATOM 2989 N N . GLU A 1 367 ? -24.591 -11.412 37.718 1.00 94.12 367 GLU A N 1
ATOM 2990 C CA . GLU A 1 367 ? -24.619 -11.550 36.267 1.00 94.12 367 GLU A CA 1
ATOM 2991 C C . GLU A 1 367 ? -23.183 -11.637 35.744 1.00 94.12 367 GLU A C 1
ATOM 2993 O O . GLU A 1 367 ? -22.295 -10.911 36.196 1.00 94.12 367 GLU A O 1
ATOM 2998 N N . HIS A 1 368 ? -22.953 -12.523 34.779 1.00 95.56 368 HIS A N 1
ATOM 2999 C CA . HIS A 1 368 ? -21.674 -12.648 34.087 1.00 95.56 368 HIS A CA 1
ATOM 3000 C C . HIS A 1 368 ? -21.822 -12.044 32.697 1.00 95.56 368 HIS A C 1
ATOM 3002 O O . HIS A 1 368 ? -22.624 -12.522 31.898 1.00 95.56 368 HIS A O 1
ATOM 3008 N N . LEU A 1 369 ? -21.064 -10.989 32.419 1.00 96.25 369 LEU A N 1
ATOM 3009 C CA . LEU A 1 369 ? -21.034 -10.357 31.111 1.00 96.25 369 LEU A CA 1
ATOM 3010 C C . LEU A 1 369 ? -19.788 -10.809 30.365 1.00 96.25 369 LEU A C 1
ATOM 3012 O O . LEU A 1 369 ? -18.670 -10.542 30.807 1.00 96.25 369 LEU A O 1
ATOM 3016 N N . VAL A 1 370 ? -19.984 -11.459 29.224 1.00 96.12 370 VAL A N 1
ATOM 3017 C CA . VAL A 1 370 ? -18.895 -11.800 28.312 1.00 96.12 370 VAL A CA 1
ATOM 3018 C C . VAL A 1 370 ? -18.506 -10.548 27.540 1.00 96.12 370 VAL A C 1
ATOM 3020 O O . VAL A 1 370 ? -19.361 -9.880 26.959 1.00 96.12 370 VAL A O 1
ATOM 3023 N N . VAL A 1 371 ? -17.219 -10.234 27.567 1.00 95.88 371 VAL A N 1
ATOM 3024 C CA . VAL A 1 371 ? -16.601 -9.080 26.925 1.00 95.88 371 VAL A CA 1
ATOM 3025 C C . VAL A 1 371 ? -16.073 -9.487 25.559 1.00 95.88 371 VAL A C 1
ATOM 3027 O O . VAL A 1 371 ? -15.421 -10.521 25.409 1.00 95.88 371 VAL A O 1
ATOM 3030 N N . HIS A 1 372 ? -16.275 -8.622 24.575 1.00 94.00 372 HIS A N 1
ATOM 3031 C CA . HIS A 1 372 ? -15.626 -8.734 23.280 1.00 94.00 372 HIS A CA 1
ATOM 3032 C C . HIS A 1 372 ? -15.356 -7.370 22.662 1.00 94.00 372 HIS A C 1
ATOM 3034 O O . HIS A 1 372 ? -16.035 -6.372 22.924 1.00 94.00 372 HIS A O 1
ATOM 3040 N N . ARG A 1 373 ? -14.336 -7.340 21.809 1.00 93.12 373 ARG A N 1
ATOM 3041 C CA . ARG A 1 373 ? -13.993 -6.170 21.011 1.00 93.12 373 ARG A CA 1
ATOM 3042 C C . ARG A 1 373 ? -14.845 -6.145 19.745 1.00 93.12 373 ARG A C 1
ATOM 3044 O O . ARG A 1 373 ? -15.129 -7.178 19.143 1.00 93.12 373 ARG A O 1
ATOM 3051 N N . THR A 1 374 ? -15.265 -4.953 19.349 1.00 92.06 374 THR A N 1
ATOM 3052 C CA . THR A 1 374 ? -16.041 -4.719 18.124 1.00 92.06 374 THR A CA 1
ATOM 3053 C C . THR A 1 374 ? -15.132 -4.269 16.978 1.00 92.06 374 THR A C 1
ATOM 3055 O O . THR A 1 374 ? -14.002 -3.826 17.197 1.00 92.06 374 THR A O 1
ATOM 3058 N N . SER A 1 375 ? -15.630 -4.318 15.740 1.00 88.81 375 SER A N 1
ATOM 3059 C CA . SER A 1 375 ? -14.895 -3.857 14.550 1.00 88.81 375 SER A CA 1
ATOM 3060 C C . SER A 1 375 ? -14.596 -2.351 14.559 1.00 88.81 375 SER A C 1
ATOM 3062 O O . SER A 1 375 ? -13.666 -1.897 13.886 1.00 88.81 375 SER A O 1
ATOM 3064 N N . THR A 1 376 ? -15.338 -1.569 15.347 1.00 88.69 376 THR A N 1
ATOM 3065 C CA . THR A 1 376 ? -15.082 -0.145 15.608 1.00 88.69 376 THR A CA 1
ATOM 3066 C C . THR A 1 376 ? -14.085 0.068 16.746 1.00 88.69 376 THR A C 1
ATOM 3068 O O . THR A 1 376 ? -13.898 1.196 17.173 1.00 88.69 376 THR A O 1
ATOM 3071 N N . TRP A 1 377 ? -13.445 -0.987 17.261 1.00 90.25 377 TRP A N 1
ATOM 3072 C CA . TRP A 1 377 ? -12.561 -0.970 18.438 1.00 90.25 377 TRP A CA 1
ATOM 3073 C C . TRP A 1 377 ? -13.240 -0.562 19.749 1.00 90.25 377 TRP A C 1
ATOM 3075 O O . TRP A 1 377 ? -12.565 -0.358 20.758 1.00 90.25 377 TRP A O 1
ATOM 3085 N N . GLY A 1 378 ? -14.566 -0.456 19.754 1.00 92.62 378 GLY A N 1
ATOM 3086 C CA . GLY A 1 378 ? -15.340 -0.339 20.976 1.00 92.62 378 GLY A CA 1
ATOM 3087 C C . GLY A 1 378 ? -15.431 -1.674 21.711 1.00 92.62 378 GLY A C 1
ATOM 3088 O O . GLY A 1 378 ? -15.104 -2.735 21.169 1.00 92.62 378 GLY A O 1
ATOM 3089 N N . TRP A 1 379 ? -15.943 -1.619 22.930 1.00 94.88 379 TRP A N 1
ATOM 3090 C CA . TRP A 1 379 ? -16.232 -2.780 23.756 1.00 94.88 379 TRP A CA 1
ATOM 3091 C C . TRP A 1 379 ? -17.712 -3.120 23.709 1.00 94.88 379 TRP A C 1
ATOM 3093 O O . TRP A 1 379 ? -18.568 -2.239 23.812 1.00 94.88 379 TRP A O 1
ATOM 3103 N N . GLN A 1 380 ? -18.011 -4.407 23.611 1.00 95.12 380 GLN A N 1
ATOM 3104 C CA . GLN A 1 380 ? -19.334 -4.939 23.872 1.00 95.12 380 GLN A CA 1
ATOM 3105 C C . GLN A 1 380 ? -19.245 -5.910 25.044 1.00 95.12 380 GLN A C 1
ATOM 3107 O O . GLN A 1 380 ? -18.290 -6.669 25.176 1.00 95.12 380 GLN A O 1
ATOM 3112 N N . MET A 1 381 ? -20.240 -5.846 25.916 1.00 96.19 381 MET A N 1
ATOM 3113 C CA . MET A 1 381 ? -20.411 -6.766 27.029 1.00 96.19 381 MET A CA 1
ATOM 3114 C C . MET A 1 381 ? -21.823 -7.315 26.958 1.00 96.19 381 MET A C 1
ATOM 3116 O O . MET A 1 381 ? -22.762 -6.539 26.789 1.00 96.19 381 MET A O 1
ATOM 3120 N N . GLN A 1 382 ? -22.002 -8.623 27.065 1.00 94.69 382 GLN A N 1
ATOM 3121 C CA . GLN A 1 382 ? -23.331 -9.214 26.927 1.00 94.69 382 GLN A CA 1
ATOM 3122 C C . GLN A 1 382 ? -23.549 -10.414 27.835 1.00 94.69 382 GLN A C 1
ATOM 3124 O O . GLN A 1 382 ? -22.618 -11.150 28.157 1.00 94.69 382 GLN A O 1
ATOM 3129 N N . ASN A 1 383 ? -24.810 -10.615 28.192 1.00 92.56 383 ASN A N 1
ATOM 3130 C CA . ASN A 1 383 ? -25.344 -11.859 28.725 1.00 92.56 383 ASN A CA 1
ATOM 3131 C C . ASN A 1 383 ? -26.633 -12.216 27.967 1.00 92.56 383 ASN A C 1
ATOM 3133 O O . ASN A 1 383 ? -26.957 -11.613 26.939 1.00 92.56 383 ASN A O 1
ATOM 3137 N N . ASP A 1 384 ? -27.376 -13.181 28.498 1.00 84.25 384 ASP A N 1
ATOM 3138 C CA . ASP A 1 384 ? -28.617 -13.672 27.899 1.00 84.25 384 ASP A CA 1
ATOM 3139 C C . ASP A 1 384 ? -29.775 -12.659 27.931 1.00 84.25 384 ASP A C 1
ATOM 3141 O O . ASP A 1 384 ? -30.751 -12.822 27.195 1.00 84.25 384 ASP A O 1
ATOM 3145 N N . ASP A 1 385 ? -29.680 -11.612 28.755 1.00 83.94 385 ASP A N 1
ATOM 3146 C CA . ASP A 1 385 ? -30.763 -10.653 28.994 1.00 83.94 385 ASP A CA 1
ATOM 3147 C C . ASP A 1 385 ? -30.525 -9.307 28.304 1.00 83.94 385 ASP A C 1
ATOM 3149 O O . ASP A 1 385 ? -31.461 -8.659 27.818 1.00 83.94 385 ASP A O 1
ATOM 3153 N N . PHE A 1 386 ? -29.273 -8.856 28.254 1.00 89.62 386 PHE A N 1
ATOM 3154 C CA . PHE A 1 386 ? -28.913 -7.570 27.683 1.00 89.62 386 PHE A CA 1
ATOM 3155 C C . PHE A 1 386 ? -27.499 -7.529 27.111 1.00 89.62 386 PHE A C 1
ATOM 3157 O O . PHE A 1 386 ? -26.642 -8.381 27.343 1.00 89.62 386 PHE A O 1
ATOM 3164 N N . VAL A 1 387 ? -27.268 -6.454 26.373 1.00 92.62 387 VAL A N 1
ATOM 3165 C CA . VAL A 1 387 ? -26.001 -6.096 25.763 1.00 92.62 387 VAL A CA 1
ATOM 3166 C C . VAL A 1 387 ? -25.685 -4.637 26.083 1.00 92.62 387 VAL A C 1
ATOM 3168 O O . VAL A 1 387 ? -26.555 -3.766 26.099 1.00 92.62 387 VAL A O 1
ATOM 3171 N N . LEU A 1 388 ? -24.423 -4.380 26.386 1.00 94.62 388 LEU A N 1
ATOM 3172 C CA . LEU A 1 388 ? -23.829 -3.073 26.611 1.00 94.62 388 LEU A CA 1
ATOM 3173 C C . LEU A 1 388 ? -22.828 -2.826 25.489 1.00 94.62 388 LEU A C 1
ATOM 3175 O O . LEU A 1 388 ? -22.007 -3.698 25.212 1.00 94.62 388 LEU A O 1
ATOM 3179 N N . ARG A 1 389 ? -22.855 -1.646 24.873 1.00 93.62 389 ARG A N 1
ATOM 3180 C CA . ARG A 1 389 ? -21.845 -1.228 23.893 1.00 93.62 389 ARG A CA 1
ATOM 3181 C C . ARG A 1 389 ? -21.253 0.109 24.266 1.00 93.62 389 ARG A C 1
ATOM 3183 O O . ARG A 1 389 ? -21.991 1.033 24.593 1.00 93.62 389 ARG A O 1
ATOM 3190 N N . SER A 1 390 ? -19.930 0.210 24.207 1.00 93.44 390 SER A N 1
ATOM 3191 C CA . SER A 1 390 ? -19.234 1.475 24.412 1.00 93.44 390 SER A CA 1
ATOM 3192 C C . SER A 1 390 ? -19.703 2.475 23.363 1.00 93.44 390 SER A C 1
ATOM 3194 O O . SER A 1 390 ? -19.657 2.178 22.165 1.00 93.44 390 SER A O 1
ATOM 3196 N N . VAL A 1 391 ? -20.124 3.656 23.794 1.00 89.50 391 VAL A N 1
ATOM 3197 C CA . VAL A 1 391 ? -20.557 4.702 22.870 1.00 89.50 391 VAL A CA 1
ATOM 3198 C C . VAL A 1 391 ? -19.320 5.414 22.322 1.00 89.50 391 VAL A C 1
ATOM 3200 O O . VAL A 1 391 ? -18.449 5.843 23.082 1.00 89.50 391 VAL A O 1
ATOM 3203 N N . VAL A 1 392 ? -19.222 5.512 20.995 1.00 78.19 392 VAL A N 1
ATOM 3204 C CA . VAL A 1 392 ? -18.141 6.240 20.321 1.00 78.19 392 VAL A CA 1
ATOM 3205 C C . VAL A 1 392 ? -18.495 7.725 20.287 1.00 78.19 392 VAL A C 1
ATOM 3207 O O . VAL A 1 392 ? -19.565 8.111 19.814 1.00 78.19 392 VAL A O 1
ATOM 3210 N N . GLU A 1 393 ? -17.593 8.556 20.798 1.00 71.56 393 GLU A N 1
ATOM 3211 C CA . GLU A 1 393 ? -17.674 10.009 20.679 1.00 71.56 393 GLU A CA 1
ATOM 3212 C C . GLU A 1 393 ? -16.913 10.437 19.410 1.00 71.56 393 GLU A C 1
ATOM 3214 O O . GLU A 1 393 ? -15.685 10.538 19.414 1.00 71.56 393 GLU A O 1
ATOM 3219 N N . GLU A 1 394 ? -17.623 10.656 18.301 1.00 63.62 394 GLU A N 1
ATOM 3220 C CA . GLU A 1 394 ? -17.044 11.155 17.048 1.00 63.62 394 GLU A CA 1
ATOM 3221 C C . GLU A 1 394 ? -17.159 12.679 16.988 1.00 63.62 394 GLU A C 1
ATOM 3223 O O . GLU A 1 394 ? -18.246 13.240 16.876 1.00 63.62 394 GLU A O 1
ATOM 3228 N N . GLY A 1 395 ? -16.033 13.393 17.076 1.00 61.31 395 GLY A N 1
ATOM 3229 C CA . GLY A 1 395 ? -16.033 14.855 16.917 1.00 61.31 395 GLY A CA 1
ATOM 3230 C C . GLY A 1 395 ? -16.924 15.600 17.925 1.00 61.31 395 GLY A C 1
ATOM 3231 O O . GLY A 1 395 ? -17.433 16.674 17.613 1.00 61.31 395 GLY A O 1
ATOM 3232 N N . GLY A 1 396 ? -17.144 15.024 19.113 1.00 56.25 396 GLY A N 1
ATOM 3233 C CA . GLY A 1 396 ? -18.060 15.560 20.127 1.00 56.25 396 GLY A CA 1
ATOM 3234 C C . GLY A 1 396 ? -19.543 15.275 19.857 1.00 56.25 396 GLY A C 1
ATOM 3235 O O . GLY A 1 396 ? -20.403 15.805 20.557 1.00 56.25 396 GLY A O 1
ATOM 3236 N N . LYS A 1 397 ? -19.865 14.451 18.853 1.00 58.22 397 LYS A N 1
ATOM 3237 C CA . LYS A 1 397 ? -21.204 13.914 18.614 1.00 58.22 397 LYS A CA 1
ATOM 3238 C C . LYS A 1 397 ? -21.172 12.407 18.826 1.00 58.22 397 LYS A C 1
ATOM 3240 O O . LYS A 1 397 ? -20.327 11.698 18.288 1.00 58.22 397 LYS A O 1
ATOM 3245 N N . PHE A 1 398 ? -22.098 11.908 19.628 1.00 64.88 398 PHE A N 1
ATOM 3246 C CA . PHE A 1 398 ? -22.311 10.473 19.715 1.00 64.88 398 PHE A CA 1
ATOM 3247 C C . PHE A 1 398 ? -22.858 9.991 18.373 1.00 64.88 398 PHE A C 1
ATOM 3249 O O . PHE A 1 398 ? -23.758 10.631 17.816 1.00 64.88 398 PHE A O 1
ATOM 3256 N N . ALA A 1 399 ? -22.312 8.886 17.855 1.00 69.19 399 ALA A N 1
ATOM 3257 C CA . ALA A 1 399 ? -22.943 8.186 16.743 1.00 69.19 399 ALA A CA 1
ATOM 3258 C C . ALA A 1 399 ? -24.430 8.004 17.075 1.00 69.19 399 ALA A C 1
ATOM 3260 O O . ALA A 1 399 ? -24.775 7.750 18.236 1.00 69.19 399 ALA A O 1
ATOM 3261 N N . SER A 1 400 ? -25.312 8.180 16.085 1.00 80.25 400 SER A N 1
ATOM 3262 C CA . SER A 1 400 ? -26.738 7.958 16.332 1.00 80.25 400 SER A CA 1
ATOM 3263 C C . SER A 1 400 ? -26.902 6.571 16.967 1.00 80.25 400 SER A C 1
ATOM 3265 O O . SER A 1 400 ? -26.251 5.631 16.494 1.00 80.25 400 SER A O 1
ATOM 3267 N N . PRO A 1 401 ? -27.708 6.420 18.034 1.00 78.50 401 PRO A N 1
ATOM 3268 C CA . PRO A 1 401 ? -27.888 5.125 18.679 1.00 78.50 401 PRO A CA 1
ATOM 3269 C C . PRO A 1 401 ? -28.172 4.032 17.643 1.00 78.50 401 PRO A C 1
ATOM 3271 O O . PRO A 1 401 ? -27.539 2.987 17.641 1.00 78.50 401 PRO A O 1
ATOM 3274 N N . ASP A 1 402 ? -29.008 4.307 16.648 1.00 80.00 402 ASP A N 1
ATOM 3275 C CA . ASP A 1 402 ? -29.343 3.333 15.606 1.00 80.00 402 ASP A CA 1
ATOM 3276 C C . ASP A 1 402 ? -28.140 2.861 14.773 1.00 80.00 402 ASP A C 1
ATOM 3278 O O . ASP A 1 402 ? -28.091 1.697 14.379 1.00 80.00 402 ASP A O 1
ATOM 3282 N N . GLN A 1 403 ? -27.133 3.711 14.560 1.00 81.94 403 GLN A N 1
ATOM 3283 C CA . GLN A 1 403 ? -25.895 3.323 13.886 1.00 81.94 403 GLN A CA 1
ATOM 3284 C C . GLN A 1 403 ? -25.018 2.421 14.761 1.00 81.94 403 GLN A C 1
ATOM 3286 O O . GLN A 1 403 ? -24.450 1.459 14.244 1.00 81.94 403 GLN A O 1
ATOM 3291 N N . LEU A 1 404 ? -24.951 2.677 16.076 1.00 83.94 404 LEU A N 1
ATOM 3292 C CA . LEU A 1 404 ? -24.199 1.845 17.028 1.00 83.94 404 LEU A CA 1
ATOM 3293 C C . LEU A 1 404 ? -24.717 0.405 17.066 1.00 83.94 404 LEU A C 1
ATOM 3295 O O . LEU A 1 404 ? -23.94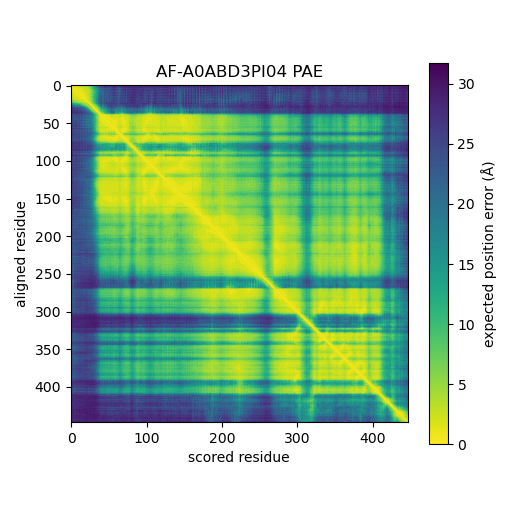6 -0.515 17.325 1.00 83.94 404 LEU A O 1
ATOM 3299 N N . TRP A 1 405 ? -26.011 0.213 16.817 1.00 86.38 405 TRP A N 1
ATOM 3300 C CA . TRP A 1 405 ? -26.679 -1.088 16.869 1.00 86.38 405 TRP A CA 1
ATOM 3301 C C . TRP A 1 405 ? -26.978 -1.672 15.490 1.00 86.38 405 TRP A C 1
ATOM 3303 O O . TRP A 1 405 ? -27.590 -2.736 15.418 1.00 86.38 405 TRP A O 1
ATOM 3313 N N . LYS A 1 406 ? -26.545 -1.011 14.407 1.00 83.25 406 LYS A N 1
ATOM 3314 C CA . LYS A 1 406 ? -26.917 -1.363 13.033 1.00 83.25 406 LYS A CA 1
ATOM 3315 C C . LYS A 1 406 ? -26.566 -2.800 12.674 1.00 83.25 406 LYS A C 1
ATOM 3317 O O . LYS A 1 406 ? -27.360 -3.454 12.029 1.00 83.25 406 LYS A O 1
ATOM 3322 N N . ASP A 1 407 ? -25.423 -3.331 13.066 1.00 82.00 407 ASP A N 1
ATOM 3323 C CA . ASP A 1 407 ? -25.048 -4.733 12.819 1.00 82.00 407 ASP A CA 1
ATOM 3324 C C . ASP A 1 407 ? -25.969 -5.734 13.540 1.00 82.00 407 ASP A C 1
ATOM 3326 O O . ASP A 1 407 ? -26.290 -6.773 12.975 1.00 82.00 407 ASP A O 1
ATOM 3330 N N . LEU A 1 408 ? -26.464 -5.411 14.739 1.00 80.19 408 LEU A N 1
ATOM 3331 C CA . LEU A 1 408 ? -27.414 -6.267 15.463 1.00 80.19 408 LEU A CA 1
ATOM 3332 C C . LEU A 1 408 ? -28.863 -6.076 15.000 1.00 80.19 408 LEU A C 1
ATOM 3334 O O . LEU A 1 408 ? -29.670 -6.993 15.144 1.00 80.19 408 LEU A O 1
ATOM 3338 N N . THR A 1 409 ? -29.206 -4.911 14.445 1.00 73.94 409 THR A N 1
ATOM 3339 C CA . THR A 1 409 ? -30.562 -4.607 13.960 1.00 73.94 409 THR A CA 1
ATOM 3340 C C . THR A 1 409 ? -30.751 -4.817 12.456 1.00 73.94 409 THR A C 1
ATOM 3342 O O . THR A 1 409 ? -31.860 -5.112 12.034 1.00 73.94 409 THR A O 1
ATOM 3345 N N . SER A 1 410 ? -29.706 -4.716 11.632 1.00 59.72 410 SER A N 1
ATOM 3346 C CA . SER A 1 410 ? -29.782 -4.858 10.160 1.00 59.72 410 SER A CA 1
ATOM 3347 C C . SER A 1 410 ? -29.895 -6.303 9.691 1.00 59.72 410 SER A C 1
ATOM 3349 O O . SER A 1 410 ? -30.334 -6.546 8.573 1.00 59.72 410 SER A O 1
ATOM 3351 N N . ILE A 1 411 ? -29.545 -7.262 10.550 1.00 56.16 411 ILE A N 1
ATOM 3352 C CA . ILE A 1 411 ? -29.752 -8.698 10.312 1.00 56.16 411 ILE A CA 1
ATOM 3353 C C . ILE A 1 411 ? -31.224 -9.087 10.578 1.00 56.16 411 ILE A C 1
ATOM 3355 O O . ILE A 1 411 ? -31.638 -10.220 10.337 1.00 56.16 411 ILE A O 1
ATOM 3359 N N . ILE A 1 412 ? -32.051 -8.150 11.057 1.00 53.97 412 ILE A N 1
ATOM 3360 C CA . ILE A 1 412 ? -33.482 -8.365 11.264 1.00 53.97 412 ILE A CA 1
ATOM 3361 C C . ILE A 1 412 ? -34.195 -8.173 9.921 1.00 53.97 412 ILE A C 1
ATOM 3363 O O . ILE A 1 412 ? -34.330 -7.057 9.422 1.00 53.97 412 ILE A O 1
ATOM 3367 N N . VAL A 1 413 ? -34.649 -9.278 9.328 1.00 51.41 413 VAL A N 1
ATOM 3368 C CA . VAL A 1 413 ? -35.513 -9.264 8.142 1.00 51.41 413 VAL A CA 1
ATOM 3369 C C . VAL A 1 413 ? -36.841 -8.602 8.519 1.00 51.41 413 VAL A C 1
ATOM 3371 O O . VAL A 1 413 ? -37.550 -9.078 9.404 1.00 51.41 413 VAL A O 1
ATOM 3374 N N . LEU A 1 414 ? -37.174 -7.493 7.854 1.00 46.25 414 LEU A N 1
ATOM 3375 C CA . LEU A 1 414 ? -38.487 -6.854 7.944 1.00 46.25 414 LEU A CA 1
ATOM 3376 C C . LEU A 1 414 ? -39.526 -7.782 7.302 1.00 46.25 414 LEU A C 1
ATOM 3378 O O . LEU A 1 414 ? -39.607 -7.859 6.079 1.00 46.25 414 LEU A O 1
ATOM 3382 N N . GLN A 1 415 ? -40.315 -8.487 8.109 1.00 50.91 415 GLN A N 1
ATOM 3383 C CA . GLN A 1 415 ? -41.536 -9.125 7.615 1.00 50.91 415 GLN A CA 1
ATOM 3384 C C . GLN A 1 415 ? -42.640 -8.084 7.392 1.00 50.91 415 GLN A C 1
ATOM 3386 O O . GLN A 1 415 ? -42.719 -7.068 8.095 1.00 50.91 415 GLN A O 1
ATOM 3391 N N . GLU A 1 416 ? -43.530 -8.370 6.437 1.00 48.09 416 GLU A N 1
ATOM 3392 C CA . GLU A 1 416 ? -44.802 -7.665 6.331 1.00 48.09 416 GLU A CA 1
ATOM 3393 C C . GLU A 1 416 ? -45.607 -7.870 7.613 1.00 48.09 416 GLU A C 1
ATOM 3395 O O . GLU A 1 416 ? -45.782 -8.976 8.122 1.00 48.09 416 GLU A O 1
ATOM 3400 N N . ARG A 1 417 ? -46.070 -6.752 8.158 1.00 54.66 417 ARG A N 1
ATOM 3401 C CA . ARG A 1 417 ? -46.836 -6.687 9.393 1.00 54.66 417 ARG A CA 1
ATOM 3402 C C . ARG A 1 417 ? -48.108 -7.543 9.278 1.00 54.66 417 ARG A C 1
ATOM 3404 O O . ARG A 1 417 ? -48.941 -7.222 8.428 1.00 54.66 417 ARG A O 1
ATOM 3411 N N . PRO A 1 418 ? -48.319 -8.540 10.158 1.00 57.91 418 PRO A N 1
ATOM 3412 C CA . PRO A 1 418 ? -49.587 -9.252 10.214 1.00 57.91 418 PRO A CA 1
ATOM 3413 C C . PRO A 1 418 ? -50.745 -8.263 10.441 1.00 57.91 418 PRO A C 1
ATOM 3415 O O . PRO A 1 418 ? -50.619 -7.361 11.282 1.00 57.91 418 PRO A O 1
ATOM 3418 N N . PRO A 1 419 ? -51.854 -8.374 9.688 1.00 63.62 419 PRO A N 1
ATOM 3419 C CA . PRO A 1 419 ? -52.942 -7.390 9.703 1.00 63.62 419 PRO A CA 1
ATOM 3420 C C . PRO A 1 419 ? -53.632 -7.252 11.072 1.00 63.62 419 PRO A C 1
ATOM 3422 O O . PRO A 1 419 ? -54.282 -6.245 11.348 1.00 63.62 419 PRO A O 1
ATOM 3425 N N . ASP A 1 420 ? -53.465 -8.241 11.942 1.00 66.56 420 ASP A N 1
ATOM 3426 C CA . ASP A 1 420 ? -53.986 -8.336 13.302 1.00 66.56 420 ASP A CA 1
ATOM 3427 C C . ASP A 1 420 ? -53.114 -7.638 14.368 1.00 66.56 420 ASP A C 1
ATOM 3429 O O . ASP A 1 420 ? -53.593 -7.365 15.470 1.00 66.56 420 ASP A O 1
ATOM 3433 N N . ILE A 1 421 ? -51.867 -7.258 14.057 1.00 57.19 421 ILE A N 1
ATOM 3434 C CA . ILE A 1 421 ? -50.967 -6.586 15.009 1.00 57.19 421 ILE A CA 1
ATOM 3435 C C . ILE A 1 421 ? -51.035 -5.065 14.817 1.00 57.19 421 ILE A C 1
ATOM 3437 O O . ILE A 1 421 ? -50.474 -4.500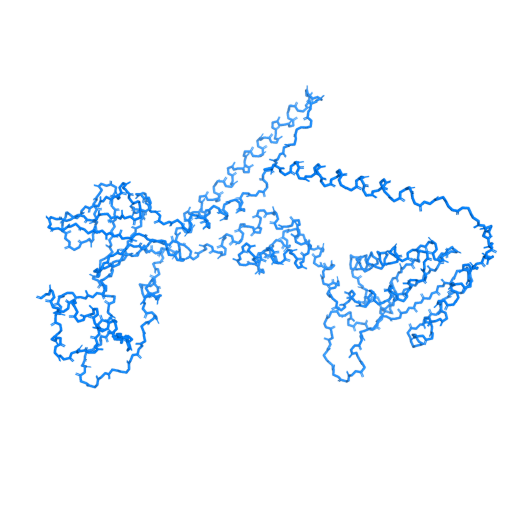 13.877 1.00 57.19 421 ILE A O 1
ATOM 3441 N N . GLN A 1 422 ? -51.705 -4.352 15.731 1.00 57.66 422 GLN A N 1
ATOM 3442 C CA . GLN A 1 422 ? -51.907 -2.893 15.646 1.00 57.66 422 GLN A CA 1
ATOM 3443 C C . GLN A 1 422 ? -50.716 -2.025 16.130 1.00 57.66 422 GLN A C 1
ATOM 3445 O O . GLN A 1 422 ? -50.676 -0.828 15.829 1.00 57.66 422 GLN A O 1
ATOM 3450 N N . SER A 1 423 ? -49.695 -2.598 16.775 1.00 57.44 423 SER A N 1
ATOM 3451 C CA . SER A 1 423 ? -48.535 -1.863 17.308 1.00 57.44 423 SER A CA 1
ATOM 3452 C C . SER A 1 423 ? -47.307 -1.867 16.375 1.00 57.44 423 SER A C 1
ATOM 3454 O O . SER A 1 423 ? -47.051 -2.821 15.644 1.00 57.44 423 SER A O 1
ATOM 3456 N N . ARG A 1 424 ? -46.518 -0.777 16.400 1.00 52.22 424 ARG A N 1
ATOM 3457 C CA . ARG A 1 424 ? -45.198 -0.666 15.739 1.00 52.22 424 ARG A CA 1
ATOM 3458 C C . ARG A 1 424 ? -44.135 -1.406 16.562 1.00 52.22 424 ARG A C 1
ATOM 3460 O O . ARG A 1 424 ? -43.350 -0.777 17.264 1.00 52.22 424 ARG A O 1
ATOM 3467 N N . ILE A 1 425 ? -44.133 -2.731 16.514 1.00 52.03 425 ILE A N 1
ATOM 3468 C CA . ILE A 1 425 ? -43.082 -3.552 17.132 1.00 52.03 425 ILE A CA 1
ATOM 3469 C C . ILE A 1 425 ? -42.250 -4.180 16.004 1.00 52.03 425 ILE A C 1
ATOM 3471 O O . ILE A 1 425 ? -42.800 -4.531 14.962 1.00 52.03 425 ILE A O 1
ATOM 3475 N N . MET A 1 426 ? -40.928 -4.252 16.179 1.00 50.38 426 MET A N 1
ATOM 3476 C CA . MET A 1 426 ? -40.019 -4.952 15.261 1.00 50.38 426 MET A CA 1
ATOM 3477 C C . MET A 1 426 ? -39.959 -6.443 15.638 1.00 50.38 426 MET A C 1
ATOM 3479 O O . MET A 1 426 ? -39.858 -6.769 16.822 1.00 50.38 426 MET A O 1
ATOM 3483 N N . TRP A 1 427 ? -40.018 -7.342 14.653 1.00 54.94 427 TRP A N 1
ATOM 3484 C CA . TRP A 1 427 ? -40.107 -8.800 14.847 1.00 54.94 427 TRP A CA 1
ATOM 3485 C C . TRP A 1 427 ? -39.003 -9.541 14.083 1.00 54.94 427 TRP A C 1
ATOM 3487 O O . TRP A 1 427 ? -38.508 -9.026 13.081 1.00 54.94 427 TRP A O 1
ATOM 3497 N N . ARG A 1 428 ? -38.663 -10.761 14.526 1.00 49.06 428 ARG A N 1
ATOM 3498 C CA . ARG A 1 428 ? -37.794 -11.710 13.806 1.00 49.06 428 ARG A CA 1
ATOM 3499 C C . ARG A 1 428 ? -38.487 -13.057 13.699 1.00 49.06 428 ARG A C 1
ATOM 3501 O O . ARG A 1 428 ? -38.997 -13.571 14.696 1.00 49.06 428 ARG A O 1
ATOM 3508 N N . GLU A 1 429 ? -38.433 -13.644 12.511 1.00 44.28 429 GLU A N 1
ATOM 3509 C CA . GLU A 1 429 ? -38.755 -15.051 12.319 1.00 44.28 429 GLU A CA 1
ATOM 3510 C C . GLU A 1 429 ? -37.616 -15.900 12.897 1.00 44.28 429 GLU A C 1
ATOM 3512 O O . GLU A 1 429 ? -36.434 -15.684 12.608 1.00 44.28 429 GLU A O 1
ATOM 3517 N N . ILE A 1 430 ? -37.965 -16.849 13.759 1.00 50.09 430 ILE A N 1
ATOM 3518 C CA . ILE A 1 430 ? -37.065 -17.955 14.081 1.00 50.09 430 ILE A CA 1
ATOM 3519 C C . ILE A 1 430 ? -36.919 -18.703 12.754 1.00 50.09 430 ILE A C 1
ATOM 3521 O O . ILE A 1 430 ? -37.963 -19.093 12.232 1.00 50.09 430 ILE A O 1
ATOM 3525 N N . PRO A 1 431 ? -35.704 -18.875 12.190 1.00 48.72 431 PRO A N 1
ATOM 3526 C CA . PRO A 1 431 ? -35.522 -19.700 10.997 1.00 48.72 431 PRO A CA 1
ATOM 3527 C C . PRO A 1 431 ? -36.362 -20.975 11.122 1.00 48.72 431 PRO A C 1
ATOM 3529 O O . PRO A 1 431 ? -36.511 -21.466 12.245 1.00 48.72 431 PRO A O 1
ATOM 3532 N N . GLU A 1 432 ? -36.938 -21.488 10.029 1.00 50.03 432 GLU A N 1
ATOM 3533 C CA . GLU A 1 432 ? -37.652 -22.778 10.021 1.00 50.03 432 GLU A CA 1
ATOM 3534 C C . GLU A 1 432 ? -36.690 -23.951 10.254 1.00 50.03 432 GLU A C 1
ATOM 3536 O O . GLU A 1 432 ? -36.495 -24.841 9.438 1.00 50.03 432 GLU A O 1
ATOM 3541 N N . ASP A 1 433 ? -36.060 -23.908 11.405 1.00 55.88 433 ASP A N 1
ATOM 3542 C CA . ASP A 1 433 ? -35.103 -24.820 11.948 1.00 55.88 433 ASP A CA 1
ATOM 3543 C C . ASP A 1 433 ? -35.800 -25.386 13.186 1.00 55.88 433 ASP A C 1
ATOM 3545 O O . ASP A 1 433 ? -36.103 -24.680 14.159 1.00 55.88 433 ASP A O 1
ATOM 3549 N N . GLU A 1 434 ? -36.176 -26.657 13.076 1.00 59.66 434 GLU A N 1
ATOM 3550 C CA . GLU A 1 434 ? -36.885 -27.395 14.119 1.00 59.66 434 GLU A CA 1
ATOM 3551 C C . GLU A 1 434 ? -36.098 -27.399 15.438 1.00 59.66 434 GLU A C 1
ATOM 3553 O O . GLU A 1 434 ? -36.714 -27.336 16.502 1.00 59.66 434 GLU A O 1
ATOM 3558 N N . ASP A 1 435 ? -34.762 -27.356 15.398 1.00 48.53 435 ASP A N 1
ATOM 3559 C CA . ASP A 1 435 ? -33.920 -27.358 16.595 1.00 48.53 435 ASP A CA 1
ATOM 3560 C C . ASP A 1 435 ? -33.990 -26.009 17.328 1.00 48.53 435 ASP A C 1
ATOM 3562 O O . ASP A 1 435 ? -34.101 -25.959 18.558 1.00 48.53 435 ASP A O 1
ATOM 3566 N N . LEU A 1 436 ? -34.022 -24.896 16.587 1.00 50.34 436 LEU A N 1
ATOM 3567 C CA . LEU A 1 436 ? -34.239 -23.556 17.149 1.00 50.34 436 LEU A CA 1
ATOM 3568 C C . LEU A 1 436 ? -35.653 -23.390 17.725 1.00 50.34 436 LEU A C 1
ATOM 3570 O O . LEU A 1 436 ? -35.821 -22.816 18.809 1.00 50.34 436 LEU A O 1
ATOM 3574 N N . LYS A 1 437 ? -36.672 -23.923 17.040 1.00 52.88 437 LYS A N 1
ATOM 3575 C CA . LYS A 1 437 ? -38.056 -23.966 17.547 1.00 52.88 437 LYS A CA 1
ATOM 3576 C C . LYS A 1 437 ? -38.145 -24.816 18.823 1.00 52.88 437 LYS A C 1
ATOM 3578 O O . LYS A 1 437 ? -38.799 -24.409 19.789 1.00 52.88 437 LYS A O 1
ATOM 3583 N N . TYR A 1 438 ? -37.432 -25.942 18.876 1.00 49.31 438 TYR A N 1
ATOM 3584 C CA . TYR A 1 438 ? -37.359 -26.813 20.049 1.00 49.31 438 TYR A CA 1
ATOM 3585 C C . TYR A 1 438 ? -36.673 -26.121 21.238 1.00 49.31 438 TYR A C 1
ATOM 3587 O O . TYR A 1 438 ? -37.212 -26.128 22.349 1.00 49.31 438 TYR A O 1
ATOM 3595 N N . PHE A 1 439 ? -35.554 -25.428 21.007 1.00 47.12 439 PHE A N 1
ATOM 3596 C CA . PHE A 1 439 ? -34.820 -24.674 22.032 1.00 47.12 439 PHE A CA 1
ATOM 3597 C C . PHE A 1 439 ? -35.669 -23.560 22.670 1.00 47.12 439 PHE A C 1
ATOM 3599 O O . PHE A 1 439 ? -35.670 -23.367 23.888 1.00 47.12 439 PHE A O 1
ATOM 3606 N N . LEU A 1 440 ? -36.462 -22.853 21.863 1.00 46.44 440 LEU A N 1
ATOM 3607 C CA . LEU A 1 440 ? -37.360 -21.802 22.352 1.00 46.44 440 LEU A CA 1
ATOM 3608 C C . LEU A 1 440 ? -38.589 -22.363 23.077 1.00 46.44 440 LEU A C 1
ATOM 3610 O O . LEU A 1 440 ? -39.047 -21.769 24.055 1.00 46.44 440 LEU A O 1
ATOM 3614 N N . SER A 1 441 ? -39.081 -23.535 22.664 1.00 47.47 441 SER A N 1
ATOM 3615 C CA . SER A 1 441 ? -40.149 -24.248 23.374 1.00 47.47 441 SER A CA 1
ATOM 3616 C C . SER A 1 441 ? -39.728 -24.703 24.779 1.00 47.47 441 SER A C 1
ATOM 3618 O O . SER A 1 441 ? -40.566 -24.760 25.680 1.00 47.47 441 SER A O 1
ATOM 3620 N N . TRP A 1 442 ? -38.432 -24.970 24.986 1.00 36.44 442 TRP A N 1
ATOM 3621 C CA . TRP A 1 442 ? -37.861 -25.341 26.282 1.00 36.44 442 TRP A CA 1
ATOM 3622 C C . TRP A 1 442 ? -37.852 -24.155 27.258 1.00 36.44 442 TRP A C 1
ATOM 3624 O O . TRP A 1 442 ? -38.350 -24.265 28.376 1.00 36.44 442 TRP A O 1
ATOM 3634 N N . ARG A 1 443 ? -37.440 -22.965 26.798 1.00 38.84 443 ARG A N 1
ATOM 3635 C CA . ARG A 1 443 ? -37.458 -21.727 27.607 1.00 38.84 443 ARG A CA 1
ATOM 3636 C C . ARG A 1 443 ? -38.866 -21.279 28.027 1.00 38.84 443 ARG A C 1
ATOM 3638 O O . ARG A 1 443 ? -39.008 -20.551 29.005 1.00 38.84 443 ARG A O 1
ATOM 3645 N N . ALA A 1 444 ? -39.894 -21.699 27.289 1.00 43.66 444 ALA A N 1
ATOM 3646 C CA . ALA A 1 444 ? -41.299 -21.459 27.615 1.00 43.66 444 ALA A CA 1
ATOM 3647 C C . ALA A 1 444 ? -41.874 -22.440 28.659 1.00 43.66 444 ALA A C 1
ATOM 3649 O O . ALA A 1 444 ? -43.002 -22.236 29.097 1.00 43.66 444 ALA A O 1
ATOM 3650 N N . ARG A 1 445 ? -41.143 -23.507 29.025 1.00 37.44 445 ARG A N 1
ATOM 3651 C CA . ARG A 1 445 ? -41.564 -24.514 30.020 1.00 37.44 445 ARG A CA 1
ATOM 3652 C C . ARG A 1 445 ? -40.907 -24.346 31.393 1.00 37.44 445 ARG A C 1
ATOM 3654 O O . ARG A 1 445 ? -41.488 -24.801 32.370 1.00 37.44 445 ARG A O 1
ATOM 3661 N N . ASP A 1 446 ? -39.752 -23.683 31.463 1.00 34.94 446 ASP A N 1
ATOM 3662 C CA . ASP A 1 446 ? -39.021 -23.411 32.716 1.00 34.94 446 ASP A CA 1
ATOM 3663 C C . ASP A 1 446 ? -39.379 -22.050 33.362 1.00 34.94 446 ASP A C 1
ATOM 3665 O O . ASP A 1 446 ? -38.683 -21.564 34.256 1.00 34.94 446 ASP A O 1
ATOM 3669 N N . ARG A 1 447 ? -40.475 -21.424 32.919 1.00 38.59 447 ARG A N 1
ATOM 3670 C CA . ARG A 1 447 ? -41.148 -20.277 33.552 1.00 38.59 447 ARG A CA 1
ATOM 3671 C C . ARG A 1 447 ? -42.601 -20.644 33.803 1.00 38.59 447 ARG A C 1
ATOM 3673 O O . ARG A 1 447 ? -43.144 -20.158 34.818 1.00 38.59 447 ARG A O 1
#

Secondary structure (DSSP, 8-state):
--HHHHHHHHHHHHHHHHHHHTTS---------------HHHHHHHHHHHHHHHTTTTEEEEE-SSS-EEEEE---GGGGSS-----TTS-SSS-EEEEEE--TTTTSSPPEEEEEESSGGGPPPHHHHHHHHHHHHHHHHHTTTS--HHHHHHHHHHHHHTTHHHHHHHTTS-HHHHHHHHHHH-SSHHHHHHHHHH-GGGGTGGGSHHHHHHHHHHHHTTSTTHHHHHHHHHHHHHHHHHHHHHHHHHHHHHTTS-------------HHHHHHHHHHHHTT--PPPHHHHHH-EEEEEESS-TT----GGG-TT-EE---B--S-EEEE-TTSBEET-SSTT-EEEE-SS-TTEEEEE-SS-EEEEEEEE-TTS-EEEE-SSEEEEEPPEETTEEPPHHHHTHHHHTTS--PPPPTT--S---EE---S-HHHHHHHHHHTT--

Radius of gyration: 36.74 Å; Cα contacts (8 Å, |Δi|>4): 522; chains: 1; bounding box: 96×56×91 Å